Protein AF-0000000067011233 (afdb_homodimer)

Radius of gyration: 37.86 Å; Cα contacts (8 Å, |Δi|>4): 426; chains: 2; bounding box: 63×159×101 Å

InterPro domains:
  IPR003280 Two pore domain potassium channel [PTHR11003] (46-285)
  IPR013099 Potassium channel domain [PF07885] (132-200)

Foldseek 3Di:
DPPPPPPPPDPDPPDDPPPCVCPPVVVVVVVVCCVVVVVVVLVVVLVVLVVVLLVLLLVQLVVLLVVAVVVLLVVLVVVVVVVLVVLLVVLVVVCVVVVHDDDPVVSVVSSVVVVVVVLVVCVVVVCNCVDSVNQNVCVVVVDHCSDSVNSSVLLVCLQVVNPDDPDDGDDPVRVVCSVVSSVPNNVSVVVSVVSVVVVVVVVVVVVVVVVVVVVVVVVCVPPVDPCPDPPDPPVPVPPPPPVVVVVVVVVVLVVQLVVQQVVQVVPPDPPRDDSVNSSVVSVVVVVVVVVVVVVVVVVVVVD/DPPDPCPPPDPDPPDDPPPCVCPPVVVVVVVCCCVVVVVVVLVVVLVVLVVVLLVLLLVQLVVLLVVAVVVLLVVLVVVVVVVLVVLLVVLVVVCVVVVHDDDPVVSVVSSVVVVVVVLVVCVVVVCNCVDSVNQNVCVVVVDHCSDSVNSSVLLVCLQVVNPDDPDDGDDPVRVVCSVVSSVPNNVSVVVSVVSVVVVVVVVVVVVVVVVVVVVVVVVCVVPVDPPPDPPDPPVPVPPPPPVVVVVVVVVVLVVQLVVQQVVQVVPPDPPRDDSVNSSVVSVVVVVVVVVVVVVVVVVVVVD

Sequence (606 aa):
MKQKFDGNIVRNKLGTMNANSNDNPQTQFLMHIVRYRFHNKHGIRYYILIFCIISYALLGGIIFHAAEHHDEIHYLETNVDKLNMLIRRLTCRIFNATNITLTERKQNNVDELIKIYYQQMLETEEKYKQSILYKYNQMKNGAFTWTFGSAVFYAITLFTTIGYGTIACRTTIGKILTVIYSIIGIPLMLAILQDVGNTLLRYLTTIYELIPNIAKKMRLRHSKISDIEKDNIEYKDVEFPMKLFIPITAIYLIICTIIVLLFDQNHSMPSQMTFGDAFYFSFVFICYMYISFFVLSFFQNIIMKQKFDGNIVRNKLGTMNANSNDNPQTQFLMHIVRYRFHNKHGIRYYILIFCIISYALLGGIIFHAAEHHDEIHYLETNVDKLNMLIRRLTCRIFNATNITLTERKQNNVDELIKIYYQQMLETEEKYKQSILYKYNQMKNGAFTWTFGSAVFYAITLFTTIGYGTIACRTTIGKILTVIYSIIGIPLMLAILQDVGNTLLRYLTTIYELIPNIAKKMRLRHSKISDIEKDNIEYKDVEFPMKLFIPITAIYLIICTIIVLLFDQNHSMPSQMTFGDAFYFSFVFICYMYISFFVLSFFQNII

pLDDT: mean 71.75, std 22.24, range [22.61, 96.75]

Structure (mmCIF, N/CA/C/O backbone):
data_AF-0000000067011233-model_v1
#
loop_
_entity.id
_entity.type
_entity.pdbx_description
1 polymer 'Potassium channel domain-containing protein'
#
loop_
_atom_site.group_PDB
_atom_site.id
_atom_site.type_symbol
_atom_site.label_atom_id
_atom_site.label_alt_id
_atom_site.label_comp_id
_atom_site.label_asym_id
_atom_site.label_entity_id
_atom_site.label_seq_id
_atom_site.pdbx_PDB_ins_code
_atom_site.Cartn_x
_atom_site.Cartn_y
_atom_site.Cartn_z
_atom_site.occupancy
_atom_site.B_iso_or_equiv
_atom_site.auth_seq_id
_atom_site.auth_comp_id
_atom_site.auth_asym_id
_atom_site.auth_atom_id
_atom_site.pdbx_PDB_model_num
ATOM 1 N N . MET A 1 1 ? -21.188 88.812 73.812 1 22.61 1 MET A N 1
ATOM 2 C CA . MET A 1 1 ? -21.188 87.375 73.812 1 22.61 1 MET A CA 1
ATOM 3 C C . MET A 1 1 ? -21.344 86.812 72.438 1 22.61 1 MET A C 1
ATOM 5 O O . MET A 1 1 ? -22.469 86.5 72 1 22.61 1 MET A O 1
ATOM 9 N N . LYS A 1 2 ? -20.734 87.375 71.562 1 29.55 2 LYS A N 1
ATOM 10 C CA . LYS A 1 2 ? -20.734 87.375 70.062 1 29.55 2 LYS A CA 1
ATOM 11 C C . LYS A 1 2 ? -20.359 86 69.5 1 29.55 2 LYS A C 1
ATOM 13 O O . LYS A 1 2 ? -19.266 85.5 69.812 1 29.55 2 LYS A O 1
ATOM 18 N N . GLN A 1 3 ? -21.422 85.188 69.5 1 26.19 3 GLN A N 1
ATOM 19 C CA . GLN A 1 3 ? -21.469 83.75 69.188 1 26.19 3 GLN A CA 1
ATOM 20 C C . GLN A 1 3 ? -20.828 83.5 67.812 1 26.19 3 GLN A C 1
ATOM 22 O O . GLN A 1 3 ? -21.297 84 66.75 1 26.19 3 GLN A O 1
ATOM 27 N N . LYS A 1 4 ? -19.547 83.562 67.812 1 28.89 4 LYS A N 1
ATOM 28 C CA . LYS A 1 4 ? -18.625 83.375 66.688 1 28.89 4 LYS A CA 1
ATOM 29 C C . LYS A 1 4 ? -18.969 82.125 65.875 1 28.89 4 LYS A C 1
ATOM 31 O O . LYS A 1 4 ? -19.094 81.062 66.438 1 28.89 4 LYS A O 1
ATOM 36 N N . PHE A 1 5 ? -19.906 82.312 64.938 1 29.25 5 PHE A N 1
ATOM 37 C CA . PHE A 1 5 ? -20.438 81.375 63.906 1 29.25 5 PHE A CA 1
ATOM 38 C C . PHE A 1 5 ? -19.312 80.562 63.281 1 29.25 5 PHE A C 1
ATOM 40 O O . PHE A 1 5 ? -18.453 81.125 62.594 1 29.25 5 PHE A O 1
ATOM 47 N N . ASP A 1 6 ? -18.734 79.688 64.125 1 25.45 6 ASP A N 1
ATOM 48 C CA . ASP A 1 6 ? -17.578 78.812 63.875 1 25.45 6 ASP A CA 1
ATOM 49 C C . ASP A 1 6 ? -17.719 78.062 62.562 1 25.45 6 ASP A C 1
ATOM 51 O O . ASP A 1 6 ? -18.719 77.375 62.375 1 25.45 6 ASP A O 1
ATOM 55 N N . GLY A 1 7 ? -17.422 78.688 61.438 1 26.22 7 GLY A N 1
ATOM 56 C CA . GLY A 1 7 ? -17.375 78.312 60.031 1 26.22 7 GLY A CA 1
ATOM 57 C C . GLY A 1 7 ? -16.781 76.938 59.812 1 26.22 7 GLY A C 1
ATOM 58 O O . GLY A 1 7 ? -16.562 76.5 58.656 1 26.22 7 GLY A O 1
ATOM 59 N N . ASN A 1 8 ? -16.078 76.438 60.844 1 25.81 8 ASN A N 1
ATOM 60 C CA . ASN A 1 8 ? -15.055 75.438 60.562 1 25.81 8 ASN A CA 1
ATOM 61 C C . ASN A 1 8 ? -15.68 74.125 60.062 1 25.81 8 ASN A C 1
ATOM 63 O O . ASN A 1 8 ? -14.977 73.188 59.812 1 25.81 8 ASN A O 1
ATOM 67 N N . ILE A 1 9 ? -16.938 73.875 60.344 1 25.98 9 ILE A N 1
ATOM 68 C CA . ILE A 1 9 ? -17.359 72.562 60.594 1 25.98 9 ILE A CA 1
ATOM 69 C C . ILE A 1 9 ? -17.281 71.75 59.312 1 25.98 9 ILE A C 1
ATOM 71 O O . ILE A 1 9 ? -17.406 70.5 59.312 1 25.98 9 ILE A O 1
ATOM 75 N N . VAL A 1 10 ? -17.453 72.375 58.188 1 27.53 10 VAL A N 1
ATOM 76 C CA . VAL A 1 10 ? -18.047 71.562 57.125 1 27.53 10 VAL A CA 1
ATOM 77 C C . VAL A 1 10 ? -17.031 70.5 56.625 1 27.53 10 VAL A C 1
ATOM 79 O O . VAL A 1 10 ? -17.328 69.75 55.75 1 27.53 10 VAL A O 1
ATOM 82 N N . ARG A 1 11 ? -15.773 70.812 56.875 1 25.78 11 ARG A N 1
ATOM 83 C CA . ARG A 1 11 ? -14.852 70.125 55.969 1 25.78 11 ARG A CA 1
ATOM 84 C C . ARG A 1 11 ? -14.961 68.625 56.094 1 25.78 11 ARG A C 1
ATOM 86 O O . ARG A 1 11 ? -14.562 67.875 55.188 1 25.78 11 ARG A O 1
ATOM 93 N N . ASN A 1 12 ? -15.016 68.188 57.281 1 23.98 12 ASN A N 1
ATOM 94 C CA . ASN A 1 12 ? -14.336 66.938 57.531 1 23.98 12 ASN A CA 1
ATOM 95 C C . ASN A 1 12 ? -15.062 65.75 56.875 1 23.98 12 ASN A C 1
ATOM 97 O O . ASN A 1 12 ? -14.594 64.625 56.938 1 23.98 12 ASN A O 1
ATOM 101 N N . LYS A 1 13 ? -16.312 65.75 56.781 1 25.56 13 LYS A N 1
ATOM 102 C CA . LYS A 1 13 ? -17.062 64.5 56.781 1 25.56 13 LYS A CA 1
ATOM 103 C C . LYS A 1 13 ? -16.797 63.719 55.5 1 25.56 13 LYS A C 1
ATOM 105 O O . LYS A 1 13 ? -17.469 62.719 55.219 1 25.56 13 LYS A O 1
ATOM 110 N N . LEU A 1 14 ? -16.141 64.312 54.531 1 25.3 14 LEU A N 1
ATOM 111 C CA . LEU A 1 14 ? -16.234 63.469 53.312 1 25.3 14 LEU A CA 1
ATOM 112 C C . LEU A 1 14 ? -15.609 62.094 53.562 1 25.3 14 LEU A C 1
ATOM 114 O O . LEU A 1 14 ? -14.383 61.969 53.688 1 25.3 14 LEU A O 1
ATOM 118 N N . GLY A 1 15 ? -16 61.281 54.5 1 23.48 15 GLY A N 1
ATOM 119 C CA . GLY A 1 15 ? -15.555 59.938 54.906 1 23.48 15 GLY A CA 1
ATOM 120 C C . GLY A 1 15 ? -15.242 59.031 53.75 1 23.48 15 GLY A C 1
ATOM 121 O O . GLY A 1 15 ? -15.695 59.281 52.625 1 23.48 15 GLY A O 1
ATOM 122 N N . THR A 1 16 ? -14.078 58.188 53.844 1 26.11 16 THR A N 1
ATOM 123 C CA . THR A 1 16 ? -13.398 57.188 53.031 1 26.11 16 THR A CA 1
ATOM 124 C C . THR A 1 16 ? -14.383 56.125 52.531 1 26.11 16 THR A C 1
ATOM 126 O O . THR A 1 16 ? -15.023 55.438 53.344 1 26.11 16 THR A O 1
ATOM 129 N N . MET A 1 17 ? -15.203 56.281 51.562 1 25.48 17 MET A N 1
ATOM 130 C CA . MET A 1 17 ? -15.961 55.219 50.906 1 25.48 17 MET A CA 1
ATOM 131 C C . MET A 1 17 ? -15.07 54 50.625 1 25.48 17 MET A C 1
ATOM 133 O O . MET A 1 17 ? -14.125 54.094 49.875 1 25.48 17 MET A O 1
ATOM 137 N N . ASN A 1 18 ? -14.75 53.156 51.656 1 26.69 18 ASN A N 1
ATOM 138 C CA . ASN A 1 18 ? -14.117 51.844 51.656 1 26.69 18 ASN A CA 1
ATOM 139 C C . ASN A 1 18 ? -14.641 50.969 50.5 1 26.69 18 ASN A C 1
ATOM 141 O O . ASN A 1 18 ? -15.852 50.781 50.375 1 26.69 18 ASN A O 1
ATOM 145 N N . ALA A 1 19 ? -13.984 50.938 49.344 1 29.72 19 ALA A N 1
ATOM 146 C CA . ALA A 1 19 ? -14.148 50.062 48.188 1 29.72 19 ALA A CA 1
ATOM 147 C C . ALA A 1 19 ? -14.312 48.625 48.625 1 29.72 19 ALA A C 1
ATOM 149 O O . ALA A 1 19 ? -13.352 47.969 49.031 1 29.72 19 ALA A O 1
ATOM 150 N N . ASN A 1 20 ? -15.258 48.219 49.406 1 28.03 20 ASN A N 1
ATOM 151 C CA . ASN A 1 20 ? -15.688 46.875 49.688 1 28.03 20 ASN A CA 1
ATOM 152 C C . ASN A 1 20 ? -15.812 46.031 48.406 1 28.03 20 ASN A C 1
ATOM 154 O O . ASN A 1 20 ? -16.875 46 47.812 1 28.03 20 ASN A O 1
ATOM 158 N N . SER A 1 21 ? -14.938 46.219 47.406 1 31.12 21 SER A N 1
ATOM 159 C CA . SER A 1 21 ? -14.992 45.281 46.312 1 31.12 21 SER A CA 1
ATOM 160 C C . SER A 1 21 ? -14.992 43.844 46.812 1 31.12 21 SER A C 1
ATOM 162 O O . SER A 1 21 ? -14.023 43.375 47.406 1 31.12 21 SER A O 1
ATOM 164 N N . ASN A 1 22 ? -16.078 43.438 47.469 1 30.72 22 ASN A N 1
ATOM 165 C CA . ASN A 1 22 ? -16.375 42.062 47.812 1 30.72 22 ASN A CA 1
ATOM 166 C C . ASN A 1 22 ? -16.016 41.094 46.688 1 30.72 22 ASN A C 1
ATOM 168 O O . ASN A 1 22 ? -16.719 41.031 45.688 1 30.72 22 ASN A O 1
ATOM 172 N N . ASP A 1 23 ? -14.727 41.125 46.406 1 36.56 23 ASP A N 1
ATOM 173 C CA . ASP A 1 23 ? -14.234 39.969 45.656 1 36.56 23 ASP A CA 1
ATOM 174 C C . ASP A 1 23 ? -14.789 38.656 46.188 1 36.56 23 ASP A C 1
ATOM 176 O O . ASP A 1 23 ? -14.469 38.25 47.312 1 36.56 23 ASP A O 1
ATOM 180 N N . ASN A 1 24 ? -16.141 38.469 46.062 1 35.59 24 ASN A N 1
ATOM 181 C CA . ASN A 1 24 ? -16.859 37.312 46.531 1 35.59 24 ASN A CA 1
ATOM 182 C C . ASN A 1 24 ? -16.047 36.031 46.344 1 35.59 24 ASN A C 1
ATOM 184 O O . ASN A 1 24 ? -15.531 35.781 45.25 1 35.59 24 ASN A O 1
ATOM 188 N N . PRO A 1 25 ? -15.562 35.5 47.5 1 42.78 25 PRO A N 1
ATOM 189 C CA . PRO A 1 25 ? -14.836 34.219 47.469 1 42.78 25 PRO A CA 1
ATOM 190 C C . PRO A 1 25 ? -15.453 33.219 46.5 1 42.78 25 PRO A C 1
ATOM 192 O O . PRO A 1 25 ? -14.773 32.281 46.031 1 42.78 25 PRO A O 1
ATOM 195 N N . GLN A 1 26 ? -16.734 33.469 46.25 1 40.69 26 GLN A N 1
ATOM 196 C CA . GLN A 1 26 ? -17.359 32.5 45.344 1 40.69 26 GLN A CA 1
ATOM 197 C C . GLN A 1 26 ? -16.75 32.594 43.938 1 40.69 26 GLN A C 1
ATOM 199 O O . GLN A 1 26 ? -16.609 31.578 43.25 1 40.69 26 GLN A O 1
ATOM 204 N N . THR A 1 27 ? -16.453 33.906 43.594 1 40.88 27 THR A N 1
ATOM 205 C CA . THR A 1 27 ? -15.875 34 42.281 1 40.88 27 THR A CA 1
ATOM 206 C C . THR A 1 27 ? -14.469 33.406 42.25 1 40.88 27 THR A C 1
ATOM 208 O O . THR A 1 27 ? -14.031 32.875 41.219 1 40.88 27 THR A O 1
ATOM 211 N N . GLN A 1 28 ? -13.742 33.625 43.438 1 41.69 28 GLN A N 1
ATOM 212 C CA . GLN A 1 28 ? -12.43 32.969 43.406 1 41.69 28 GLN A CA 1
ATOM 213 C C . GLN A 1 28 ? -12.562 31.453 43.438 1 41.69 28 GLN A C 1
ATOM 215 O O . GLN A 1 28 ? -11.797 30.75 42.781 1 41.69 28 GLN A O 1
ATOM 220 N N . PHE A 1 29 ? -13.555 31 44.281 1 40.12 29 PHE A N 1
ATOM 221 C CA . PHE A 1 29 ? -13.781 29.562 44.281 1 40.12 29 PHE A CA 1
ATOM 222 C C . PHE A 1 29 ? -14.234 29.078 42.906 1 40.12 29 PHE A C 1
ATOM 224 O O . PHE A 1 29 ? -13.766 28.047 42.438 1 40.12 29 PHE A O 1
ATOM 231 N N . LEU A 1 30 ? -15.094 29.875 42.312 1 39.25 30 LEU A N 1
ATOM 232 C CA . LEU A 1 30 ? -15.508 29.438 40.969 1 39.25 30 LEU A CA 1
ATOM 233 C C . LEU A 1 30 ? -14.336 29.5 40 1 39.25 30 LEU A C 1
ATOM 235 O O . LEU A 1 30 ? -14.188 28.625 39.156 1 39.25 30 LEU A O 1
ATOM 239 N N . MET A 1 31 ? -13.477 30.484 40.219 1 39.94 31 MET A N 1
ATOM 240 C CA . MET A 1 31 ? -12.32 30.516 39.344 1 39.94 31 MET A CA 1
ATOM 241 C C . MET A 1 31 ? -11.344 29.406 39.656 1 39.94 31 MET A C 1
ATOM 243 O O . MET A 1 31 ? -10.695 28.844 38.781 1 39.94 31 MET A O 1
ATOM 247 N N . HIS A 1 32 ? -11.094 29.172 41 1 41.25 32 HIS A N 1
ATOM 248 C CA . HIS A 1 32 ? -10.273 28 41.312 1 41.25 32 HIS A CA 1
ATOM 249 C C . HIS A 1 32 ? -10.969 26.719 40.875 1 41.25 32 HIS A C 1
ATOM 251 O O . HIS A 1 32 ? -10.312 25.781 40.406 1 41.25 32 HIS A O 1
ATOM 257 N N . ILE A 1 33 ? -12.359 26.578 41.125 1 37.84 33 ILE A N 1
ATOM 258 C CA . ILE A 1 33 ? -13.062 25.406 40.594 1 37.84 33 ILE A CA 1
ATOM 259 C C . ILE A 1 33 ? -13.023 25.422 39.062 1 37.84 33 ILE A C 1
ATOM 261 O O . ILE A 1 33 ? -12.836 24.375 38.438 1 37.84 33 ILE A O 1
ATOM 265 N N . VAL A 1 34 ? -13.25 26.578 38.469 1 39.09 34 VAL A N 1
ATOM 266 C CA . VAL A 1 34 ? -13.133 26.609 37 1 39.09 34 VAL A CA 1
ATOM 267 C C . VAL A 1 34 ? -11.68 26.344 36.594 1 39.09 34 VAL A C 1
ATOM 269 O O . VAL A 1 34 ? -11.422 25.641 35.625 1 39.09 34 VAL A O 1
ATOM 272 N N . ARG A 1 35 ? -10.648 26.953 37.25 1 39.53 35 ARG A N 1
ATOM 273 C CA . ARG A 1 35 ? -9.258 26.625 36.969 1 39.53 35 ARG A CA 1
ATOM 274 C C . ARG A 1 35 ? -8.93 25.188 37.406 1 39.53 35 ARG A C 1
ATOM 276 O O . ARG A 1 35 ? -8.188 24.484 36.719 1 39.53 35 ARG A O 1
ATOM 283 N N . TYR A 1 36 ? -9.219 24.734 38.656 1 39.25 36 TYR A N 1
ATOM 284 C CA . TYR A 1 36 ? -9.039 23.344 39.031 1 39.25 36 TYR A CA 1
ATOM 285 C C . TYR A 1 36 ? -10 22.438 38.281 1 39.25 36 TYR A C 1
ATOM 287 O O . TYR A 1 36 ? -9.633 21.328 37.875 1 39.25 36 TYR A O 1
ATOM 295 N N . ARG A 1 37 ? -11.359 22.719 38.125 1 38.28 37 ARG A N 1
ATOM 296 C CA . ARG A 1 37 ? -12.328 21.938 37.375 1 38.28 37 ARG A CA 1
ATOM 297 C C . ARG A 1 37 ? -12.078 22.062 35.875 1 38.28 37 ARG A C 1
ATOM 299 O O . ARG A 1 37 ? -12.367 21.141 35.094 1 38.28 37 ARG A O 1
ATOM 306 N N . PHE A 1 38 ? -11.648 23.141 35.281 1 39.44 38 PHE A N 1
ATOM 307 C CA . PHE A 1 38 ? -11.164 23.234 33.906 1 39.44 38 PHE A CA 1
ATOM 308 C C . PHE A 1 38 ? -9.859 22.469 33.75 1 39.44 38 PHE A C 1
ATOM 310 O O . PHE A 1 38 ? -9.562 21.969 32.656 1 39.44 38 PHE A O 1
ATOM 317 N N . HIS A 1 39 ? -8.914 22.547 34.531 1 42.28 39 HIS A N 1
ATOM 318 C CA . HIS A 1 39 ? -7.758 21.656 34.5 1 42.28 39 HIS A CA 1
ATOM 319 C C . HIS A 1 39 ? -8.18 20.203 34.594 1 42.28 39 HIS A C 1
ATOM 321 O O . HIS A 1 39 ? -7.582 19.328 33.969 1 42.28 39 HIS A O 1
ATOM 327 N N . ASN A 1 40 ? -9.023 19.766 35.562 1 46.06 40 ASN A N 1
ATOM 328 C CA . ASN A 1 40 ? -9.586 18.438 35.75 1 46.06 40 ASN A CA 1
ATOM 329 C C . ASN A 1 40 ? -10.57 18.078 34.656 1 46.06 40 ASN A C 1
ATOM 331 O O . ASN A 1 40 ? -10.773 16.891 34.375 1 46.06 40 ASN A O 1
ATOM 335 N N . LYS A 1 41 ? -11.25 18.984 34.094 1 49.91 41 LYS A N 1
ATOM 336 C CA . LYS A 1 41 ? -12.266 18.875 33.062 1 49.91 41 LYS A CA 1
ATOM 337 C C . LYS A 1 41 ? -11.641 18.5 31.719 1 49.91 41 LYS A C 1
ATOM 339 O O . LYS A 1 41 ? -12.234 17.766 30.938 1 49.91 41 LYS A O 1
ATOM 344 N N . HIS A 1 42 ? -10.539 19.188 31.516 1 55.97 42 HIS A N 1
ATOM 345 C CA . HIS A 1 42 ? -9.828 18.797 30.297 1 55.97 42 HIS A CA 1
ATOM 346 C C . HIS A 1 42 ? -9.453 17.312 30.344 1 55.97 42 HIS A C 1
ATOM 348 O O . HIS A 1 42 ? -9.5 16.625 29.312 1 55.97 42 HIS A O 1
ATOM 354 N N . GLY A 1 43 ? -9.242 16.859 31.609 1 63.16 43 GLY A N 1
ATOM 355 C CA . GLY A 1 43 ? -8.93 15.438 31.75 1 63.16 43 GLY A CA 1
ATOM 356 C C . GLY A 1 43 ? -10.117 14.531 31.469 1 63.16 43 GLY A C 1
ATOM 357 O O . GLY A 1 43 ? -9.969 13.477 30.859 1 63.16 43 GLY A O 1
ATOM 358 N N . ILE A 1 44 ? -11.281 15.023 32.031 1 75.06 44 ILE A N 1
ATOM 359 C CA . ILE A 1 44 ? -12.453 14.18 31.844 1 75.06 44 ILE A CA 1
ATOM 360 C C . ILE A 1 44 ? -12.828 14.117 30.359 1 75.06 44 ILE A C 1
ATOM 362 O O . ILE A 1 44 ? -13.25 13.07 29.875 1 75.06 44 ILE A O 1
ATOM 366 N N . ARG A 1 45 ? -12.727 15.289 29.656 1 76.56 45 ARG A N 1
ATOM 367 C CA . ARG A 1 45 ? -13.023 15.312 28.219 1 76.56 45 ARG A CA 1
ATOM 368 C C . ARG A 1 45 ? -12.125 14.336 27.469 1 76.56 45 ARG A C 1
ATOM 370 O O . ARG A 1 45 ? -12.586 13.656 26.547 1 76.56 45 ARG A O 1
ATOM 377 N N . TYR A 1 46 ? -10.961 14.242 27.953 1 80.06 46 TYR A N 1
ATOM 378 C CA . TYR A 1 46 ? -10.008 13.344 27.312 1 80.06 46 TYR A CA 1
ATOM 379 C C . TYR A 1 46 ? -10.422 11.891 27.5 1 80.06 46 TYR A C 1
ATOM 381 O O . TYR A 1 46 ? -10.422 11.109 26.547 1 80.06 46 TYR A O 1
ATOM 389 N N . TYR A 1 47 ? -10.789 11.633 28.719 1 83.62 47 TYR A N 1
ATOM 390 C CA . TYR A 1 47 ? -11.18 10.25 29 1 83.62 47 TYR A CA 1
ATOM 391 C C . TYR A 1 47 ? -12.477 9.891 28.281 1 83.62 47 TYR A C 1
ATOM 393 O O . TYR A 1 47 ? -12.641 8.758 27.812 1 83.62 47 TYR A O 1
ATOM 401 N N . ILE A 1 48 ? -13.312 10.781 28.172 1 86.56 48 ILE A N 1
ATOM 402 C CA . ILE A 1 48 ? -14.57 10.547 27.469 1 86.56 48 ILE A CA 1
ATOM 403 C C . ILE A 1 48 ? -14.297 10.328 25.969 1 86.56 48 ILE A C 1
ATOM 405 O O . ILE A 1 48 ? -14.875 9.445 25.344 1 86.56 48 ILE A O 1
ATOM 409 N N . LEU A 1 49 ? -13.406 11.078 25.469 1 87.25 49 LEU A N 1
ATOM 410 C CA . LEU A 1 49 ? -13.086 10.961 24.062 1 87.25 49 LEU A CA 1
ATOM 411 C C . LEU A 1 49 ? -12.383 9.633 23.766 1 87.25 49 LEU A C 1
ATOM 413 O O . LEU A 1 49 ? -12.648 9 22.75 1 87.25 49 LEU A O 1
ATOM 417 N N . ILE A 1 50 ? -11.617 9.25 24.703 1 88.38 50 ILE A N 1
ATOM 418 C CA . ILE A 1 50 ? -10.906 7.988 24.562 1 88.38 50 ILE A CA 1
ATOM 419 C C . ILE A 1 50 ? -11.883 6.824 24.641 1 88.38 50 ILE A C 1
ATOM 421 O O . ILE A 1 50 ? -11.797 5.867 23.875 1 88.38 50 ILE A O 1
ATOM 425 N N . PHE A 1 51 ? -12.734 6.953 25.562 1 91.56 51 PHE A N 1
ATOM 426 C CA . PHE A 1 51 ? -13.758 5.918 25.688 1 91.56 51 PHE A CA 1
ATOM 427 C C . PHE A 1 51 ? -14.633 5.859 24.438 1 91.56 51 PHE A C 1
ATOM 429 O O . PHE A 1 51 ? -14.977 4.777 23.969 1 91.56 51 PHE A O 1
ATOM 436 N N . CYS A 1 52 ? -14.922 6.941 23.906 1 92.06 52 CYS A N 1
ATOM 437 C CA . CYS A 1 52 ? -15.758 7.012 22.719 1 92.06 52 CYS A CA 1
ATOM 438 C C . CYS A 1 52 ? -15.062 6.367 21.531 1 92.06 52 CYS A C 1
ATOM 440 O O . CYS A 1 52 ? -15.688 5.621 20.766 1 92.06 52 CYS A O 1
ATOM 442 N N . ILE A 1 53 ? -13.82 6.59 21.406 1 92.94 53 ILE A N 1
ATOM 443 C CA . ILE A 1 53 ? -13.125 6.07 20.234 1 92.94 53 ILE A CA 1
ATOM 444 C C . ILE A 1 53 ? -12.914 4.566 20.391 1 92.94 53 ILE A C 1
ATOM 446 O O . ILE A 1 53 ? -12.961 3.824 19.406 1 92.94 53 ILE A O 1
ATOM 450 N N . ILE A 1 54 ? -12.766 4.133 21.578 1 94.19 54 ILE A N 1
ATOM 451 C CA . ILE A 1 54 ? -12.617 2.701 21.828 1 94.19 54 ILE A CA 1
ATOM 452 C C . ILE A 1 54 ? -13.938 1.988 21.531 1 94.19 54 ILE A C 1
ATOM 454 O O . ILE A 1 54 ? -13.945 0.94 20.875 1 94.19 54 ILE A O 1
ATOM 458 N N . SER A 1 55 ? -14.953 2.559 21.984 1 95.75 55 SER A N 1
ATOM 459 C CA . SER A 1 55 ? -16.266 1.998 21.688 1 95.75 55 SER A CA 1
ATOM 460 C C . SER A 1 55 ? -16.562 2.018 20.203 1 95.75 55 SER A C 1
ATOM 462 O O . SER A 1 55 ? -17.156 1.074 19.672 1 95.75 55 SER A O 1
ATOM 464 N N . TYR A 1 56 ? -16.156 3.031 19.594 1 96.12 56 TYR A N 1
ATOM 465 C CA . TYR A 1 56 ? -16.359 3.15 18.156 1 96.12 56 TYR A CA 1
ATOM 466 C C . TYR A 1 56 ? -15.555 2.092 17.406 1 96.12 56 TYR A C 1
ATOM 468 O O . TYR A 1 56 ? -16.031 1.52 16.438 1 96.12 56 TYR A O 1
ATOM 476 N N . ALA A 1 57 ? -14.391 1.806 17.875 1 96.25 57 ALA A N 1
ATOM 477 C CA . ALA A 1 57 ? -13.547 0.776 17.266 1 96.25 57 ALA A CA 1
ATOM 478 C C . ALA A 1 57 ? -14.172 -0.608 17.438 1 96.25 57 ALA A C 1
ATOM 480 O O . ALA A 1 57 ? -14.164 -1.419 16.516 1 96.25 57 ALA A O 1
ATOM 481 N N . LEU A 1 58 ? -14.742 -0.786 18.609 1 96.62 58 LEU A N 1
ATOM 482 C CA . LEU A 1 58 ? -15.367 -2.074 18.875 1 96.62 58 LEU A CA 1
ATOM 483 C C . LEU A 1 58 ? -16.641 -2.244 18.047 1 96.62 58 LEU A C 1
ATOM 485 O O . LEU A 1 58 ? -16.906 -3.334 17.531 1 96.62 58 LEU A O 1
ATOM 489 N N . LEU A 1 59 ? -17.344 -1.201 17.906 1 96.69 59 LEU A N 1
ATOM 490 C CA . LEU A 1 59 ? -18.516 -1.236 17.047 1 96.69 59 LEU A CA 1
ATOM 491 C C . LEU A 1 59 ? -18.125 -1.543 15.602 1 96.69 59 LEU A C 1
ATOM 493 O O . LEU A 1 59 ? -18.812 -2.307 14.914 1 96.69 59 LEU A O 1
ATOM 497 N N . GLY A 1 60 ? -17.078 -0.929 15.172 1 96.5 60 GLY A N 1
ATOM 498 C CA . GLY A 1 60 ? -16.578 -1.241 13.844 1 96.5 60 GLY A CA 1
ATOM 499 C C . GLY A 1 60 ? -16.188 -2.695 13.68 1 96.5 60 GLY A C 1
ATOM 500 O O . GLY A 1 60 ? -16.422 -3.301 12.633 1 96.5 60 GLY A O 1
ATOM 501 N N . GLY A 1 61 ? -15.555 -3.221 14.703 1 96.25 61 GLY A N 1
ATOM 502 C CA . GLY A 1 61 ? -15.203 -4.633 14.672 1 96.25 61 GLY A CA 1
ATOM 503 C C . GLY A 1 61 ? -16.406 -5.539 14.461 1 96.25 61 GLY A C 1
ATOM 504 O O . GLY A 1 61 ? -16.328 -6.488 13.672 1 96.25 61 GLY A O 1
ATOM 505 N N . ILE A 1 62 ? -17.453 -5.211 15.102 1 96.62 62 ILE A N 1
ATOM 506 C CA . ILE A 1 62 ? -18.672 -6.012 14.984 1 96.62 62 ILE A CA 1
ATOM 507 C C . ILE A 1 62 ? -19.266 -5.852 13.586 1 96.62 62 ILE A C 1
ATOM 509 O O . ILE A 1 62 ? -19.641 -6.836 12.945 1 96.62 62 ILE A O 1
ATOM 513 N N . ILE A 1 63 ? -19.281 -4.703 13.117 1 96.25 63 ILE A N 1
ATOM 514 C CA . ILE A 1 63 ? -19.891 -4.387 11.828 1 96.25 63 ILE A CA 1
ATOM 515 C C . ILE A 1 63 ? -19.109 -5.078 10.711 1 96.25 63 ILE A C 1
ATOM 517 O O . ILE A 1 63 ? -19.688 -5.77 9.875 1 96.25 63 ILE A O 1
ATOM 521 N N . PHE A 1 64 ? -17.781 -4.977 10.719 1 94.75 64 PHE A N 1
ATOM 522 C CA . PHE A 1 64 ? -16.969 -5.496 9.625 1 94.75 64 PHE A CA 1
ATOM 523 C C . PHE A 1 64 ? -16.797 -7.008 9.742 1 94.75 64 PHE A C 1
ATOM 525 O O . PHE A 1 64 ? -16.672 -7.703 8.734 1 94.75 64 PHE A O 1
ATOM 532 N N . HIS A 1 65 ? -16.812 -7.434 10.969 1 95.19 65 HIS A N 1
ATOM 533 C CA . HIS A 1 65 ? -16.797 -8.883 11.133 1 95.19 65 HIS A CA 1
ATOM 534 C C . HIS A 1 65 ? -18.047 -9.516 10.547 1 95.19 65 HIS A C 1
ATOM 536 O O . HIS A 1 65 ? -17.969 -10.531 9.852 1 95.19 65 HIS A O 1
ATOM 542 N N . ALA A 1 66 ? -19.188 -8.938 10.805 1 94.62 66 ALA A N 1
ATOM 543 C CA . ALA A 1 66 ? -20.469 -9.453 10.312 1 94.62 66 ALA A CA 1
ATOM 544 C C . ALA A 1 66 ? -20.578 -9.32 8.797 1 94.62 66 ALA A C 1
ATOM 546 O O . ALA A 1 66 ? -21.141 -10.18 8.125 1 94.62 66 ALA A O 1
ATOM 547 N N . ALA A 1 67 ? -20.016 -8.32 8.227 1 93.38 67 ALA A N 1
ATOM 548 C CA . ALA A 1 67 ? -20.156 -8.031 6.805 1 93.38 67 ALA A CA 1
ATOM 549 C C . ALA A 1 67 ? -19.219 -8.922 5.977 1 93.38 67 ALA A C 1
ATOM 551 O O . ALA A 1 67 ? -19.562 -9.312 4.855 1 93.38 67 ALA A O 1
ATOM 552 N N . GLU A 1 68 ? -18.031 -9.25 6.535 1 93.38 68 GLU A N 1
ATOM 553 C CA . GLU A 1 68 ? -17 -9.852 5.676 1 93.38 68 GLU A CA 1
ATOM 554 C C . GLU A 1 68 ? -16.766 -11.312 6.039 1 93.38 68 GLU A C 1
ATOM 556 O O . GLU A 1 68 ? -16.344 -12.109 5.199 1 93.38 68 GLU A O 1
ATOM 561 N N . HIS A 1 69 ? -17.047 -11.727 7.203 1 91.56 69 HIS A N 1
ATOM 562 C CA . HIS A 1 69 ? -16.672 -13.055 7.684 1 91.56 69 HIS A CA 1
ATOM 563 C C . HIS A 1 69 ? -17.312 -14.148 6.844 1 91.56 69 HIS A C 1
ATOM 565 O O . HIS A 1 69 ? -16.625 -15.062 6.371 1 91.56 69 HIS A O 1
ATOM 571 N N . HIS A 1 70 ? -18.578 -14.117 6.609 1 90.56 70 HIS A N 1
ATOM 572 C CA . HIS A 1 70 ? -19.266 -15.172 5.875 1 90.56 70 HIS A CA 1
ATOM 573 C C . HIS A 1 70 ? -18.891 -15.148 4.398 1 90.56 70 HIS A C 1
ATOM 575 O O . HIS A 1 70 ? -18.719 -16.203 3.785 1 90.56 70 HIS A O 1
ATOM 581 N N . ASP A 1 71 ? -18.734 -14.055 3.834 1 91.88 71 ASP A N 1
ATOM 582 C CA . ASP A 1 71 ? -18.391 -13.93 2.422 1 91.88 71 ASP A CA 1
ATOM 583 C C . ASP A 1 71 ? -16.969 -14.414 2.158 1 91.88 71 ASP A C 1
ATOM 585 O O . ASP A 1 71 ? -16.672 -14.945 1.084 1 91.88 71 ASP A O 1
ATOM 589 N N . GLU A 1 72 ? -16.094 -14.211 3.156 1 90.56 72 GLU A N 1
ATOM 590 C CA . GLU A 1 72 ? -14.727 -14.688 3.02 1 90.56 72 GLU A CA 1
ATOM 591 C C . GLU A 1 72 ? -14.68 -16.203 2.848 1 90.56 72 GLU A C 1
ATOM 593 O O . GLU A 1 72 ? -13.961 -16.719 1.991 1 90.56 72 GLU A O 1
ATOM 598 N N . ILE A 1 73 ? -15.461 -16.906 3.639 1 91.88 73 ILE A N 1
ATOM 599 C CA . ILE A 1 73 ? -15.5 -18.359 3.594 1 91.88 73 ILE A CA 1
ATOM 600 C C . ILE A 1 73 ? -16 -18.828 2.227 1 91.88 73 ILE A C 1
ATOM 602 O O . ILE A 1 73 ? -15.383 -19.688 1.594 1 91.88 73 ILE A O 1
ATOM 606 N N . HIS A 1 74 ? -17.062 -18.172 1.831 1 92.06 74 HIS A N 1
ATOM 607 C CA . HIS A 1 74 ? -17.625 -18.531 0.539 1 92.06 74 HIS A CA 1
ATOM 608 C C . HIS A 1 74 ? -16.656 -18.234 -0.596 1 92.06 74 HIS A C 1
ATOM 610 O O . HIS A 1 74 ? -16.531 -19.016 -1.531 1 92.06 74 HIS A O 1
ATOM 616 N N . TYR A 1 75 ? -16 -17.125 -0.516 1 89.75 75 TYR A N 1
ATOM 617 C CA . TYR A 1 75 ? -15.031 -16.734 -1.528 1 89.75 75 TYR A CA 1
ATOM 618 C C . TYR A 1 75 ? -13.875 -17.719 -1.605 1 89.75 75 TYR A C 1
ATOM 620 O O . TYR A 1 75 ? -13.492 -18.156 -2.695 1 89.75 75 TYR A O 1
ATOM 628 N N . LEU A 1 76 ? -13.336 -18.125 -0.496 1 91.62 76 LEU A N 1
ATOM 629 C CA . LEU A 1 76 ? -12.195 -19.031 -0.447 1 91.62 76 LEU A CA 1
ATOM 630 C C . LEU A 1 76 ? -12.586 -20.422 -0.941 1 91.62 76 LEU A C 1
ATOM 632 O O . LEU A 1 76 ? -11.859 -21.031 -1.726 1 91.62 76 LEU A O 1
ATOM 636 N N . GLU A 1 77 ? -13.727 -20.922 -0.576 1 93.38 77 GLU A N 1
ATOM 637 C CA . GLU A 1 77 ? -14.18 -22.25 -0.976 1 93.38 77 GLU A CA 1
ATOM 638 C C . GLU A 1 77 ? -14.445 -22.312 -2.477 1 93.38 77 GLU A C 1
ATOM 640 O O . GLU A 1 77 ? -14.031 -23.266 -3.146 1 93.38 77 GLU A O 1
ATOM 645 N N . THR A 1 78 ? -15.086 -21.297 -2.945 1 93.62 78 THR A N 1
ATOM 646 C CA . THR A 1 78 ? -15.422 -21.281 -4.363 1 93.62 78 THR A CA 1
ATOM 647 C C . THR A 1 78 ? -14.156 -21.234 -5.215 1 93.62 78 THR A C 1
ATOM 649 O O . THR A 1 78 ? -14.047 -21.938 -6.215 1 93.62 78 THR A O 1
ATOM 652 N N . ASN A 1 79 ? -13.195 -20.438 -4.848 1 92.88 79 ASN A N 1
ATOM 653 C CA . ASN A 1 79 ? -11.984 -20.281 -5.641 1 92.88 79 ASN A CA 1
ATOM 654 C C . ASN A 1 79 ? -11.078 -21.516 -5.516 1 92.88 79 ASN A C 1
ATOM 656 O O . ASN A 1 79 ? -10.391 -21.875 -6.469 1 92.88 79 ASN A O 1
ATOM 660 N N . VAL A 1 80 ? -11.055 -22.109 -4.312 1 94.56 80 VAL A N 1
ATOM 661 C CA . VAL A 1 80 ? -10.289 -23.344 -4.164 1 94.56 80 VAL A CA 1
ATOM 662 C C . VAL A 1 80 ? -10.914 -24.453 -5.02 1 94.56 80 VAL A C 1
ATOM 664 O O . VAL A 1 80 ? -10.203 -25.266 -5.605 1 94.56 80 VAL A O 1
ATOM 667 N N . ASP A 1 81 ? -12.211 -24.5 -5.082 1 95.19 81 ASP A N 1
ATOM 668 C CA . ASP A 1 81 ? -12.891 -25.453 -5.953 1 95.19 81 ASP A CA 1
ATOM 669 C C . ASP A 1 81 ? -12.523 -25.219 -7.418 1 95.19 81 ASP A C 1
ATOM 671 O O . ASP A 1 81 ? -12.305 -26.172 -8.164 1 95.19 81 ASP A O 1
ATOM 675 N N . LYS A 1 82 ? -12.477 -24 -7.816 1 95.38 82 LYS A N 1
ATOM 676 C CA . LYS A 1 82 ? -12.047 -23.672 -9.172 1 95.38 82 LYS A CA 1
ATOM 677 C C . LYS A 1 82 ? -10.625 -24.172 -9.43 1 95.38 82 LYS A C 1
ATOM 679 O O . LYS A 1 82 ? -10.336 -24.703 -10.5 1 95.38 82 LYS A O 1
ATOM 684 N N . LEU A 1 83 ? -9.758 -23.938 -8.43 1 95.75 83 LEU A N 1
ATOM 685 C CA . LEU A 1 83 ? -8.383 -24.391 -8.547 1 95.75 83 LEU A CA 1
ATOM 686 C C . LEU A 1 83 ? -8.312 -25.906 -8.672 1 95.75 83 LEU A C 1
ATOM 688 O O . LEU A 1 83 ? -7.57 -26.438 -9.508 1 95.75 83 LEU A O 1
ATOM 692 N N . ASN A 1 84 ? -9.086 -26.562 -7.898 1 95.06 84 ASN A N 1
ATOM 693 C CA . ASN A 1 84 ? -9.117 -28.031 -7.945 1 95.06 84 ASN A CA 1
ATOM 694 C C . ASN A 1 84 ? -9.656 -28.531 -9.281 1 95.06 84 ASN A C 1
ATOM 696 O O . ASN A 1 84 ? -9.188 -29.547 -9.805 1 95.06 84 ASN A O 1
ATOM 700 N N . MET A 1 85 ? -10.602 -27.828 -9.734 1 95.88 85 MET A N 1
ATOM 701 C CA . MET A 1 85 ? -11.133 -28.188 -11.039 1 95.88 85 MET A CA 1
ATOM 702 C C . MET A 1 85 ? -10.078 -28.016 -12.133 1 95.88 85 MET A C 1
ATOM 704 O O . MET A 1 85 ? -9.953 -28.859 -13.023 1 95.88 85 MET A O 1
ATOM 708 N N . LEU A 1 86 ? -9.383 -26.984 -12.047 1 96.06 86 LEU A N 1
ATOM 709 C CA . LEU A 1 86 ? -8.32 -26.75 -13.008 1 96.06 86 LEU A CA 1
ATOM 710 C C . LEU A 1 86 ? -7.246 -27.828 -12.914 1 96.06 86 LEU A C 1
ATOM 712 O O . LEU A 1 86 ? -6.738 -28.297 -13.938 1 96.06 86 LEU A O 1
ATOM 716 N N . ILE A 1 87 ? -6.895 -28.188 -11.727 1 96 87 ILE A N 1
ATOM 717 C CA . ILE A 1 87 ? -5.891 -29.234 -11.5 1 96 87 ILE A CA 1
ATOM 718 C C . ILE A 1 87 ? -6.383 -30.562 -12.078 1 96 87 ILE A C 1
ATOM 720 O O . ILE A 1 87 ? -5.621 -31.266 -12.742 1 96 87 ILE A O 1
ATOM 724 N N . ARG A 1 88 ? -7.613 -30.844 -11.883 1 94.69 88 ARG A N 1
ATOM 725 C CA . ARG A 1 88 ? -8.188 -32.062 -12.422 1 94.69 88 ARG A CA 1
ATOM 726 C C . ARG A 1 88 ? -8.188 -32.062 -13.945 1 94.69 88 ARG A C 1
ATOM 728 O O . ARG A 1 88 ? -7.867 -33.062 -14.586 1 94.69 88 ARG A O 1
ATOM 735 N N . ARG A 1 89 ? -8.516 -30.922 -14.469 1 94.62 89 ARG A N 1
ATOM 736 C CA . ARG A 1 89 ? -8.5 -30.781 -15.922 1 94.62 89 ARG A CA 1
ATOM 737 C C . ARG A 1 89 ? -7.086 -30.953 -16.484 1 94.62 89 ARG A C 1
ATOM 739 O O . ARG A 1 89 ? -6.898 -31.578 -17.531 1 94.62 89 ARG A O 1
ATOM 746 N N . LEU A 1 90 ? -6.184 -30.406 -15.789 1 94.94 90 LEU A N 1
ATOM 747 C CA . LEU A 1 90 ? -4.789 -30.547 -16.188 1 94.94 90 LEU A CA 1
ATOM 748 C C . LEU A 1 90 ? -4.359 -32 -16.156 1 94.94 90 LEU A C 1
ATOM 750 O O . LEU A 1 90 ? -3.746 -32.5 -17.109 1 94.94 90 LEU A O 1
ATOM 754 N N . THR A 1 91 ? -4.652 -32.688 -15.094 1 93.94 91 THR A N 1
ATOM 755 C CA . THR A 1 91 ? -4.305 -34.094 -14.969 1 93.94 91 THR A CA 1
ATOM 756 C C . THR A 1 91 ? -4.926 -34.906 -16.094 1 93.94 91 THR A C 1
ATOM 758 O O . THR A 1 91 ? -4.266 -35.75 -16.703 1 93.94 91 THR A O 1
ATOM 761 N N . CYS A 1 92 ? -6.172 -34.562 -16.391 1 92.94 92 CYS A N 1
ATOM 762 C CA . CYS A 1 92 ? -6.855 -35.281 -17.469 1 92.94 92 CYS A CA 1
ATOM 763 C C . CYS A 1 92 ? -6.176 -35 -18.812 1 92.94 92 CYS A C 1
ATOM 765 O O . CYS A 1 92 ? -5.992 -35.938 -19.609 1 92.94 92 CYS A O 1
ATOM 767 N N . ARG A 1 93 ? -5.762 -33.844 -19.047 1 92 93 ARG A N 1
ATOM 768 C CA . ARG A 1 93 ? -5.094 -33.469 -20.297 1 92 93 ARG A CA 1
ATOM 769 C C . ARG A 1 93 ? -3.729 -34.156 -20.391 1 92 93 ARG A C 1
ATOM 771 O O . ARG A 1 93 ? -3.307 -34.562 -21.484 1 92 93 ARG A O 1
ATOM 778 N N . ILE A 1 94 ? -3.035 -34.25 -19.281 1 91.44 94 ILE A N 1
ATOM 779 C CA . ILE A 1 94 ? -1.734 -34.906 -19.266 1 91.44 94 ILE A CA 1
ATOM 780 C C . ILE A 1 94 ? -1.901 -36.406 -19.594 1 91.44 94 ILE A C 1
ATOM 782 O O . ILE A 1 94 ? -1.143 -36.969 -20.391 1 91.44 94 ILE A O 1
ATOM 786 N N . PHE A 1 95 ? -2.881 -37.031 -19 1 89.75 95 PHE A N 1
ATOM 787 C CA . PHE A 1 95 ? -3.129 -38.438 -19.25 1 89.75 95 PHE A CA 1
ATOM 788 C C . PHE A 1 95 ? -3.535 -38.688 -20.703 1 89.75 95 PHE A C 1
ATOM 790 O O . PHE A 1 95 ? -3.123 -39.656 -21.312 1 89.75 95 PHE A O 1
ATOM 797 N N . ASN A 1 96 ? -4.305 -37.719 -21.266 1 88.44 96 ASN A N 1
ATOM 798 C CA . ASN A 1 96 ? -4.695 -37.812 -22.656 1 88.44 96 ASN A CA 1
ATOM 799 C C . ASN A 1 96 ? -3.496 -37.656 -23.594 1 88.44 96 ASN A C 1
ATOM 801 O O . ASN A 1 96 ? -3.363 -38.375 -24.578 1 88.44 96 ASN A O 1
ATOM 805 N N . ALA A 1 97 ? -2.678 -36.719 -23.219 1 86.12 97 ALA A N 1
ATOM 806 C CA . ALA A 1 97 ? -1.509 -36.438 -24.047 1 86.12 97 ALA A CA 1
ATOM 807 C C . ALA A 1 97 ? -0.501 -37.594 -23.984 1 86.12 97 ALA A C 1
ATOM 809 O O . ALA A 1 97 ? 0.253 -37.812 -24.938 1 86.12 97 ALA A O 1
ATOM 810 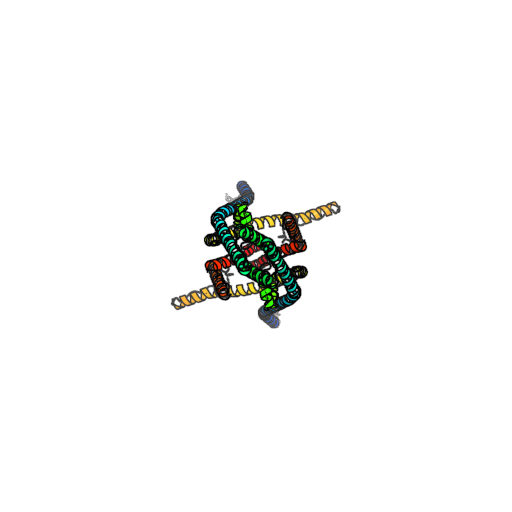N N . THR A 1 98 ? -0.453 -38.375 -22.922 1 85.31 98 THR A N 1
ATOM 811 C CA . THR A 1 98 ? 0.51 -39.438 -22.75 1 85.31 98 THR A CA 1
ATOM 812 C C . THR A 1 98 ? -0.154 -40.812 -22.969 1 85.31 98 THR A C 1
ATOM 814 O O . THR A 1 98 ? 0.491 -41.844 -22.844 1 85.31 98 THR A O 1
ATOM 817 N N . ASN A 1 99 ? -1.406 -40.875 -23.281 1 81.94 99 ASN A N 1
ATOM 818 C CA . ASN A 1 99 ? -2.162 -42.062 -23.594 1 81.94 99 ASN A CA 1
ATOM 819 C C . ASN A 1 99 ? -2.146 -43.062 -22.453 1 81.94 99 ASN A C 1
ATOM 821 O O . ASN A 1 99 ? -1.87 -44.25 -22.641 1 81.94 99 ASN A O 1
ATOM 825 N N . ILE A 1 100 ? -2.332 -42.562 -21.25 1 78.94 100 ILE A N 1
ATOM 826 C CA . ILE A 1 100 ? -2.391 -43.406 -20.062 1 78.94 100 ILE A CA 1
ATOM 827 C C . ILE A 1 100 ? -3.848 -43.688 -19.688 1 78.94 100 ILE A C 1
ATOM 829 O O . ILE A 1 100 ? -4.711 -42.812 -19.891 1 78.94 100 ILE A O 1
ATOM 833 N N . THR A 1 101 ? -4.031 -44.906 -19.266 1 78.56 101 THR A N 1
ATOM 834 C CA . THR A 1 101 ? -5.355 -45.25 -18.75 1 78.56 101 THR A CA 1
ATOM 835 C C . THR A 1 101 ? -5.609 -44.531 -17.422 1 78.56 101 THR A C 1
ATOM 837 O O . THR A 1 101 ? -4.805 -44.625 -16.484 1 78.56 101 THR A O 1
ATOM 840 N N . LEU A 1 102 ? -6.59 -43.812 -17.438 1 74.75 102 LEU A N 1
ATOM 841 C CA . LEU A 1 102 ? -6.973 -43 -16.281 1 74.75 102 LEU A CA 1
ATOM 842 C C . LEU A 1 102 ? -7.621 -43.844 -15.203 1 74.75 102 LEU A C 1
ATOM 844 O O . LEU A 1 102 ? -8.633 -44.531 -15.453 1 74.75 102 LEU A O 1
ATOM 848 N N . THR A 1 103 ? -6.852 -44.156 -14.102 1 85.19 103 THR A N 1
ATOM 849 C CA . THR A 1 103 ? -7.469 -44.719 -12.914 1 85.19 103 THR A CA 1
ATOM 850 C C . THR A 1 103 ? -7.668 -43.656 -11.836 1 85.19 103 THR A C 1
ATOM 852 O O . THR A 1 103 ? -6.895 -42.719 -11.75 1 85.19 103 THR A O 1
ATOM 855 N N . GLU A 1 104 ? -8.711 -43.844 -11.055 1 87.75 104 GLU A N 1
ATOM 856 C CA . GLU A 1 104 ? -9.031 -42.844 -10.023 1 87.75 104 GLU A CA 1
ATOM 857 C C . GLU A 1 104 ? -7.891 -42.688 -9.023 1 87.75 104 GLU A C 1
ATOM 859 O O . GLU A 1 104 ? -7.594 -41.594 -8.578 1 87.75 104 GLU A O 1
ATOM 864 N N . ARG A 1 105 ? -7.309 -43.75 -8.711 1 87.12 105 ARG A N 1
ATOM 865 C CA . ARG A 1 105 ? -6.211 -43.719 -7.746 1 87.12 105 ARG A CA 1
ATOM 866 C C . ARG A 1 105 ? -5.012 -42.969 -8.305 1 87.12 105 ARG A C 1
ATOM 868 O O . ARG A 1 105 ? -4.426 -42.125 -7.613 1 87.12 105 ARG A O 1
ATOM 875 N N . LYS A 1 106 ? -4.66 -43.25 -9.594 1 87.44 106 LYS A N 1
ATOM 876 C CA . LYS A 1 106 ? -3.541 -42.562 -10.234 1 87.44 106 LYS A CA 1
ATOM 877 C C . LYS A 1 106 ? -3.828 -41.062 -10.406 1 87.44 106 LYS A C 1
ATOM 879 O O . LYS A 1 106 ? -2.941 -40.219 -10.211 1 87.44 106 LYS A O 1
ATOM 884 N N . GLN A 1 107 ? -5.098 -40.844 -10.695 1 90.38 107 GLN A N 1
ATOM 885 C CA . GLN A 1 107 ? -5.5 -39.438 -10.883 1 90.38 107 GLN A CA 1
ATOM 886 C C . GLN A 1 107 ? -5.379 -38.656 -9.578 1 90.38 107 GLN A C 1
ATOM 888 O O . GLN A 1 107 ? -4.863 -37.531 -9.57 1 90.38 107 GLN A O 1
ATOM 893 N N . ASN A 1 108 ? -5.809 -39.219 -8.469 1 91.75 108 ASN A N 1
ATOM 894 C CA . ASN A 1 108 ? -5.738 -38.562 -7.168 1 91.75 108 ASN A CA 1
ATOM 895 C C . ASN A 1 108 ? -4.293 -38.344 -6.734 1 91.75 108 ASN A C 1
ATOM 897 O O . ASN A 1 108 ? -3.973 -37.312 -6.148 1 91.75 108 ASN A O 1
ATOM 901 N N . ASN A 1 109 ? -3.451 -39.25 -7.055 1 91.5 109 ASN A N 1
ATOM 902 C CA . ASN A 1 109 ? -2.039 -39.125 -6.715 1 91.5 109 ASN A CA 1
ATOM 903 C C . ASN A 1 109 ? -1.382 -37.969 -7.5 1 91.5 109 ASN A C 1
ATOM 905 O O . ASN A 1 109 ? -0.619 -37.188 -6.941 1 91.5 109 ASN A O 1
ATOM 909 N N . VAL A 1 110 ? -1.715 -37.938 -8.781 1 93 110 VAL A N 1
ATOM 910 C CA . VAL A 1 110 ? -1.131 -36.875 -9.625 1 93 110 VAL A CA 1
ATOM 911 C C . VAL A 1 110 ? -1.692 -35.531 -9.234 1 93 110 VAL A C 1
ATOM 913 O O . VAL A 1 110 ? -0.967 -34.531 -9.234 1 93 110 VAL A O 1
ATOM 916 N N . ASP A 1 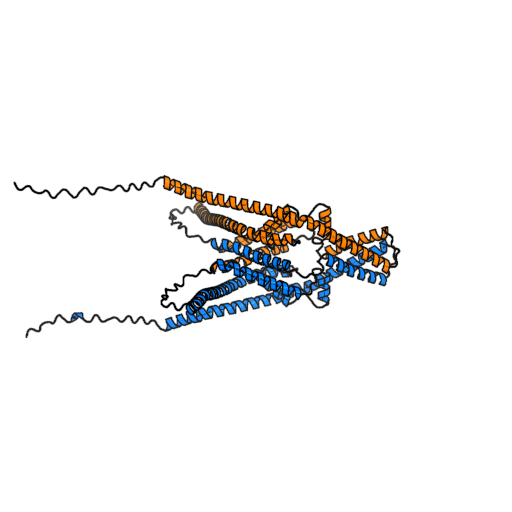111 ? -2.982 -35.469 -8.891 1 94.56 111 ASP A N 1
ATOM 917 C CA . ASP A 1 111 ? -3.582 -34.219 -8.43 1 94.56 111 ASP A CA 1
ATOM 918 C C . ASP A 1 111 ? -2.852 -33.688 -7.207 1 94.56 111 ASP A C 1
ATOM 920 O O . ASP A 1 111 ? -2.561 -32.5 -7.133 1 94.56 111 ASP A O 1
ATOM 924 N N . GLU A 1 112 ? -2.582 -34.531 -6.281 1 94.31 112 GLU A N 1
ATOM 925 C CA . GLU A 1 112 ? -1.894 -34.125 -5.062 1 94.31 112 GLU A CA 1
ATOM 926 C C . GLU A 1 112 ? -0.471 -33.656 -5.359 1 94.31 112 GLU A C 1
ATOM 928 O O . GLU A 1 112 ? 0.016 -32.719 -4.746 1 94.31 112 GLU A O 1
ATOM 933 N N . LEU A 1 113 ? 0.171 -34.344 -6.277 1 94.19 113 LEU A N 1
ATOM 934 C CA . LEU A 1 113 ? 1.519 -33.938 -6.676 1 94.19 113 LEU A CA 1
ATOM 935 C C . LEU A 1 113 ? 1.521 -32.531 -7.285 1 94.19 113 LEU A C 1
ATOM 937 O O . LEU A 1 113 ? 2.375 -31.719 -6.953 1 94.19 113 LEU A O 1
ATOM 941 N N . ILE A 1 114 ? 0.57 -32.344 -8.148 1 95.19 114 ILE A N 1
ATOM 942 C CA . ILE A 1 114 ? 0.465 -31.047 -8.805 1 95.19 114 ILE A CA 1
ATOM 943 C C . ILE A 1 114 ? 0.212 -29.953 -7.758 1 95.19 114 ILE A C 1
ATOM 945 O O . ILE A 1 114 ? 0.774 -28.859 -7.844 1 95.19 114 ILE A O 1
ATOM 949 N N . LYS A 1 115 ? -0.579 -30.25 -6.766 1 94.44 115 LYS A N 1
ATOM 950 C CA . LYS A 1 115 ? -0.881 -29.281 -5.711 1 94.44 115 LYS A CA 1
ATOM 951 C C . LYS A 1 115 ? 0.374 -28.922 -4.918 1 94.44 115 LYS A C 1
ATOM 953 O O . LYS A 1 115 ? 0.608 -27.75 -4.617 1 94.44 115 LYS A O 1
ATOM 958 N N . ILE A 1 116 ? 1.188 -29.859 -4.625 1 94.56 116 ILE A N 1
ATOM 959 C CA . ILE A 1 116 ? 2.412 -29.641 -3.859 1 94.56 116 ILE A CA 1
ATOM 960 C C . ILE A 1 116 ? 3.381 -28.781 -4.66 1 94.56 116 ILE A C 1
ATOM 962 O O . ILE A 1 116 ? 3.967 -27.844 -4.125 1 94.56 116 ILE A O 1
ATOM 966 N N . TYR A 1 117 ? 3.52 -29.125 -5.898 1 94.94 117 TYR A N 1
ATOM 967 C CA . TYR A 1 117 ? 4.449 -28.359 -6.723 1 94.94 117 TYR A CA 1
ATOM 968 C C . TYR A 1 117 ? 3.908 -26.969 -7.016 1 94.94 117 TYR A C 1
ATOM 970 O O . TYR A 1 117 ? 4.676 -26.016 -7.156 1 94.94 117 TYR A O 1
ATOM 978 N N . TYR A 1 118 ? 2.582 -26.891 -7.102 1 94.81 118 TYR A N 1
ATOM 979 C CA . TYR A 1 118 ? 1.984 -25.562 -7.25 1 94.81 118 TYR A CA 1
ATOM 980 C C . TYR A 1 118 ? 2.328 -24.672 -6.062 1 94.81 118 TYR A C 1
ATOM 982 O O . TYR A 1 118 ? 2.678 -23.516 -6.234 1 94.81 118 TYR A O 1
ATOM 990 N N . GLN A 1 119 ? 2.256 -25.234 -4.914 1 93 119 GLN A N 1
ATOM 991 C CA . GLN A 1 119 ? 2.629 -24.5 -3.711 1 93 119 GLN A CA 1
ATOM 992 C C . GLN A 1 119 ? 4.09 -24.078 -3.76 1 93 119 GLN A C 1
ATOM 994 O O . GLN A 1 119 ? 4.426 -22.938 -3.402 1 93 119 GLN A O 1
ATOM 999 N N . GLN A 1 120 ? 4.957 -24.891 -4.234 1 93.56 120 GLN A N 1
ATOM 1000 C CA . GLN A 1 120 ? 6.379 -24.578 -4.34 1 93.56 120 GLN A CA 1
ATOM 1001 C C . GLN A 1 120 ? 6.621 -23.469 -5.371 1 93.56 120 GLN A C 1
ATOM 1003 O O . GLN A 1 120 ? 7.469 -22.594 -5.168 1 93.56 120 GLN A O 1
ATOM 1008 N N . MET A 1 121 ? 5.891 -23.594 -6.434 1 94.62 121 MET A N 1
ATOM 1009 C CA . MET A 1 121 ? 6.012 -22.562 -7.465 1 94.62 121 MET A CA 1
ATOM 1010 C C . MET A 1 121 ? 5.57 -21.203 -6.93 1 94.62 121 MET A C 1
ATOM 1012 O O . MET A 1 121 ? 6.215 -20.188 -7.195 1 94.62 121 MET A O 1
ATOM 1016 N N . LEU A 1 122 ? 4.547 -21.203 -6.117 1 92.5 122 LEU A N 1
ATOM 1017 C CA . LEU A 1 122 ? 4.066 -19.969 -5.512 1 92.5 122 LEU A CA 1
ATOM 1018 C C . LEU A 1 122 ? 5.09 -19.422 -4.52 1 92.5 122 LEU A C 1
ATOM 1020 O O . LEU A 1 122 ? 5.254 -18.203 -4.398 1 92.5 122 LEU A O 1
ATOM 1024 N N . GLU A 1 123 ? 5.746 -20.266 -3.846 1 89.25 123 GLU A N 1
ATOM 1025 C CA . GLU A 1 123 ? 6.777 -19.859 -2.898 1 89.25 123 GLU A CA 1
ATOM 1026 C C . GLU A 1 123 ? 7.969 -19.219 -3.617 1 89.25 123 GLU A C 1
ATOM 1028 O O . GLU A 1 123 ? 8.539 -18.234 -3.137 1 89.25 123 GLU A O 1
ATOM 1033 N N . THR A 1 124 ? 8.25 -19.828 -4.773 1 88.12 124 THR A N 1
ATOM 1034 C CA . THR A 1 124 ? 9.336 -19.266 -5.57 1 88.12 124 THR A CA 1
ATOM 1035 C C . THR A 1 124 ? 9 -17.859 -6.043 1 88.12 124 THR A C 1
ATOM 1037 O O . THR A 1 124 ? 9.875 -17 -6.109 1 88.12 124 THR A O 1
ATOM 1040 N N . GLU A 1 125 ? 7.723 -17.641 -6.277 1 87.19 125 GLU A N 1
ATOM 1041 C CA . GLU A 1 125 ? 7.25 -16.328 -6.68 1 87.19 125 GLU A CA 1
ATOM 1042 C C . GLU A 1 125 ? 7.047 -15.414 -5.469 1 87.19 125 GLU A C 1
ATOM 1044 O O . GLU A 1 125 ? 6.699 -14.242 -5.613 1 87.19 125 GLU A O 1
ATOM 1049 N N . GLU A 1 126 ? 7.195 -15.891 -4.254 1 79.5 126 GLU A N 1
ATOM 1050 C CA . GLU A 1 126 ? 6.98 -15.156 -3.012 1 79.5 126 GLU A CA 1
ATOM 1051 C C . GLU A 1 126 ? 5.531 -14.688 -2.889 1 79.5 126 GLU A C 1
ATOM 1053 O O . GLU A 1 126 ? 5.27 -13.562 -2.459 1 79.5 126 GLU A O 1
ATOM 1058 N N . LYS A 1 127 ? 4.613 -15.43 -3.357 1 83.19 127 LYS A N 1
ATOM 1059 C CA . LYS A 1 127 ? 3.205 -15.039 -3.346 1 83.19 127 LYS A CA 1
ATOM 1060 C C . LYS A 1 127 ? 2.365 -16.062 -2.58 1 83.19 127 LYS A C 1
ATOM 1062 O O . LYS A 1 127 ? 1.142 -15.922 -2.496 1 83.19 127 LYS A O 1
ATOM 1067 N N . TYR A 1 128 ? 3.049 -17.016 -2.006 1 86.69 128 TYR A N 1
ATOM 1068 C CA . TYR A 1 128 ? 2.311 -18.109 -1.373 1 86.69 128 TYR A CA 1
ATOM 1069 C C . TYR A 1 128 ? 1.522 -17.609 -0.17 1 86.69 128 TYR A C 1
ATOM 1071 O O . TYR A 1 128 ? 0.348 -17.938 -0.003 1 86.69 128 TYR A O 1
ATOM 1079 N N . LYS A 1 129 ? 2.061 -16.766 0.584 1 78.94 129 LYS A N 1
ATOM 1080 C CA . LYS A 1 129 ? 1.436 -16.312 1.828 1 78.94 129 LYS A CA 1
ATOM 1081 C C . LYS A 1 129 ? 0.173 -15.508 1.552 1 78.94 129 LYS A C 1
ATOM 1083 O O . LYS A 1 129 ? -0.725 -15.438 2.395 1 78.94 129 LYS A O 1
ATOM 1088 N N . GLN A 1 130 ? 0.141 -14.953 0.377 1 80.56 130 GLN A N 1
ATOM 1089 C CA . GLN A 1 130 ? -1.021 -14.141 0.024 1 80.56 130 GLN A CA 1
ATOM 1090 C C . GLN A 1 130 ? -1.941 -14.891 -0.937 1 80.56 130 GLN A C 1
ATOM 1092 O O . GLN A 1 130 ? -2.932 -14.328 -1.416 1 80.56 130 GLN A O 1
ATOM 1097 N N . SER A 1 131 ? -1.672 -16.109 -1.092 1 86.62 131 SER A N 1
ATOM 1098 C CA . SER A 1 131 ? -2.449 -16.891 -2.045 1 86.62 131 SER A CA 1
ATOM 1099 C C . SER A 1 131 ? -3.748 -17.391 -1.42 1 86.62 131 SER A C 1
ATOM 1101 O O . SER A 1 131 ? -3.871 -17.453 -0.195 1 86.62 131 SER A O 1
ATOM 1103 N N . ILE A 1 132 ? -4.688 -17.688 -2.232 1 89.88 132 ILE A N 1
ATOM 1104 C CA . ILE A 1 132 ? -5.98 -18.219 -1.816 1 89.88 132 ILE A CA 1
ATOM 1105 C C . ILE A 1 132 ? -5.801 -19.609 -1.188 1 89.88 132 ILE A C 1
ATOM 1107 O O . ILE A 1 132 ? -6.465 -19.938 -0.207 1 89.88 132 ILE A O 1
ATOM 1111 N N . LEU A 1 133 ? -4.922 -20.328 -1.745 1 89.56 133 LEU A N 1
ATOM 1112 C CA . LEU A 1 133 ? -4.648 -21.672 -1.237 1 89.56 133 LEU A CA 1
ATOM 1113 C C . LEU A 1 133 ? -4.145 -21.609 0.201 1 89.56 133 LEU A C 1
ATOM 1115 O O . LEU A 1 133 ? -4.598 -22.375 1.052 1 89.56 133 LEU A O 1
ATOM 1119 N N . TYR A 1 134 ? -3.236 -20.75 0.443 1 88.38 134 TYR A N 1
ATOM 1120 C CA . TYR A 1 134 ? -2.695 -20.578 1.788 1 88.38 134 TYR A CA 1
ATOM 1121 C C . TYR A 1 134 ? -3.783 -20.156 2.766 1 88.38 134 TYR A C 1
ATOM 1123 O O . TYR A 1 134 ? -3.922 -20.734 3.846 1 88.38 134 TYR A O 1
ATOM 1131 N N . LYS A 1 135 ? -4.531 -19.203 2.373 1 88.19 135 LYS A N 1
ATOM 1132 C CA . LYS A 1 135 ? -5.598 -18.688 3.221 1 88.19 135 LYS A CA 1
ATOM 1133 C C . LYS A 1 135 ? -6.656 -19.75 3.502 1 88.19 135 LYS A C 1
ATOM 1135 O O . LYS A 1 135 ? -7.195 -19.812 4.609 1 88.19 135 LYS A O 1
ATOM 1140 N N . TYR A 1 136 ? -6.922 -20.516 2.516 1 91.06 136 TYR A N 1
ATOM 1141 C CA . TYR A 1 136 ? -7.895 -21.594 2.674 1 91.06 136 TYR A CA 1
ATOM 1142 C C . TYR A 1 136 ? -7.391 -22.641 3.654 1 91.06 136 TYR A C 1
ATOM 1144 O O . TYR A 1 136 ? -8.148 -23.109 4.504 1 91.06 136 TYR A O 1
ATOM 1152 N N . ASN A 1 137 ? -6.145 -23 3.547 1 89.12 137 ASN A N 1
ATOM 1153 C CA . ASN A 1 137 ? -5.562 -23.969 4.461 1 89.12 137 ASN A CA 1
ATOM 1154 C C . ASN A 1 137 ? -5.531 -23.453 5.895 1 89.12 137 ASN A C 1
ATOM 1156 O O . ASN A 1 137 ? -5.758 -24.203 6.844 1 89.12 137 ASN A O 1
ATOM 1160 N N . GLN A 1 138 ? -5.27 -22.203 5.984 1 87 138 GLN A N 1
ATOM 1161 C CA . GLN A 1 138 ? -5.293 -21.578 7.305 1 87 138 GLN A CA 1
ATOM 1162 C C . GLN A 1 138 ? -6.707 -21.562 7.879 1 87 138 GLN A C 1
ATOM 1164 O O . GLN A 1 138 ? -6.895 -21.766 9.078 1 87 138 GLN A O 1
ATOM 1169 N N . MET A 1 139 ? -7.672 -21.312 7.051 1 87.5 139 MET A N 1
ATOM 1170 C CA . MET A 1 139 ? -9.07 -21.281 7.465 1 87.5 139 MET A CA 1
ATOM 1171 C C . MET A 1 139 ? -9.516 -22.656 7.977 1 87.5 139 MET A C 1
ATOM 1173 O O . MET A 1 139 ? -10.25 -22.75 8.953 1 87.5 139 MET A O 1
ATOM 1177 N N . LYS A 1 140 ? -9.039 -23.688 7.273 1 88.69 140 LYS A N 1
ATOM 1178 C CA . LYS A 1 140 ? -9.367 -25.047 7.691 1 88.69 140 LYS A CA 1
ATOM 1179 C C . LYS A 1 140 ? -8.781 -25.359 9.07 1 88.69 140 LYS A C 1
ATOM 1181 O O . LYS A 1 140 ? -9.367 -26.125 9.836 1 88.69 140 LYS A O 1
ATOM 1186 N N . ASN A 1 141 ? -7.688 -24.672 9.398 1 88.56 141 ASN A N 1
ATOM 1187 C CA . ASN A 1 141 ? -7.062 -24.859 10.703 1 88.56 141 ASN A CA 1
ATOM 1188 C C . ASN A 1 141 ? -7.641 -23.891 11.734 1 88.56 141 ASN A C 1
ATOM 1190 O O . ASN A 1 141 ? -7.125 -23.781 12.852 1 88.56 141 ASN A O 1
ATOM 1194 N N . GLY A 1 142 ? -8.617 -23.141 11.328 1 85.31 142 GLY A N 1
ATOM 1195 C CA . GLY A 1 142 ? -9.312 -22.266 12.266 1 85.31 142 GLY A CA 1
ATOM 1196 C C . GLY A 1 142 ? -8.805 -20.828 12.227 1 85.31 142 GLY A C 1
ATOM 1197 O O . GLY A 1 142 ? -9.195 -20 13.055 1 85.31 142 GLY A O 1
ATOM 1198 N N . ALA A 1 143 ? -7.895 -20.594 11.391 1 84.25 143 ALA A N 1
ATOM 1199 C CA . ALA A 1 143 ? -7.344 -19.234 11.305 1 84.25 143 ALA A CA 1
ATOM 1200 C C . ALA A 1 143 ? -8 -18.453 10.172 1 84.25 143 ALA A C 1
ATOM 1202 O O . ALA A 1 143 ? -7.629 -18.594 9.008 1 84.25 143 ALA A O 1
ATOM 1203 N N . PHE A 1 144 ? -8.953 -17.641 10.57 1 85.69 144 PHE A N 1
ATOM 1204 C CA . PHE A 1 144 ? -9.656 -16.797 9.609 1 85.69 144 PHE A CA 1
ATOM 1205 C C . PHE A 1 144 ? -8.938 -15.469 9.43 1 85.69 144 PHE A C 1
ATOM 1207 O O . PHE A 1 144 ? -8.203 -15.031 10.312 1 85.69 144 PHE A O 1
ATOM 1214 N N . THR A 1 145 ? -9.07 -14.883 8.289 1 83.19 145 THR A N 1
ATOM 1215 C CA . THR A 1 145 ? -8.531 -13.547 8.055 1 83.19 145 THR A CA 1
ATOM 1216 C C . THR A 1 145 ? -9.383 -12.5 8.766 1 83.19 145 THR A C 1
ATOM 1218 O O . THR A 1 145 ? -8.844 -11.586 9.406 1 83.19 145 THR A O 1
ATOM 1221 N N . TRP A 1 146 ? -10.688 -12.727 8.609 1 88.69 146 TRP A N 1
ATOM 1222 C CA . TRP A 1 146 ? -11.602 -11.766 9.219 1 88.69 146 TRP A CA 1
ATOM 1223 C C . TRP A 1 146 ? -12.133 -12.297 10.547 1 88.69 146 TRP A C 1
ATOM 1225 O O . TRP A 1 146 ? -13.281 -12.742 10.633 1 88.69 146 TRP A O 1
ATOM 1235 N N . THR A 1 147 ? -11.305 -12.242 11.516 1 90.38 147 THR A N 1
ATOM 1236 C CA . THR A 1 147 ? -11.703 -12.477 12.898 1 90.38 147 THR A CA 1
ATOM 1237 C C . THR A 1 147 ? -12.156 -11.188 13.562 1 90.38 147 THR A C 1
ATOM 1239 O O . THR A 1 147 ? -12.047 -10.109 12.977 1 90.38 147 THR A O 1
ATOM 1242 N N . PHE A 1 148 ? -12.688 -11.359 14.781 1 93.12 148 PHE A N 1
ATOM 1243 C CA . PHE A 1 148 ? -13.117 -10.148 15.469 1 93.12 148 PHE A CA 1
ATOM 1244 C C . PHE A 1 148 ? -11.93 -9.219 15.703 1 93.12 148 PHE A C 1
ATOM 1246 O O . PHE A 1 148 ? -12.039 -8.008 15.508 1 93.12 148 PHE A O 1
ATOM 1253 N N . GLY A 1 149 ? -10.805 -9.789 16.094 1 92 149 GLY A N 1
ATOM 1254 C CA . GLY A 1 149 ? -9.609 -8.992 16.328 1 92 149 GLY A CA 1
ATOM 1255 C C . GLY A 1 149 ? -9.109 -8.281 15.086 1 92 149 GLY A C 1
ATOM 1256 O O . GLY A 1 149 ? -8.789 -7.094 15.125 1 92 149 GLY A O 1
ATOM 1257 N N . SER A 1 150 ? -9.07 -8.992 13.984 1 90 150 SER A N 1
ATOM 1258 C CA . SER A 1 150 ? -8.617 -8.391 12.734 1 90 150 SER A CA 1
ATOM 1259 C C . SER A 1 150 ? -9.602 -7.344 12.227 1 90 150 SER A C 1
ATOM 1261 O O . SER A 1 150 ? -9.195 -6.344 11.633 1 90 150 SER A O 1
ATOM 1263 N N . ALA A 1 151 ? -10.859 -7.602 12.531 1 92.69 151 ALA A N 1
ATOM 1264 C CA . ALA A 1 151 ? -11.883 -6.637 12.133 1 92.69 151 ALA A CA 1
ATOM 1265 C C . ALA A 1 151 ? -11.75 -5.336 12.922 1 92.69 151 ALA A C 1
ATOM 1267 O O . ALA A 1 151 ? -11.898 -4.246 12.367 1 92.69 151 ALA A O 1
ATOM 1268 N N . VAL A 1 152 ? -11.523 -5.523 14.172 1 94.56 152 VAL A N 1
ATOM 1269 C CA . VAL A 1 152 ? -11.312 -4.344 15 1 94.56 152 VAL A CA 1
ATOM 1270 C C . VAL A 1 152 ? -10.078 -3.58 14.516 1 94.56 152 VAL A C 1
ATOM 1272 O O . VAL A 1 152 ? -10.094 -2.35 14.438 1 94.56 152 VAL A O 1
ATOM 1275 N N . PHE A 1 153 ? -9.094 -4.328 14.258 1 90.5 153 PHE A N 1
ATOM 1276 C CA . PHE A 1 153 ? -7.871 -3.719 13.734 1 90.5 153 PHE A CA 1
ATOM 1277 C C . PHE A 1 153 ? -8.156 -2.939 12.453 1 90.5 153 PHE A C 1
ATOM 1279 O O . PHE A 1 153 ? -7.664 -1.822 12.281 1 90.5 153 PHE A O 1
ATOM 1286 N N . TYR A 1 154 ? -8.898 -3.541 11.617 1 90.81 154 TYR A N 1
ATOM 1287 C CA . TYR A 1 154 ? -9.289 -2.873 10.375 1 90.81 154 TYR A CA 1
ATOM 1288 C C . TYR A 1 154 ? -10.047 -1.584 10.672 1 90.81 154 TYR A C 1
ATOM 1290 O O . TYR A 1 154 ? -9.789 -0.549 10.055 1 90.81 154 TYR A O 1
ATOM 1298 N N . ALA A 1 155 ? -10.883 -1.657 11.508 1 93 155 ALA A N 1
ATOM 1299 C CA . ALA A 1 155 ? -11.68 -0.492 11.891 1 93 155 ALA A CA 1
ATOM 1300 C C . ALA A 1 155 ? -10.789 0.639 12.391 1 93 155 ALA A C 1
ATOM 1302 O O . ALA A 1 155 ? -11 1.805 12.047 1 93 155 ALA A O 1
ATOM 1303 N N . ILE A 1 156 ? -9.867 0.301 13.172 1 90.75 156 ILE A N 1
ATOM 1304 C CA . ILE A 1 156 ? -8.945 1.289 13.734 1 90.75 156 ILE A CA 1
ATOM 1305 C C . ILE A 1 156 ? -8.148 1.944 12.609 1 90.75 156 ILE A C 1
ATOM 1307 O O . ILE A 1 156 ? -7.93 3.158 12.617 1 90.75 156 ILE A O 1
ATOM 1311 N N . THR A 1 157 ? -7.738 1.18 11.633 1 85.25 157 THR A N 1
ATOM 1312 C CA . THR A 1 157 ? -6.961 1.715 10.516 1 85.25 157 THR A CA 1
ATOM 1313 C C . THR A 1 157 ? -7.781 2.719 9.711 1 85.25 157 THR A C 1
ATOM 1315 O O . THR A 1 157 ? -7.234 3.66 9.141 1 85.25 157 THR A O 1
ATOM 1318 N N . LEU A 1 158 ? -9.062 2.551 9.711 1 88.12 158 LEU A N 1
ATOM 1319 C CA . LEU A 1 158 ? -9.938 3.391 8.898 1 88.12 158 LEU A CA 1
ATOM 1320 C C . LEU A 1 158 ? -9.938 4.828 9.414 1 88.12 158 LEU A C 1
ATOM 1322 O O . LEU A 1 158 ? -10.109 5.77 8.633 1 88.12 158 LEU A O 1
ATOM 1326 N N . PHE A 1 159 ? -9.711 4.973 10.68 1 87.62 159 PHE A N 1
ATOM 1327 C CA . PHE A 1 159 ? -9.75 6.352 11.156 1 87.62 159 PHE A CA 1
ATOM 1328 C C . PHE A 1 159 ? -8.375 6.797 11.633 1 87.62 159 PHE A C 1
ATOM 1330 O O . PHE A 1 159 ? -8.219 7.902 12.156 1 87.62 159 PHE A O 1
ATOM 1337 N N . THR A 1 160 ? -7.344 6.035 11.461 1 79.19 160 THR A N 1
ATOM 1338 C CA . THR A 1 160 ? -5.98 6.438 11.797 1 79.19 160 THR A CA 1
ATOM 1339 C C . THR A 1 160 ? -5.117 6.508 10.539 1 79.19 160 THR A C 1
ATOM 1341 O O . THR A 1 160 ? -4.445 7.512 10.297 1 79.19 160 THR A O 1
ATOM 1344 N N . THR A 1 161 ? -5.043 5.438 9.781 1 74.69 161 THR A N 1
ATOM 1345 C CA . THR A 1 161 ? -4.191 5.293 8.602 1 74.69 161 THR A CA 1
ATOM 1346 C C . THR A 1 161 ? -4.965 4.656 7.453 1 74.69 161 THR A C 1
ATOM 1348 O O . THR A 1 161 ? -4.488 3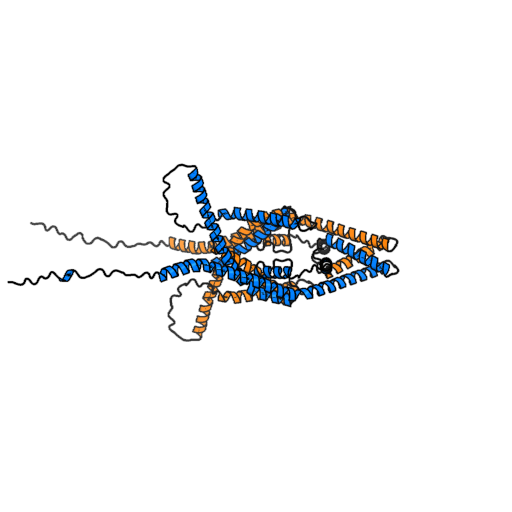.705 6.828 1 74.69 161 THR A O 1
ATOM 1351 N N . ILE A 1 162 ? -6.102 5.277 7.227 1 76.44 162 ILE A N 1
ATOM 1352 C CA . ILE A 1 162 ? -6.953 4.699 6.191 1 76.44 162 ILE A CA 1
ATOM 1353 C C . ILE A 1 162 ? -6.125 4.426 4.938 1 76.44 162 ILE A C 1
ATOM 1355 O O . ILE A 1 162 ? -5.281 5.238 4.551 1 76.44 162 ILE A O 1
ATOM 1359 N N . GLY A 1 163 ? -6.285 3.186 4.352 1 64.62 163 GLY A N 1
ATOM 1360 C CA . GLY A 1 163 ? -5.566 2.824 3.143 1 64.62 163 GLY A CA 1
ATOM 1361 C C . GLY A 1 163 ? -4.344 1.964 3.408 1 64.62 163 GLY A C 1
ATOM 1362 O O . GLY A 1 163 ? -3.816 1.326 2.496 1 64.62 163 GLY A O 1
ATOM 1363 N N . TYR A 1 164 ? -3.9 2.195 4.688 1 60.62 164 TYR A N 1
ATOM 1364 C CA . TYR A 1 164 ? -2.781 1.34 5.07 1 60.62 164 TYR A CA 1
ATOM 1365 C C . TYR A 1 164 ? -3.275 0.01 5.625 1 60.62 164 TYR A C 1
ATOM 1367 O O . TYR A 1 164 ? -4.391 -0.076 6.145 1 60.62 164 TYR A O 1
ATOM 1375 N N . GLY A 1 165 ? -3.066 -1.066 5.117 1 58.53 165 GLY A N 1
ATOM 1376 C CA . GLY A 1 165 ? -3.447 -2.342 5.699 1 58.53 165 GLY A CA 1
ATOM 1377 C C . GLY A 1 165 ? -3.342 -3.5 4.723 1 58.53 165 GLY A C 1
ATOM 1378 O O . GLY A 1 165 ? -3.258 -3.291 3.512 1 58.53 165 GLY A O 1
ATOM 1379 N N . THR A 1 166 ? -3.17 -4.516 5.398 1 63.31 166 THR A N 1
ATOM 1380 C CA . THR A 1 166 ? -3.062 -5.723 4.59 1 63.31 166 THR A CA 1
ATOM 1381 C C . THR A 1 166 ? -4.438 -6.34 4.355 1 63.31 166 THR A C 1
ATOM 1383 O O . THR A 1 166 ? -4.602 -7.195 3.48 1 63.31 166 THR A O 1
ATOM 1386 N N . ILE A 1 167 ? -5.449 -5.867 5.164 1 74 167 ILE A N 1
ATOM 1387 C CA . ILE A 1 167 ? -6.793 -6.422 5.047 1 74 167 ILE A CA 1
ATOM 1388 C C . ILE A 1 167 ? -7.738 -5.367 4.477 1 74 167 ILE A C 1
ATOM 1390 O O . ILE A 1 167 ? -7.645 -4.188 4.824 1 74 167 ILE A O 1
ATOM 1394 N N . ALA A 1 168 ? -8.469 -5.711 3.521 1 76.88 168 ALA A N 1
ATOM 1395 C CA . ALA A 1 168 ? -9.445 -4.805 2.922 1 76.88 168 ALA A CA 1
ATOM 1396 C C . ALA A 1 168 ? -10.758 -5.523 2.635 1 76.88 168 ALA A C 1
ATOM 1398 O O . ALA A 1 168 ? -10.766 -6.727 2.363 1 76.88 168 ALA A O 1
ATOM 1399 N N . CYS A 1 169 ? -11.805 -4.754 2.686 1 84.44 169 CYS A N 1
ATOM 1400 C CA . CYS A 1 169 ? -13.117 -5.316 2.4 1 84.44 169 CYS A CA 1
ATOM 1401 C C . CYS A 1 169 ? -13.25 -5.676 0.925 1 84.44 169 CYS A C 1
ATOM 1403 O O . CYS A 1 169 ? -12.82 -4.914 0.056 1 84.44 169 CYS A O 1
ATOM 1405 N N . ARG A 1 170 ? -13.797 -6.801 0.734 1 81.5 170 ARG A N 1
ATOM 1406 C CA . ARG A 1 170 ? -13.992 -7.258 -0.637 1 81.5 170 ARG A CA 1
ATOM 1407 C C . ARG A 1 170 ? -15.445 -7.09 -1.068 1 81.5 170 ARG A C 1
ATOM 1409 O O . ARG A 1 170 ? -15.719 -6.82 -2.24 1 81.5 170 ARG A O 1
ATOM 1416 N N . THR A 1 171 ? -16.359 -7.113 -0.157 1 85.56 171 THR A N 1
ATOM 1417 C CA . THR A 1 171 ? -17.781 -7.062 -0.454 1 85.56 171 THR A CA 1
ATOM 1418 C C . THR A 1 171 ? -18.234 -5.625 -0.704 1 85.56 171 THR A C 1
ATOM 1420 O O . THR A 1 171 ? -17.609 -4.68 -0.225 1 85.56 171 THR A O 1
ATOM 1423 N N . THR A 1 172 ? -19.25 -5.48 -1.467 1 85.62 172 THR A N 1
ATOM 1424 C CA . THR A 1 172 ? -19.797 -4.16 -1.763 1 85.62 172 THR A CA 1
ATOM 1425 C C . THR A 1 172 ? -20.312 -3.496 -0.493 1 85.62 172 THR A C 1
ATOM 1427 O O . THR A 1 172 ? -20.094 -2.305 -0.271 1 85.62 172 THR A O 1
ATOM 1430 N N . ILE A 1 173 ? -20.953 -4.32 0.297 1 90.62 173 ILE A N 1
ATOM 1431 C CA . ILE A 1 173 ? -21.5 -3.783 1.537 1 90.62 173 ILE A CA 1
ATOM 1432 C C . ILE A 1 173 ? -20.375 -3.314 2.445 1 90.62 173 ILE A C 1
ATOM 1434 O O . ILE A 1 173 ? -20.469 -2.262 3.078 1 90.62 173 ILE A O 1
ATOM 1438 N N . GLY A 1 174 ? -19.297 -4.145 2.568 1 89 174 GLY A N 1
ATOM 1439 C CA . GLY A 1 174 ? -18.156 -3.756 3.365 1 89 174 GLY A CA 1
ATOM 1440 C C . GLY A 1 174 ? -17.516 -2.455 2.906 1 89 174 GLY A C 1
ATOM 1441 O O . GLY A 1 174 ? -17.141 -1.616 3.729 1 89 174 GLY A O 1
ATOM 1442 N N . LYS A 1 175 ? -17.469 -2.24 1.604 1 87.62 175 LYS A N 1
ATOM 1443 C CA . LYS A 1 175 ? -16.891 -1.032 1.035 1 87.62 175 LYS A CA 1
ATOM 1444 C C . LYS A 1 175 ? -17.75 0.193 1.337 1 87.62 175 LYS A C 1
ATOM 1446 O O . LYS A 1 175 ? -17.219 1.264 1.647 1 87.62 175 LYS A O 1
ATOM 1451 N N . ILE A 1 176 ? -19 0.026 1.238 1 90.06 176 ILE A N 1
ATOM 1452 C CA . ILE A 1 176 ? -19.906 1.118 1.554 1 90.06 176 ILE A CA 1
ATOM 1453 C C . ILE A 1 176 ? -19.797 1.474 3.035 1 90.06 176 ILE A C 1
ATOM 1455 O O . ILE A 1 176 ? -19.734 2.652 3.393 1 90.06 176 ILE A O 1
ATOM 1459 N N . LEU A 1 177 ? -19.781 0.458 3.867 1 92.62 177 LEU A N 1
ATOM 1460 C CA . LEU A 1 177 ? -19.672 0.664 5.309 1 92.62 177 LEU A CA 1
ATOM 1461 C C . LEU A 1 177 ? -18.344 1.346 5.656 1 92.62 177 LEU A C 1
ATOM 1463 O O . LEU A 1 177 ? -18.281 2.137 6.602 1 92.62 177 LEU A O 1
ATOM 1467 N N . THR A 1 178 ? -17.281 0.995 4.906 1 90.06 178 THR A N 1
ATOM 1468 C CA . THR A 1 178 ? -15.984 1.63 5.117 1 90.06 178 THR A CA 1
ATOM 1469 C C . THR A 1 178 ? -16.094 3.141 4.922 1 90.06 178 THR A C 1
ATOM 1471 O O . THR A 1 178 ? -15.547 3.91 5.719 1 90.06 178 THR A O 1
ATOM 1474 N N . VAL A 1 179 ? -16.812 3.537 3.863 1 87.81 179 VAL A N 1
ATOM 1475 C CA . VAL A 1 179 ? -16.953 4.953 3.543 1 87.81 179 VAL A CA 1
ATOM 1476 C C . VAL A 1 179 ? -17.75 5.652 4.652 1 87.81 179 VAL A C 1
ATOM 1478 O O . VAL A 1 179 ? -17.297 6.672 5.188 1 87.81 179 VAL A O 1
ATOM 1481 N N . ILE A 1 180 ? -18.797 5.09 5.074 1 91.56 180 ILE A N 1
ATOM 1482 C CA . ILE A 1 180 ? -19.672 5.676 6.09 1 91.56 180 ILE A CA 1
ATOM 1483 C C . ILE A 1 180 ? -18.938 5.715 7.43 1 91.56 180 ILE A C 1
ATOM 1485 O O . ILE A 1 180 ? -18.953 6.734 8.125 1 91.56 180 ILE A O 1
ATOM 1489 N N . TYR A 1 181 ? -18.375 4.602 7.789 1 93.81 181 TYR A N 1
ATOM 1490 C CA . TYR A 1 181 ? -17.656 4.469 9.047 1 93.81 181 TYR A CA 1
ATOM 1491 C C . TYR A 1 181 ? -16.516 5.473 9.133 1 93.81 181 TYR A C 1
ATOM 1493 O O . TYR A 1 181 ? -16.281 6.07 10.188 1 93.81 181 TYR A O 1
ATOM 1501 N N . SER A 1 182 ? -15.836 5.715 8.055 1 90.44 182 SER A N 1
ATOM 1502 C CA . SER A 1 182 ? -14.68 6.605 8.055 1 90.44 182 SER A CA 1
ATOM 1503 C C . SER A 1 182 ? -15.102 8.062 8.188 1 90.44 182 SER A C 1
ATOM 1505 O O . SER A 1 182 ? -14.398 8.867 8.797 1 90.44 182 SER A O 1
ATOM 1507 N N . ILE A 1 183 ? -16.203 8.414 7.625 1 87.44 183 ILE A N 1
ATOM 1508 C CA . ILE A 1 183 ? -16.703 9.781 7.664 1 87.44 183 ILE A CA 1
ATOM 1509 C C . ILE A 1 183 ? -16.938 10.203 9.117 1 87.44 183 ILE A C 1
ATOM 1511 O O . ILE A 1 183 ? -16.672 11.352 9.484 1 87.44 183 ILE A O 1
ATOM 1515 N N . ILE A 1 184 ? -17.297 9.281 9.914 1 89.94 184 ILE A N 1
ATOM 1516 C CA . ILE A 1 184 ? -17.578 9.562 11.312 1 89.94 184 ILE A CA 1
ATOM 1517 C C . ILE A 1 184 ? -16.297 9.398 12.141 1 89.94 184 ILE A C 1
ATOM 1519 O O . ILE A 1 184 ? -16.016 10.219 13.016 1 89.94 184 ILE A O 1
ATOM 1523 N N . GLY A 1 185 ? -15.617 8.367 11.883 1 90 185 GLY A N 1
ATOM 1524 C CA . GLY A 1 185 ? -14.453 8.016 12.68 1 90 185 GLY A CA 1
ATOM 1525 C C . GLY A 1 185 ? -13.312 9 12.539 1 90 185 GLY A C 1
ATOM 1526 O O . GLY A 1 185 ? -12.641 9.32 13.523 1 90 185 GLY A O 1
ATOM 1527 N N . ILE A 1 186 ? -13.078 9.586 11.406 1 85.5 186 ILE A N 1
ATOM 1528 C CA . ILE A 1 186 ? -11.93 10.445 11.133 1 85.5 186 ILE A CA 1
ATOM 1529 C C . ILE A 1 186 ? -12.039 11.727 11.961 1 85.5 186 ILE A C 1
ATOM 1531 O O . ILE A 1 186 ? -11.102 12.094 12.672 1 85.5 186 ILE A O 1
ATOM 1535 N N . PRO A 1 187 ? -13.164 12.422 11.898 1 81.12 187 PRO A N 1
ATOM 1536 C CA . PRO A 1 187 ? -13.289 13.609 12.75 1 81.12 187 PRO A CA 1
ATOM 1537 C C . PRO A 1 187 ? -13.125 13.289 14.234 1 81.12 187 PRO A C 1
ATOM 1539 O O . PRO A 1 187 ? -12.555 14.086 14.984 1 81.12 187 PRO A O 1
ATOM 1542 N N . LEU A 1 188 ? -13.578 12.188 14.625 1 84.5 188 LEU A N 1
ATOM 1543 C CA . LEU A 1 188 ? -13.43 11.773 16.016 1 84.5 188 LEU A CA 1
ATOM 1544 C C . LEU A 1 188 ? -11.961 11.57 16.359 1 84.5 188 LEU A C 1
ATOM 1546 O O . LEU A 1 188 ? -11.5 12.016 17.422 1 84.5 188 LEU A O 1
ATOM 1550 N N . MET A 1 189 ? -11.281 10.945 15.531 1 86.62 189 MET A N 1
ATOM 1551 C CA . MET A 1 189 ? -9.859 10.695 15.75 1 86.62 189 MET A CA 1
ATOM 1552 C C . MET A 1 189 ? -9.078 12.008 15.766 1 86.62 189 MET A C 1
ATOM 1554 O O . MET A 1 189 ? -8.156 12.172 16.578 1 86.62 189 MET A O 1
ATOM 1558 N N . LEU A 1 190 ? -9.422 12.859 14.922 1 77.81 190 LEU A N 1
ATOM 1559 C CA . LEU A 1 190 ? -8.727 14.141 14.852 1 77.81 190 LEU A CA 1
ATOM 1560 C C . LEU A 1 190 ? -8.914 14.938 16.141 1 77.81 190 LEU A C 1
ATOM 1562 O O . LEU A 1 190 ? -7.996 15.625 16.594 1 77.81 190 LEU A O 1
ATOM 1566 N N . ALA A 1 191 ? -10.102 14.867 16.609 1 78.19 191 ALA A N 1
ATOM 1567 C CA . ALA A 1 191 ? -10.383 15.547 17.875 1 78.19 191 ALA A CA 1
ATOM 1568 C C . ALA A 1 191 ? -9.492 15 19 1 78.19 191 ALA A C 1
ATOM 1570 O O . ALA A 1 191 ? -8.953 15.766 19.797 1 78.19 191 ALA A O 1
ATOM 1571 N N . ILE A 1 192 ? -9.328 13.766 19.016 1 81.94 192 ILE A N 1
ATOM 1572 C CA . ILE A 1 192 ? -8.492 13.125 20.031 1 81.94 192 ILE A CA 1
ATOM 1573 C C . ILE A 1 192 ? -7.027 13.477 19.797 1 81.94 192 ILE A C 1
ATOM 1575 O O . ILE A 1 192 ? -6.289 13.75 20.75 1 81.94 192 ILE A O 1
ATOM 1579 N N . LEU A 1 193 ? -6.676 13.453 18.594 1 76.38 193 LEU A N 1
ATOM 1580 C CA . LEU A 1 193 ? -5.289 13.742 18.25 1 76.38 193 LEU A CA 1
ATOM 1581 C C . LEU A 1 193 ? -4.906 15.156 18.688 1 76.38 193 LEU A C 1
ATOM 1583 O O . LEU A 1 193 ? -3.777 15.391 19.109 1 76.38 193 LEU A O 1
ATOM 1587 N N . GLN A 1 194 ? -5.805 16.016 18.5 1 72.75 194 GLN A N 1
ATOM 1588 C CA . GLN A 1 194 ? -5.562 17.391 18.938 1 72.75 194 GLN A CA 1
ATOM 1589 C C . GLN A 1 194 ? -5.32 17.453 20.453 1 72.75 194 GLN A C 1
ATOM 1591 O O . GLN A 1 194 ? -4.395 18.125 20.906 1 72.75 194 GLN A O 1
ATOM 1596 N N . ASP A 1 195 ? -6.141 16.766 21.109 1 73.94 195 ASP A N 1
ATOM 1597 C CA . ASP A 1 195 ? -6.031 16.766 22.578 1 73.94 195 ASP A CA 1
ATOM 1598 C C . ASP A 1 195 ? -4.734 16.094 23.031 1 73.94 195 ASP A C 1
ATOM 1600 O O . ASP A 1 195 ? -4.051 16.594 23.922 1 73.94 195 ASP A O 1
ATOM 1604 N N . VAL A 1 196 ? -4.418 15.008 22.484 1 76.25 196 VAL A N 1
ATOM 1605 C CA . VAL A 1 196 ? -3.205 14.266 22.828 1 76.25 196 VAL A CA 1
ATOM 1606 C C . VAL A 1 196 ? -1.975 15.086 22.453 1 76.25 196 VAL A C 1
ATOM 1608 O O . VAL A 1 196 ? -0.989 15.117 23.203 1 76.25 196 VAL A O 1
ATOM 1611 N N . GLY A 1 197 ? -2.021 15.68 21.297 1 71.56 197 GLY A N 1
ATOM 1612 C CA . GLY A 1 197 ? -0.932 16.547 20.875 1 71.56 197 GLY A CA 1
ATOM 1613 C C . GLY A 1 197 ? -0.653 17.672 21.844 1 71.56 197 GLY A C 1
ATOM 1614 O O . GLY A 1 197 ? 0.504 17.953 22.172 1 71.56 197 GLY A O 1
ATOM 1615 N N . ASN A 1 198 ? -1.675 18.297 22.281 1 70.94 198 ASN A N 1
ATOM 1616 C CA . ASN A 1 198 ? -1.538 19.375 23.25 1 70.94 198 ASN A CA 1
ATOM 1617 C C . ASN A 1 198 ? -0.929 18.891 24.562 1 70.94 198 ASN A C 1
ATOM 1619 O O . ASN A 1 198 ? -0.098 19.578 25.156 1 70.94 198 ASN A O 1
ATOM 1623 N N . THR A 1 199 ? -1.401 17.766 25 1 75 199 THR A N 1
ATOM 1624 C CA . THR A 1 199 ? -0.868 17.188 26.219 1 75 199 THR A CA 1
ATOM 1625 C C . THR A 1 199 ? 0.61 16.844 26.062 1 75 199 THR A C 1
ATOM 1627 O O . THR A 1 199 ? 1.415 17.109 26.953 1 75 199 THR A O 1
ATOM 1630 N N . LEU A 1 200 ? 0.972 16.266 24.922 1 75.06 200 LEU A N 1
ATOM 1631 C CA . LEU A 1 200 ? 2.361 15.914 24.656 1 75.06 200 LEU A CA 1
ATOM 1632 C C . LEU A 1 200 ? 3.24 17.156 24.609 1 75.06 200 LEU A C 1
ATOM 1634 O O . LEU A 1 200 ? 4.363 17.156 25.125 1 75.06 200 LEU A O 1
ATOM 1638 N N . LEU A 1 201 ? 2.758 18.172 24.047 1 70.62 201 LEU A N 1
ATOM 1639 C CA . LEU A 1 201 ? 3.5 19.422 23.953 1 70.62 201 LEU A CA 1
ATOM 1640 C C . LEU A 1 201 ? 3.773 20 25.344 1 70.62 201 LEU A C 1
ATOM 1642 O O . LEU A 1 201 ? 4.859 20.516 25.594 1 70.62 201 LEU A O 1
ATOM 1646 N N . ARG A 1 202 ? 2.803 19.938 26.094 1 72.44 202 ARG A N 1
ATOM 1647 C CA . ARG A 1 202 ? 2.963 20.422 27.453 1 72.44 202 ARG A CA 1
ATOM 1648 C C . ARG A 1 202 ? 4.055 19.641 28.188 1 72.44 202 ARG A C 1
ATOM 1650 O O . ARG A 1 202 ? 4.895 20.234 28.859 1 72.44 202 ARG A O 1
ATOM 1657 N N . TYR A 1 203 ? 4.039 18.344 27.969 1 77.88 203 TYR A N 1
ATOM 1658 C CA . TYR A 1 203 ? 5.047 17.5 28.594 1 77.88 203 TYR A CA 1
ATOM 1659 C C . TYR A 1 203 ? 6.434 17.812 28.047 1 77.88 203 TYR A C 1
ATOM 1661 O O . TYR A 1 203 ? 7.402 17.906 28.797 1 77.88 203 TYR A O 1
ATOM 1669 N N . LEU A 1 204 ? 6.551 17.969 26.797 1 74.19 204 LEU A N 1
ATOM 1670 C CA . LEU A 1 204 ? 7.844 18.234 26.172 1 74.19 204 LEU A CA 1
ATOM 1671 C C . LEU A 1 204 ? 8.391 19.594 26.609 1 74.19 204 LEU A C 1
ATOM 1673 O O . LEU A 1 204 ? 9.594 19.734 26.812 1 74.19 204 LEU A O 1
ATOM 1677 N N . THR A 1 205 ? 7.59 20.562 26.734 1 72.44 205 THR A N 1
ATOM 1678 C CA . THR A 1 205 ? 8 21.891 27.188 1 72.44 205 THR A CA 1
ATOM 1679 C C . THR A 1 205 ? 8.453 21.859 28.641 1 72.44 205 THR A C 1
ATOM 1681 O O . THR A 1 205 ? 9.438 22.516 29 1 72.44 205 THR A O 1
ATOM 1684 N N . THR A 1 206 ? 7.75 21.078 29.375 1 75.38 206 THR A N 1
ATOM 1685 C CA . THR A 1 206 ? 8.133 20.953 30.781 1 75.38 206 THR A CA 1
ATOM 1686 C C . THR A 1 206 ? 9.492 20.266 30.906 1 75.38 206 THR A C 1
ATOM 1688 O O . THR A 1 206 ? 10.32 20.688 31.719 1 75.38 206 THR A O 1
ATOM 1691 N N . ILE A 1 207 ? 9.703 19.25 30.078 1 77.12 207 ILE A N 1
ATOM 1692 C CA . ILE A 1 207 ? 10.969 18.531 30.094 1 77.12 207 ILE A CA 1
ATOM 1693 C C . ILE A 1 207 ? 12.086 19.453 29.594 1 77.12 207 ILE A C 1
ATOM 1695 O O . ILE A 1 207 ? 13.188 19.438 30.156 1 77.12 207 ILE A O 1
ATOM 1699 N N . TYR A 1 208 ? 11.781 20.172 28.594 1 74.81 208 TYR A N 1
ATOM 1700 C CA . TYR A 1 208 ? 12.75 21.094 28.016 1 74.81 208 TYR A CA 1
ATOM 1701 C C . TYR A 1 208 ? 13.164 22.156 29.016 1 74.81 208 TYR A C 1
ATOM 1703 O O . TYR A 1 208 ? 14.328 22.562 29.047 1 74.81 208 TYR A O 1
ATOM 1711 N N . GLU A 1 209 ? 12.281 22.578 29.781 1 72.81 209 GLU A N 1
ATOM 1712 C CA . GLU A 1 209 ? 12.562 23.609 30.766 1 72.81 209 GLU A CA 1
ATOM 1713 C C . GLU A 1 209 ? 13.344 23.047 31.953 1 72.81 209 GLU A C 1
ATOM 1715 O O . GLU A 1 209 ? 14.109 23.75 32.594 1 72.81 209 GLU A O 1
ATOM 1720 N N . LEU A 1 210 ? 13.078 21.766 32.156 1 71.06 210 LEU A N 1
ATOM 1721 C CA . LEU A 1 210 ? 13.742 21.125 33.281 1 71.06 210 LEU A CA 1
ATOM 1722 C C . LEU A 1 210 ? 15.211 20.859 33 1 71.06 210 LEU A C 1
ATOM 1724 O O . LEU A 1 210 ? 16.047 20.875 33.875 1 71.06 210 LEU A O 1
ATOM 1728 N N . ILE A 1 211 ? 15.523 20.781 31.688 1 71.62 211 ILE A N 1
ATOM 1729 C CA . ILE A 1 211 ? 16.875 20.391 31.281 1 71.62 211 ILE A CA 1
ATOM 1730 C C . ILE A 1 211 ? 17.859 21.516 31.641 1 71.62 211 ILE A C 1
ATOM 1732 O O . ILE A 1 211 ? 18.891 21.25 32.25 1 71.62 211 ILE A O 1
ATOM 1736 N N . PRO A 1 212 ? 17.578 22.75 31.188 1 63.22 212 PRO A N 1
ATOM 1737 C CA . PRO A 1 212 ? 18.547 23.781 31.594 1 63.22 212 PRO A CA 1
ATOM 1738 C C . PRO A 1 212 ? 18.609 23.984 33.094 1 63.22 212 PRO A C 1
ATOM 1740 O O . PRO A 1 212 ? 19.688 24.25 33.656 1 63.22 212 PRO A O 1
ATOM 1743 N N . ASN A 1 213 ? 17.5 23.781 33.719 1 61.84 213 ASN A N 1
ATOM 1744 C CA . ASN A 1 213 ? 17.5 23.953 35.156 1 61.84 213 ASN A CA 1
ATOM 1745 C C . ASN A 1 213 ? 18.359 22.891 35.844 1 61.84 213 ASN A C 1
ATOM 1747 O O . ASN A 1 213 ? 19.078 23.188 36.812 1 61.84 213 ASN A O 1
ATOM 1751 N N . ILE A 1 214 ? 18.234 21.75 35.375 1 61.12 214 ILE A N 1
ATOM 1752 C CA . ILE A 1 214 ? 19.031 20.672 35.938 1 61.12 214 ILE A CA 1
ATOM 1753 C C . ILE A 1 214 ? 20.516 20.906 35.625 1 61.12 214 ILE A C 1
ATOM 1755 O O . ILE A 1 214 ? 21.375 20.719 36.469 1 61.12 214 ILE A O 1
ATOM 1759 N N . ALA A 1 215 ? 20.703 21.344 34.406 1 60.09 215 ALA A N 1
ATOM 1760 C CA . ALA A 1 215 ? 22.078 21.625 34 1 60.09 215 ALA A CA 1
ATOM 1761 C C . ALA A 1 215 ? 22.688 22.75 34.812 1 60.09 215 ALA A C 1
ATOM 1763 O O . ALA A 1 215 ? 23.844 22.688 35.219 1 60.09 215 ALA A O 1
ATOM 1764 N N . LYS A 1 216 ? 21.875 23.812 35 1 62.22 216 LYS A N 1
ATOM 1765 C CA . LYS A 1 216 ? 22.344 24.906 35.844 1 62.22 216 LYS A CA 1
ATOM 1766 C C . LYS A 1 216 ? 22.594 24.422 37.281 1 62.22 216 LYS A C 1
ATOM 1768 O O . LYS A 1 216 ? 23.594 24.797 37.906 1 62.22 216 LYS A O 1
ATOM 1773 N N . LYS A 1 217 ? 21.703 23.625 37.688 1 61.03 217 LYS A N 1
ATOM 1774 C CA . LYS A 1 217 ? 21.859 23.109 39.031 1 61.03 217 LYS A CA 1
ATOM 1775 C C . LYS A 1 217 ? 23.109 22.234 39.156 1 61.03 217 LYS A C 1
ATOM 1777 O O . LYS A 1 217 ? 23.844 22.297 40.156 1 61.03 217 LYS A O 1
ATOM 1782 N N . MET A 1 218 ? 23.266 21.469 38.125 1 57.38 218 MET A N 1
ATOM 1783 C CA . MET A 1 218 ? 24.453 20.609 38.125 1 57.38 218 MET A CA 1
ATOM 1784 C C . MET A 1 218 ? 25.734 21.438 38.031 1 57.38 218 MET A C 1
ATOM 1786 O O . MET A 1 218 ? 26.734 21.109 38.656 1 57.38 218 MET A O 1
ATOM 1790 N N . ARG A 1 219 ? 25.594 22.406 37.125 1 55.41 219 ARG A N 1
ATOM 1791 C CA . ARG A 1 219 ? 26.75 23.297 37 1 55.41 219 ARG A CA 1
ATOM 1792 C C . ARG A 1 219 ? 26.984 24.078 38.281 1 55.41 219 ARG A C 1
ATOM 1794 O O . ARG A 1 219 ? 28.125 24.344 38.656 1 55.41 219 ARG A O 1
ATOM 1801 N N . LEU A 1 220 ? 25.859 24.547 38.812 1 58.81 220 LEU A N 1
ATOM 1802 C CA . LEU A 1 220 ? 26 25.297 40.062 1 58.81 220 LEU A CA 1
ATOM 1803 C C . LEU A 1 220 ? 26.516 24.391 41.188 1 58.81 220 LEU A C 1
ATOM 1805 O O . LEU A 1 220 ? 27.219 24.859 42.094 1 58.81 220 LEU A O 1
ATOM 1809 N N . ARG A 1 221 ? 26.031 23.094 41.156 1 51.41 221 ARG A N 1
ATOM 1810 C CA . ARG A 1 221 ? 26.594 22.25 42.188 1 51.41 221 ARG A CA 1
ATOM 1811 C C . ARG A 1 221 ? 28.109 22.266 42.156 1 51.41 221 ARG A C 1
ATOM 1813 O O . ARG A 1 221 ? 28.766 22.125 43.188 1 51.41 221 ARG A O 1
ATOM 1820 N N . HIS A 1 222 ? 28.641 22.188 40.969 1 46.19 222 HIS A N 1
ATOM 1821 C CA . HIS A 1 222 ? 30.094 22.281 40.938 1 46.19 222 HIS A CA 1
ATOM 1822 C C . HIS A 1 222 ? 30.562 23.703 41.219 1 46.19 222 HIS A C 1
ATOM 1824 O O . HIS A 1 222 ? 31.734 23.922 41.531 1 46.19 222 HIS A O 1
ATOM 1830 N N . SER A 1 223 ? 30.078 24.703 40.469 1 44.38 223 SER A N 1
ATOM 1831 C CA . SER A 1 223 ? 30.656 26.031 40.656 1 44.38 223 SER A CA 1
ATOM 1832 C C . SER A 1 223 ? 29.984 26.781 41.781 1 44.38 223 SER A C 1
ATOM 1834 O O . SER A 1 223 ? 28.766 26.688 41.969 1 44.38 223 SER A O 1
ATOM 1836 N N . LYS A 1 224 ? 30.703 27.016 42.969 1 41.88 224 LYS A N 1
ATOM 1837 C CA . LYS A 1 224 ? 30.406 27.812 44.156 1 41.88 224 LYS A CA 1
ATOM 1838 C C . LYS A 1 224 ? 29.703 29.109 43.781 1 41.88 224 LYS A C 1
ATOM 1840 O O . LYS A 1 224 ? 29.578 30 44.625 1 41.88 224 LYS A O 1
ATOM 1845 N N . ILE A 1 225 ? 29.812 29.641 42.5 1 38.47 225 ILE A N 1
ATOM 1846 C CA . ILE A 1 225 ? 29.609 31.062 42.281 1 38.47 225 ILE A CA 1
ATOM 1847 C C . ILE A 1 225 ? 28.172 31.438 42.625 1 38.47 225 ILE A C 1
ATOM 1849 O O . ILE A 1 225 ? 27.234 30.797 42.188 1 38.47 225 ILE A O 1
ATOM 1853 N N . SER A 1 226 ? 27.984 32.344 43.656 1 35.66 226 SER A N 1
ATOM 1854 C CA . SER A 1 226 ? 26.953 32.969 44.438 1 35.66 226 SER A CA 1
ATOM 1855 C C . SER A 1 226 ? 25.766 33.406 43.594 1 35.66 226 SER A C 1
ATOM 1857 O O . SER A 1 226 ? 24.625 33.125 43.938 1 35.66 226 SER A O 1
ATOM 1859 N N . ASP A 1 227 ? 25.875 34.812 43.031 1 35.75 227 ASP A N 1
ATOM 1860 C CA . ASP A 1 227 ? 24.906 35.875 42.844 1 35.75 227 ASP A CA 1
ATOM 1861 C C . ASP A 1 227 ? 24.031 35.594 41.625 1 35.75 227 ASP A C 1
ATOM 1863 O O . ASP A 1 227 ? 24.109 36.344 40.625 1 35.75 227 ASP A O 1
ATOM 1867 N N . ILE A 1 228 ? 24.125 34.531 41 1 37.31 228 ILE A N 1
ATOM 1868 C CA . ILE A 1 228 ? 23.375 34.594 39.719 1 37.31 228 ILE A CA 1
ATOM 1869 C C . ILE A 1 228 ? 21.922 35 40.031 1 37.31 228 ILE A C 1
ATOM 1871 O O . ILE A 1 228 ? 21.219 34.281 40.75 1 37.31 228 ILE A O 1
ATOM 1875 N N . GLU A 1 229 ? 21.609 36.344 39.938 1 37.34 229 GLU A N 1
ATOM 1876 C CA . GLU A 1 229 ? 20.359 37.094 39.938 1 37.34 229 GLU A CA 1
ATOM 1877 C C . GLU A 1 229 ? 19.219 36.281 39.344 1 37.34 229 GLU A C 1
ATOM 1879 O O . GLU A 1 229 ? 19.422 35.594 38.312 1 37.34 229 GLU A O 1
ATOM 1884 N N . LYS A 1 230 ? 18.203 35.844 40.062 1 40.81 230 LYS A N 1
ATOM 1885 C CA . LYS A 1 230 ? 16.859 35.375 39.75 1 40.81 230 LYS A CA 1
ATOM 1886 C C . LYS A 1 230 ? 16.328 36 38.469 1 40.81 230 LYS A C 1
ATOM 1888 O O . LYS A 1 230 ? 15.68 37.031 38.5 1 40.81 230 LYS A O 1
ATOM 1893 N N . ASP A 1 231 ? 17.203 36.5 37.562 1 35.72 231 ASP A N 1
ATOM 1894 C CA . ASP A 1 231 ? 16.531 37.125 36.406 1 35.72 231 ASP A CA 1
ATOM 1895 C C . ASP A 1 231 ? 15.242 36.375 36.062 1 35.72 231 ASP A C 1
ATOM 1897 O O . ASP A 1 231 ? 15.125 35.188 36.312 1 35.72 231 ASP A O 1
ATOM 1901 N N . ASN A 1 232 ? 14.141 37.125 35.875 1 35.06 232 ASN A N 1
ATOM 1902 C CA . ASN A 1 232 ? 12.766 36.938 35.406 1 35.06 232 ASN A CA 1
ATOM 1903 C C . ASN A 1 232 ? 12.688 35.875 34.344 1 35.06 232 ASN A C 1
ATOM 1905 O O . ASN A 1 232 ? 13.242 36.031 33.25 1 35.06 232 ASN A O 1
ATOM 1909 N N . ILE A 1 233 ? 12.867 34.656 34.719 1 36.81 233 ILE A N 1
ATOM 1910 C CA . ILE A 1 233 ? 12.414 33.562 33.844 1 36.81 233 ILE A CA 1
ATOM 1911 C C . ILE A 1 233 ? 11.172 34 33.094 1 36.81 233 ILE A C 1
ATOM 1913 O O . ILE A 1 233 ? 10.078 34.094 33.656 1 36.81 233 ILE A O 1
ATOM 1917 N N . GLU A 1 234 ? 11.156 35.25 32.594 1 34.75 234 GLU A N 1
ATOM 1918 C CA . GLU A 1 234 ? 10.062 35.5 31.672 1 34.75 234 GLU A CA 1
ATOM 1919 C C . GLU A 1 234 ? 9.703 34.25 30.859 1 34.75 234 GLU A C 1
ATOM 1921 O O . GLU A 1 234 ? 10.586 33.594 30.312 1 34.75 234 GLU A O 1
ATOM 1926 N N . TYR A 1 235 ? 8.719 33.562 31.25 1 34.41 235 TYR A N 1
ATOM 1927 C CA . TYR A 1 235 ? 8.008 32.562 30.453 1 34.41 235 TYR A CA 1
ATOM 1928 C C . TYR A 1 235 ? 8.086 32.875 28.969 1 34.41 235 TYR A C 1
ATOM 1930 O O . TYR A 1 235 ? 7.273 33.656 28.438 1 34.41 235 TYR A O 1
ATOM 1938 N N . LYS A 1 236 ? 9.234 33.344 28.531 1 37.09 236 LYS A N 1
ATOM 1939 C CA . LYS A 1 236 ? 9.25 33.406 27.062 1 37.09 236 LYS A CA 1
ATOM 1940 C C . LYS A 1 236 ? 8.688 32.156 26.438 1 37.09 236 LYS A C 1
ATOM 1942 O O . LYS A 1 236 ? 8.969 31.031 26.906 1 37.09 236 LYS A O 1
ATOM 1947 N N . ASP A 1 237 ? 7.594 32.125 25.703 1 41.91 237 ASP A N 1
ATOM 1948 C CA . ASP A 1 237 ? 7.066 31.094 24.812 1 41.91 237 ASP A CA 1
ATOM 1949 C C . ASP A 1 237 ? 8.188 30.219 24.25 1 41.91 237 ASP A C 1
ATOM 1951 O O . ASP A 1 237 ? 8.945 30.672 23.391 1 41.91 237 ASP A O 1
ATOM 1955 N N . VAL A 1 238 ? 8.969 29.562 25.016 1 44.03 238 VAL A N 1
ATOM 1956 C CA . VAL A 1 238 ? 10.062 28.688 24.625 1 44.03 238 VAL A CA 1
ATOM 1957 C C . VAL A 1 238 ? 9.625 27.812 23.453 1 44.03 238 VAL A C 1
ATOM 1959 O O . VAL A 1 238 ? 8.703 27 23.594 1 44.03 238 VAL A O 1
ATOM 1962 N N . GLU A 1 239 ? 9.586 28.266 22.281 1 49.34 239 GLU A N 1
ATOM 1963 C CA . GLU A 1 239 ? 9.438 27.5 21.062 1 49.34 239 GLU A CA 1
ATOM 1964 C C . GLU A 1 239 ? 10.367 26.281 21.062 1 49.34 239 GLU A C 1
ATOM 1966 O O . GLU A 1 239 ? 11.523 26.375 21.469 1 49.34 239 GLU A O 1
ATOM 1971 N N . PHE A 1 240 ? 9.891 25.109 21.422 1 53.34 240 PHE A N 1
ATOM 1972 C CA . PHE A 1 240 ? 10.633 23.875 21.234 1 53.34 240 PHE A CA 1
ATOM 1973 C C . PHE A 1 240 ? 11.656 24.016 20.125 1 53.34 240 PHE A C 1
ATOM 1975 O O . PHE A 1 240 ? 11.312 24.375 18.984 1 53.34 240 PHE A O 1
ATOM 1982 N N . PRO A 1 241 ? 12.953 24.109 20.594 1 54.78 241 PRO A N 1
ATOM 1983 C CA . PRO A 1 241 ? 13.961 24.391 19.562 1 54.78 241 PRO A CA 1
ATOM 1984 C C . PRO A 1 241 ? 13.906 23.391 18.406 1 54.78 241 PRO A C 1
ATOM 1986 O O . PRO A 1 241 ? 13.75 22.188 18.625 1 54.78 241 PRO A O 1
ATOM 1989 N N . MET A 1 242 ? 13.75 23.766 17.219 1 61.62 242 MET A N 1
ATOM 1990 C CA . MET A 1 242 ? 13.758 23.031 15.953 1 61.62 242 MET A CA 1
ATOM 1991 C C . MET A 1 242 ? 14.977 22.109 15.867 1 61.62 242 MET A C 1
ATOM 1993 O O . MET A 1 242 ? 14.938 21.062 15.219 1 61.62 242 MET A O 1
ATOM 1997 N N . LYS A 1 243 ? 16.062 22.438 16.75 1 63.53 243 LYS A N 1
ATOM 1998 C CA . LYS A 1 243 ? 17.297 21.656 16.672 1 63.53 243 LYS A CA 1
ATOM 1999 C C . LYS A 1 243 ? 17.109 20.281 17.312 1 63.53 243 LYS A C 1
ATOM 2001 O O . LYS A 1 243 ? 17.766 19.312 16.938 1 63.53 243 LYS A O 1
ATOM 2006 N N . LEU A 1 244 ? 16.156 20.219 18.172 1 69.12 244 LEU A N 1
ATOM 2007 C CA . LEU A 1 244 ? 15.977 18.953 18.875 1 69.12 244 LEU A CA 1
ATOM 2008 C C . LEU A 1 244 ? 15.109 18 18.047 1 69.12 244 LEU A C 1
ATOM 2010 O O . LEU A 1 244 ? 15.062 16.797 18.328 1 69.12 244 LEU A O 1
ATOM 2014 N N . PHE A 1 245 ? 14.648 18.469 16.953 1 70.75 245 PHE A N 1
ATOM 2015 C CA . PHE A 1 245 ? 13.766 17.641 16.125 1 70.75 245 PHE A CA 1
ATOM 2016 C C . PHE A 1 245 ? 14.547 16.547 15.422 1 70.75 245 PHE A C 1
ATOM 2018 O O . PHE A 1 245 ? 14.062 15.414 15.305 1 70.75 245 PHE A O 1
ATOM 2025 N N . ILE A 1 246 ? 15.719 16.906 15.102 1 76.94 246 ILE A N 1
ATOM 2026 C CA . ILE A 1 246 ? 16.5 15.969 14.297 1 76.94 246 ILE A CA 1
ATOM 2027 C C . ILE A 1 246 ? 16.906 14.773 15.156 1 76.94 246 ILE A C 1
ATOM 2029 O O . ILE A 1 246 ? 16.672 13.617 14.781 1 76.94 246 ILE A O 1
ATOM 2033 N N . PRO A 1 247 ? 17.406 15.008 16.344 1 78.5 247 PRO A N 1
ATOM 2034 C CA . PRO A 1 247 ? 17.781 13.836 17.141 1 78.5 247 PRO A CA 1
ATOM 2035 C C . PRO A 1 247 ? 16.578 13.039 17.625 1 78.5 247 PRO A C 1
ATOM 2037 O O . PRO A 1 247 ? 16.641 11.805 17.703 1 78.5 247 PRO A O 1
ATOM 2040 N N . ILE A 1 248 ? 15.578 13.656 17.859 1 78.62 248 ILE A N 1
ATOM 2041 C CA . ILE A 1 248 ? 14.383 12.961 18.328 1 78.62 248 ILE A CA 1
ATOM 2042 C C . ILE A 1 248 ? 13.852 12.062 17.203 1 78.62 248 ILE A C 1
ATOM 2044 O O . ILE A 1 248 ? 13.469 10.914 17.453 1 78.62 248 ILE A O 1
ATOM 2048 N N . THR A 1 249 ? 13.859 12.555 16 1 81.06 249 THR A N 1
ATOM 2049 C CA . THR A 1 249 ? 13.406 11.758 14.867 1 81.06 249 THR A CA 1
ATOM 2050 C C . THR A 1 249 ? 14.352 10.586 14.617 1 81.06 249 THR A C 1
ATOM 2052 O O . THR A 1 249 ? 13.906 9.492 14.266 1 81.06 249 THR A O 1
ATOM 2055 N N . ALA A 1 250 ? 15.594 10.883 14.859 1 83.38 250 ALA A N 1
ATOM 2056 C CA . ALA A 1 250 ? 16.578 9.82 14.672 1 83.38 250 ALA A CA 1
ATOM 2057 C C . ALA A 1 250 ? 16.375 8.695 15.688 1 83.38 250 ALA A C 1
ATOM 2059 O O . ALA A 1 250 ? 16.422 7.516 15.344 1 83.38 250 ALA A O 1
ATOM 2060 N N . ILE A 1 251 ? 16.125 9.07 16.891 1 85.81 251 ILE A N 1
ATOM 2061 C CA . ILE A 1 251 ? 15.883 8.078 17.938 1 85.81 251 ILE A CA 1
ATOM 2062 C C . ILE A 1 251 ? 14.594 7.316 17.641 1 85.81 251 ILE A C 1
ATOM 2064 O O . ILE A 1 251 ? 14.547 6.094 17.781 1 85.81 251 ILE A O 1
ATOM 2068 N N . TYR A 1 252 ? 13.656 8.008 17.281 1 85 252 TYR A N 1
ATOM 2069 C CA . TYR A 1 252 ? 12.383 7.379 16.922 1 85 252 TYR A CA 1
ATOM 2070 C C . TYR A 1 252 ? 12.57 6.398 15.773 1 85 252 TYR A C 1
ATOM 2072 O O . TYR A 1 252 ? 11.992 5.309 15.773 1 85 252 TYR A O 1
ATOM 2080 N N . LEU A 1 253 ? 13.344 6.77 14.781 1 86.75 253 LEU A N 1
ATOM 2081 C CA . LEU A 1 253 ? 13.617 5.91 13.633 1 86.75 253 LEU A CA 1
ATOM 2082 C C . LEU A 1 253 ? 14.32 4.629 14.07 1 86.75 253 LEU A C 1
ATOM 2084 O O . LEU A 1 253 ? 13.977 3.539 13.602 1 86.75 253 LEU A O 1
ATOM 2088 N N . ILE A 1 254 ? 15.219 4.785 14.961 1 87.81 254 ILE A N 1
ATOM 2089 C CA . ILE A 1 254 ? 15.969 3.631 15.445 1 87.81 254 ILE A CA 1
ATOM 2090 C C . ILE A 1 254 ? 15.055 2.719 16.25 1 87.81 254 ILE A C 1
ATOM 2092 O O . ILE A 1 254 ? 15.086 1.495 16.094 1 87.81 254 ILE A O 1
ATOM 2096 N N . ILE A 1 255 ? 14.25 3.26 17.016 1 88.38 255 ILE A N 1
ATOM 2097 C CA . ILE A 1 255 ? 13.328 2.475 17.828 1 88.38 255 ILE A CA 1
ATOM 2098 C C . ILE A 1 255 ? 12.359 1.716 16.922 1 88.38 255 ILE A C 1
ATOM 2100 O O . ILE A 1 255 ? 12.109 0.526 17.125 1 88.38 255 ILE A O 1
ATOM 2104 N N . CYS A 1 256 ? 11.875 2.387 15.945 1 84.69 256 CYS A N 1
ATOM 2105 C CA . CYS A 1 256 ? 10.961 1.742 15.016 1 84.69 256 CYS A CA 1
ATOM 2106 C C . CYS A 1 256 ? 11.648 0.595 14.281 1 84.69 256 CYS A C 1
ATOM 2108 O O . CYS A 1 256 ? 11.047 -0.457 14.062 1 84.69 256 CYS A O 1
ATOM 2110 N N . THR A 1 257 ? 12.922 0.832 13.938 1 85.88 257 THR A N 1
ATOM 2111 C CA . THR A 1 257 ? 13.68 -0.197 13.234 1 85.88 257 THR A CA 1
ATOM 2112 C C . THR A 1 257 ? 13.891 -1.416 14.125 1 85.88 257 THR A C 1
ATOM 2114 O O . THR A 1 257 ? 13.734 -2.555 13.672 1 85.88 257 THR A O 1
ATOM 2117 N N . ILE A 1 258 ? 14.102 -1.188 15.336 1 85.44 258 ILE A N 1
ATOM 2118 C CA . ILE A 1 258 ? 14.328 -2.275 16.281 1 85.44 258 ILE A CA 1
ATOM 2119 C C . ILE A 1 258 ? 13.031 -3.041 16.516 1 85.44 258 ILE A C 1
ATOM 2121 O O . ILE A 1 258 ? 13.031 -4.273 16.578 1 85.44 258 ILE A O 1
ATOM 2125 N N . ILE A 1 259 ? 12.008 -2.402 16.562 1 83.31 259 ILE A N 1
ATOM 2126 C CA . ILE A 1 259 ? 10.703 -3.031 16.766 1 83.31 259 ILE A CA 1
ATOM 2127 C C . ILE A 1 259 ? 10.359 -3.91 15.57 1 83.31 259 ILE A C 1
ATOM 2129 O O . ILE A 1 259 ? 9.883 -5.039 15.742 1 83.31 259 ILE A O 1
ATOM 2133 N N . VAL A 1 260 ? 10.578 -3.41 14.391 1 79.94 260 VAL A N 1
ATOM 2134 C CA . VAL A 1 260 ? 10.289 -4.164 13.18 1 79.94 260 VAL A CA 1
ATOM 2135 C C . VAL A 1 260 ? 11.164 -5.414 13.125 1 79.94 260 VAL A C 1
ATOM 2137 O O . VAL A 1 260 ? 10.703 -6.488 12.734 1 79.94 260 VAL A O 1
ATOM 2140 N N . LEU A 1 261 ? 12.383 -5.297 13.547 1 80.19 261 LEU A N 1
ATOM 2141 C CA . LEU A 1 261 ? 13.305 -6.426 13.555 1 80.19 261 LEU A CA 1
ATOM 2142 C C . LEU A 1 261 ? 12.867 -7.477 14.578 1 80.19 261 LEU A C 1
ATOM 2144 O O . LEU A 1 261 ? 12.914 -8.672 14.297 1 80.19 261 LEU A O 1
ATOM 2148 N N . LEU A 1 262 ? 12.406 -7.07 15.695 1 77.81 262 LEU A N 1
ATOM 2149 C CA . LEU A 1 262 ? 11.992 -7.988 16.75 1 77.81 262 LEU A CA 1
ATOM 2150 C C . LEU A 1 262 ? 10.703 -8.711 16.359 1 77.81 262 LEU A C 1
ATOM 2152 O O . LEU A 1 262 ? 10.547 -9.898 16.656 1 77.81 262 LEU A O 1
ATOM 2156 N N . PHE A 1 263 ? 9.844 -8.016 15.758 1 73.31 263 PHE A N 1
ATOM 2157 C CA . PHE A 1 263 ? 8.578 -8.617 15.359 1 73.31 263 PHE A CA 1
ATOM 2158 C C . PHE A 1 263 ? 8.781 -9.602 14.219 1 73.31 263 PHE A C 1
ATOM 2160 O O . PHE A 1 263 ? 8.039 -10.578 14.086 1 73.31 263 PHE A O 1
ATOM 2167 N N . ASP A 1 264 ? 9.672 -9.25 13.312 1 68 264 ASP A N 1
ATOM 2168 C CA . ASP A 1 264 ? 9.977 -10.164 12.211 1 68 264 ASP A CA 1
ATOM 2169 C C . ASP A 1 264 ? 10.578 -11.469 12.727 1 68 264 ASP A C 1
ATOM 2171 O O . ASP A 1 264 ? 10.289 -12.547 12.203 1 68 264 ASP A O 1
ATOM 2175 N N . GLN A 1 265 ? 11.398 -11.406 13.617 1 64.62 265 GLN A N 1
ATOM 2176 C CA . GLN A 1 265 ? 12.023 -12.594 14.195 1 64.62 265 GLN A CA 1
ATOM 2177 C C . GLN A 1 265 ? 10.984 -13.508 14.844 1 64.62 265 GLN A C 1
ATOM 2179 O O . GLN A 1 265 ? 11.117 -14.727 14.805 1 64.62 265 GLN A O 1
ATOM 2184 N N . ASN A 1 266 ? 10.055 -12.828 15.359 1 56.56 266 ASN A N 1
ATOM 2185 C CA . ASN A 1 266 ? 9.055 -13.641 16.047 1 56.56 266 ASN A CA 1
ATOM 2186 C C . ASN A 1 266 ? 8.125 -14.336 15.055 1 56.56 266 ASN A C 1
ATOM 2188 O O . ASN A 1 266 ? 7.535 -15.367 15.375 1 56.56 266 ASN A O 1
ATOM 2192 N N . HIS A 1 267 ? 7.984 -13.625 13.969 1 54.66 267 HIS A N 1
ATOM 2193 C CA . HIS A 1 267 ? 7.129 -14.297 13 1 54.66 267 HIS A CA 1
ATOM 2194 C C . HIS A 1 267 ? 7.949 -15.188 12.07 1 54.66 267 HIS A C 1
ATOM 2196 O O . HIS A 1 267 ? 9.094 -14.867 11.742 1 54.66 267 HIS A O 1
ATOM 2202 N N . SER A 1 268 ? 7.953 -16.453 12.266 1 47.53 268 SER A N 1
ATOM 2203 C CA . SER A 1 268 ? 8.57 -17.578 11.57 1 47.53 268 SER A CA 1
ATOM 2204 C C . SER A 1 268 ? 8.672 -17.312 10.07 1 47.53 268 SER A C 1
ATOM 2206 O O . SER A 1 268 ? 8.391 -18.203 9.258 1 47.53 268 SER A O 1
ATOM 2208 N N . MET A 1 269 ? 8.703 -16.062 9.703 1 49.66 269 MET A N 1
ATOM 2209 C CA . MET A 1 269 ? 8.719 -16.016 8.25 1 49.66 269 MET A CA 1
ATOM 2210 C C . MET A 1 269 ? 10.102 -16.344 7.707 1 49.66 269 MET A C 1
ATOM 2212 O O . MET A 1 269 ? 11.117 -15.984 8.312 1 49.66 269 MET A O 1
ATOM 2216 N N . PRO A 1 270 ? 10.133 -17.25 6.93 1 49.91 270 PRO A N 1
ATOM 2217 C CA . PRO A 1 270 ? 11.398 -17.719 6.371 1 49.91 270 PRO A CA 1
ATOM 2218 C C . PRO A 1 270 ? 12.32 -16.578 5.938 1 49.91 270 PRO A C 1
ATOM 2220 O O . PRO A 1 270 ? 13.539 -16.719 6.012 1 49.91 270 PRO A O 1
ATOM 2223 N N . SER A 1 271 ? 11.805 -15.625 5.266 1 54.16 271 SER A N 1
ATOM 2224 C CA . SER A 1 271 ? 12.773 -14.672 4.738 1 54.16 271 SER A CA 1
ATOM 2225 C C . SER A 1 271 ? 13.055 -13.562 5.746 1 54.16 271 SER A C 1
ATOM 2227 O O . SER A 1 271 ? 12.156 -12.812 6.125 1 54.16 271 SER A O 1
ATOM 2229 N N . GLN A 1 272 ? 14.094 -13.773 6.566 1 60.22 272 GLN A N 1
ATOM 2230 C CA . GLN A 1 272 ? 14.547 -12.844 7.598 1 60.22 272 GLN A CA 1
ATOM 2231 C C . GLN A 1 272 ? 14.836 -11.469 7.008 1 60.22 272 GLN A C 1
ATOM 2233 O O . GLN A 1 272 ? 15.531 -11.352 5.992 1 60.22 272 GLN A O 1
ATOM 2238 N N . MET A 1 273 ? 14.047 -10.555 7.391 1 69.38 273 MET A N 1
ATOM 2239 C CA . MET A 1 273 ? 14.32 -9.172 7 1 69.38 273 MET A CA 1
ATOM 2240 C C . MET A 1 273 ? 15.656 -8.703 7.562 1 69.38 273 MET A C 1
ATOM 2242 O O . MET A 1 273 ? 15.984 -8.992 8.719 1 69.38 273 MET A O 1
ATOM 2246 N N . THR A 1 274 ? 16.562 -8.234 6.742 1 76.44 274 THR A N 1
ATOM 2247 C CA . THR A 1 274 ? 17.828 -7.656 7.164 1 76.44 274 THR A CA 1
ATOM 2248 C C . THR A 1 274 ? 17.609 -6.305 7.832 1 76.44 274 THR A C 1
ATOM 2250 O O . THR A 1 274 ? 16.516 -5.734 7.758 1 76.44 274 THR A O 1
ATOM 2253 N N . PHE A 1 275 ? 18.562 -5.961 8.586 1 80.31 275 PHE A N 1
ATOM 2254 C CA . PHE A 1 275 ? 18.531 -4.66 9.234 1 80.31 275 PHE A CA 1
ATOM 2255 C C . PHE A 1 275 ? 18.297 -3.551 8.211 1 80.31 275 PHE A C 1
ATOM 2257 O O . PHE A 1 275 ? 17.531 -2.613 8.469 1 80.31 275 PHE A O 1
ATOM 2264 N N . GLY A 1 276 ? 18.922 -3.744 7.102 1 78.06 276 GLY A N 1
ATOM 2265 C CA . GLY A 1 276 ? 18.766 -2.742 6.059 1 78.06 276 GLY A CA 1
ATOM 2266 C C . GLY A 1 276 ? 17.344 -2.629 5.543 1 78.06 276 GLY A C 1
ATOM 2267 O O . GLY A 1 276 ? 16.844 -1.522 5.324 1 78.06 276 GLY A O 1
ATOM 2268 N N . ASP A 1 277 ? 16.688 -3.727 5.496 1 81.69 277 ASP A N 1
ATOM 2269 C CA . ASP A 1 277 ? 15.305 -3.729 5.031 1 81.69 277 ASP A CA 1
ATOM 2270 C C . ASP A 1 277 ? 14.375 -3.098 6.062 1 81.69 277 ASP A C 1
ATOM 2272 O O . ASP A 1 277 ? 13.469 -2.34 5.711 1 81.69 277 ASP A O 1
ATOM 2276 N N . ALA A 1 278 ? 14.703 -3.436 7.277 1 80.75 278 ALA A N 1
ATOM 2277 C CA . ALA A 1 278 ? 13.883 -2.873 8.352 1 80.75 278 ALA A CA 1
ATOM 2278 C C . ALA A 1 278 ? 14.062 -1.36 8.438 1 80.75 278 ALA A C 1
ATOM 2280 O O . ALA A 1 278 ? 13.086 -0.628 8.641 1 80.75 278 ALA A O 1
ATOM 2281 N N . PHE A 1 279 ? 15.273 -0.945 8.312 1 83.38 279 PHE A N 1
ATOM 2282 C CA . PHE A 1 279 ? 15.562 0.484 8.344 1 83.38 279 PHE A CA 1
ATOM 2283 C C . PHE A 1 279 ? 14.891 1.198 7.18 1 83.38 279 PHE A C 1
ATOM 2285 O O . PHE A 1 279 ? 14.305 2.271 7.352 1 83.38 279 PHE A O 1
ATOM 2292 N N . TYR A 1 280 ? 15.055 0.58 6.078 1 79.94 280 TYR A N 1
ATOM 2293 C CA . TYR A 1 280 ? 14.43 1.143 4.887 1 79.94 280 TYR A CA 1
ATOM 2294 C C . TYR A 1 280 ? 12.922 1.276 5.07 1 79.94 280 TYR A C 1
ATOM 2296 O O . TYR A 1 280 ? 12.344 2.316 4.75 1 79.94 280 TYR A O 1
ATOM 2304 N N . PHE A 1 281 ? 12.336 0.33 5.602 1 79.19 281 PHE A N 1
ATOM 2305 C CA . PHE A 1 281 ? 10.891 0.322 5.828 1 79.19 281 PHE A CA 1
ATOM 2306 C C . PHE A 1 281 ? 10.492 1.418 6.809 1 79.19 281 PHE A C 1
ATOM 2308 O O . PHE A 1 281 ? 9.531 2.156 6.566 1 79.19 281 PHE A O 1
ATOM 2315 N N . SER A 1 282 ? 11.242 1.455 7.84 1 80.19 282 SER A N 1
ATOM 2316 C CA . SER A 1 282 ? 10.93 2.451 8.859 1 80.19 282 SER A CA 1
ATOM 2317 C C . SER A 1 282 ? 11.148 3.865 8.336 1 80.19 282 SER A C 1
ATOM 2319 O O . SER A 1 282 ? 10.375 4.777 8.648 1 80.19 282 SER A O 1
ATOM 2321 N N . PHE A 1 283 ? 12.18 4.109 7.621 1 84.19 283 PHE A N 1
ATOM 2322 C CA . PHE A 1 283 ? 12.484 5.418 7.059 1 84.19 283 PHE A CA 1
ATOM 2323 C C . PHE A 1 283 ? 11.375 5.867 6.109 1 84.19 283 PHE A C 1
ATOM 2325 O O . PHE A 1 283 ? 10.914 7.008 6.184 1 84.19 283 PHE A O 1
ATOM 2332 N N . VAL A 1 284 ? 10.977 5.008 5.191 1 79.19 284 VAL A N 1
ATOM 2333 C CA . VAL A 1 284 ? 9.922 5.316 4.227 1 79.19 284 VAL A CA 1
ATOM 2334 C C . VAL A 1 284 ? 8.625 5.641 4.961 1 79.19 284 VAL A C 1
ATOM 2336 O O . VAL A 1 284 ? 7.914 6.582 4.594 1 79.19 284 VAL A O 1
ATOM 2339 N N . PHE A 1 285 ? 8.445 4.93 5.973 1 75.19 285 PHE A N 1
ATOM 2340 C CA . PHE A 1 285 ? 7.227 5.137 6.75 1 75.19 285 PHE A CA 1
ATOM 2341 C C . PHE A 1 285 ? 7.234 6.512 7.41 1 75.19 285 PHE A C 1
ATOM 2343 O O . PHE A 1 285 ? 6.238 7.23 7.371 1 75.19 285 PHE A O 1
ATOM 2350 N N . ILE A 1 286 ? 8.352 6.805 7.914 1 77.12 286 ILE A N 1
ATOM 2351 C CA . ILE A 1 286 ? 8.461 8.078 8.617 1 77.12 286 ILE A CA 1
ATOM 2352 C C . ILE A 1 286 ? 8.375 9.227 7.613 1 77.12 286 ILE A C 1
ATOM 2354 O O . ILE A 1 286 ? 7.715 10.234 7.879 1 77.12 286 ILE A O 1
ATOM 2358 N N . CYS A 1 287 ? 9.039 9.133 6.504 1 76.56 287 CYS A N 1
ATOM 2359 C CA . CYS A 1 287 ? 9 10.164 5.48 1 76.56 287 CYS A CA 1
ATOM 2360 C C . CYS A 1 287 ? 7.582 10.344 4.941 1 76.56 287 CYS A C 1
ATOM 2362 O O . CYS A 1 287 ? 7.145 11.461 4.688 1 76.56 287 CYS A O 1
ATOM 2364 N N . TYR A 1 288 ? 6.988 9.242 4.746 1 72.06 288 TYR A N 1
ATOM 2365 C CA . TYR A 1 288 ? 5.598 9.297 4.301 1 72.06 288 TYR A CA 1
ATOM 2366 C C . TYR A 1 288 ? 4.746 10.094 5.281 1 72.06 288 TYR A C 1
ATOM 2368 O O . TYR A 1 288 ? 3.949 10.945 4.871 1 72.06 288 TYR A O 1
ATOM 2376 N N . MET A 1 289 ? 5.027 9.82 6.438 1 66.69 289 MET A N 1
ATOM 2377 C CA . MET A 1 289 ? 4.293 10.516 7.492 1 66.69 289 MET A CA 1
ATOM 2378 C C . MET A 1 289 ? 4.656 11.992 7.52 1 66.69 289 MET A C 1
ATOM 2380 O O . MET A 1 289 ? 3.791 12.844 7.734 1 66.69 289 MET A O 1
ATOM 2384 N N . TYR A 1 290 ? 5.941 12.281 7.254 1 65.5 290 TYR A N 1
ATOM 2385 C CA . TYR A 1 290 ? 6.441 13.648 7.277 1 65.5 290 TYR A CA 1
ATOM 2386 C C . TYR A 1 290 ? 5.855 14.461 6.129 1 65.5 290 TYR A C 1
ATOM 2388 O O . TYR A 1 290 ? 5.406 15.594 6.328 1 65.5 290 TYR A O 1
ATOM 2396 N N . ILE A 1 291 ? 5.922 14 4.926 1 64.88 291 ILE A N 1
ATOM 2397 C CA . ILE A 1 291 ? 5.406 14.703 3.756 1 64.88 291 ILE A CA 1
ATOM 2398 C C . ILE A 1 291 ? 3.912 14.961 3.928 1 64.88 291 ILE A C 1
ATOM 2400 O O . ILE A 1 291 ? 3.426 16.047 3.627 1 64.88 291 ILE A O 1
ATOM 2404 N N . SER A 1 292 ? 3.428 14.047 4.301 1 58.66 292 SER A N 1
ATOM 2405 C CA . SER A 1 292 ? 1.996 14.195 4.539 1 58.66 292 SER A CA 1
ATOM 2406 C C . SER A 1 292 ? 1.716 15.297 5.555 1 58.66 292 SER A C 1
ATOM 2408 O O . SER A 1 292 ? 0.759 16.062 5.402 1 58.66 292 SER A O 1
ATOM 2410 N N . PHE A 1 293 ? 2.811 15.469 6.348 1 54.5 293 PHE A N 1
ATOM 2411 C CA . PHE A 1 293 ? 2.756 16.469 7.41 1 54.5 293 PHE A CA 1
ATOM 2412 C C . PHE A 1 293 ? 2.953 17.875 6.848 1 54.5 293 PHE A C 1
ATOM 2414 O O . PHE A 1 293 ? 2.248 18.812 7.23 1 54.5 293 PHE A O 1
ATOM 2421 N N . PHE A 1 294 ? 3.824 18.016 6.074 1 54.41 294 PHE A N 1
ATOM 2422 C CA . PHE A 1 294 ? 4.215 19.312 5.543 1 54.41 294 PHE A CA 1
ATOM 2423 C C . PHE A 1 294 ? 3.127 19.875 4.633 1 54.41 294 PHE A C 1
ATOM 2425 O O . PHE A 1 294 ? 2.816 21.062 4.691 1 54.41 294 PHE A O 1
ATOM 2432 N N . VAL A 1 295 ? 2.578 19.234 3.838 1 52.12 295 VAL A N 1
ATOM 2433 C CA . VAL A 1 295 ? 1.53 19.672 2.926 1 52.12 295 VAL A CA 1
ATOM 2434 C C . VAL A 1 295 ? 0.351 20.234 3.723 1 52.12 295 VAL A C 1
ATOM 2436 O O . VAL A 1 295 ? -0.205 21.266 3.377 1 52.12 295 VAL A O 1
ATOM 2439 N N . LEU A 1 296 ? 0.186 19.75 4.711 1 44.75 296 LEU A N 1
ATOM 2440 C CA . LEU A 1 296 ? -0.928 20.188 5.543 1 44.75 296 LEU A CA 1
ATOM 2441 C C . LEU A 1 296 ? -0.599 21.5 6.25 1 44.75 296 LEU A C 1
ATOM 2443 O O . LEU A 1 296 ? -1.456 22.375 6.375 1 44.75 296 LEU A O 1
ATOM 2447 N N . SER A 1 297 ? 0.641 21.578 6.691 1 44.78 297 SER A N 1
ATOM 2448 C CA . SER A 1 297 ? 1.085 22.797 7.348 1 44.78 297 SER A CA 1
ATOM 2449 C C . SER A 1 297 ? 0.94 24 6.422 1 44.78 297 SER A C 1
ATOM 2451 O O . SER A 1 297 ? 0.582 25.094 6.867 1 44.78 297 SER A O 1
ATOM 2453 N N . PHE A 1 298 ? 1.173 23.734 5.348 1 45.72 298 PHE A N 1
ATOM 2454 C CA . PHE A 1 298 ? 1.095 24.797 4.355 1 45.72 298 PHE A CA 1
ATOM 2455 C C . PHE A 1 298 ? -0.349 25.234 4.152 1 45.72 298 PHE A C 1
ATOM 2457 O O . PHE A 1 298 ? -0.63 26.438 4.082 1 45.72 298 PHE A O 1
ATOM 2464 N N . PHE A 1 299 ? -1.198 24.375 4.125 1 42.22 299 PHE A N 1
ATOM 2465 C CA . PHE A 1 299 ? -2.594 24.734 3.898 1 42.22 299 PHE A CA 1
ATOM 2466 C C . PHE A 1 299 ? -3.18 25.422 5.129 1 42.22 299 PHE A C 1
ATOM 2468 O O . PHE A 1 299 ? -4.043 26.281 5.004 1 42.22 299 PHE A O 1
ATOM 2475 N N . GLN A 1 300 ? -2.783 25.062 6.195 1 39.19 300 GLN A N 1
ATOM 2476 C CA . GLN A 1 300 ? -3.244 25.734 7.406 1 39.19 300 GLN A CA 1
ATOM 2477 C C . GLN A 1 300 ? -2.791 27.188 7.438 1 39.19 300 GLN A C 1
ATOM 2479 O O . GLN A 1 300 ? -3.52 28.062 7.918 1 39.19 300 GLN A O 1
ATOM 2484 N N . ASN A 1 301 ? -1.614 27.375 7.055 1 38.53 301 ASN A N 1
ATOM 2485 C CA . ASN A 1 301 ? -1.126 28.75 6.996 1 38.53 301 ASN A CA 1
ATOM 2486 C C . ASN A 1 301 ? -1.899 29.578 5.973 1 38.53 301 ASN A C 1
ATOM 2488 O O . ASN A 1 301 ? -1.921 30.797 6.047 1 38.53 301 ASN A O 1
ATOM 2492 N N . ILE A 1 302 ? -2.467 28.922 5.176 1 37.94 302 ILE A N 1
ATOM 2493 C CA . ILE A 1 302 ? -3.244 29.609 4.16 1 37.94 302 ILE A CA 1
ATOM 2494 C C . ILE A 1 302 ? -4.645 29.906 4.695 1 37.94 302 ILE A C 1
ATOM 2496 O O . ILE A 1 302 ? -5.227 30.953 4.383 1 37.94 302 ILE A O 1
ATOM 2500 N N . ILE A 1 303 ? -5.105 29.062 5.516 1 34.22 303 ILE A N 1
ATOM 2501 C CA . ILE A 1 303 ? -6.441 29.312 6.051 1 34.22 303 ILE A CA 1
ATOM 2502 C C . ILE A 1 303 ? -6.359 30.297 7.211 1 34.22 303 ILE A C 1
ATOM 2504 O O . ILE A 1 303 ? -5.535 30.125 8.117 1 34.22 303 ILE A O 1
ATOM 2508 N N . MET B 1 1 ? 17.438 113.938 22.469 1 22.94 1 MET B N 1
ATOM 2509 C CA . MET B 1 1 ? 17.328 113.25 21.172 1 22.94 1 MET B CA 1
ATOM 2510 C C . MET B 1 1 ? 17.297 111.75 21.344 1 22.94 1 MET B C 1
ATOM 2512 O O . MET B 1 1 ? 18.344 111.125 21.406 1 22.94 1 MET B O 1
ATOM 2516 N N . LYS B 1 2 ? 16.547 111.312 22.141 1 29.27 2 LYS B N 1
ATOM 2517 C CA . LYS B 1 2 ? 16.312 110.062 22.875 1 29.27 2 LYS B CA 1
ATOM 2518 C C . LYS B 1 2 ? 15.852 108.938 21.953 1 29.27 2 LYS B C 1
ATOM 2520 O O . LYS B 1 2 ? 14.773 109 21.359 1 29.27 2 LYS B O 1
ATOM 2525 N N . GLN B 1 3 ? 16.891 108.5 21.156 1 26.09 3 GLN B N 1
ATOM 2526 C CA . GLN B 1 3 ? 16.75 107.562 20.047 1 26.09 3 GLN B CA 1
ATOM 2527 C C . GLN B 1 3 ? 16 106.312 20.453 1 26.09 3 GLN B C 1
ATOM 2529 O O . GLN B 1 3 ? 16.391 105.625 21.422 1 26.09 3 GLN B O 1
ATOM 2534 N N . LYS B 1 4 ? 14.727 106.25 20.219 1 29.55 4 LYS B N 1
ATOM 2535 C CA . LYS B 1 4 ? 13.641 105.312 20.438 1 29.55 4 LYS B CA 1
ATOM 2536 C C . LYS B 1 4 ? 13.961 104 19.844 1 29.55 4 LYS B C 1
ATOM 2538 O O . LYS B 1 4 ? 14.242 103.875 18.641 1 29.55 4 LYS B O 1
ATOM 2543 N N . PHE B 1 5 ? 14.781 103.125 20.594 1 29.64 5 PHE B N 1
ATOM 2544 C CA . PHE B 1 5 ? 15.234 101.812 20.312 1 29.64 5 PHE B CA 1
ATOM 2545 C C . PHE B 1 5 ? 14.078 100.938 19.828 1 29.64 5 PHE B C 1
ATOM 2547 O O . PHE B 1 5 ? 13.125 100.688 20.578 1 29.64 5 PHE B O 1
ATOM 2554 N N . ASP B 1 6 ? 13.648 101.125 18.594 1 25.66 6 ASP B N 1
ATOM 2555 C CA . ASP B 1 6 ? 12.531 100.562 17.844 1 25.66 6 ASP B CA 1
ATOM 2556 C C . ASP B 1 6 ? 12.531 99.062 17.922 1 25.66 6 ASP B C 1
ATOM 2558 O O . ASP B 1 6 ? 13.531 98.375 17.594 1 25.66 6 ASP B O 1
ATOM 2562 N N . GLY B 1 7 ? 11.961 98.438 18.953 1 26.16 7 GLY B N 1
ATOM 2563 C CA . GLY B 1 7 ? 11.695 97.062 19.391 1 26.16 7 GLY B CA 1
ATOM 2564 C C . GLY B 1 7 ? 11.133 96.188 18.297 1 26.16 7 GLY B C 1
ATOM 2565 O O . GLY B 1 7 ? 10.727 95.062 18.562 1 26.16 7 GLY B O 1
ATOM 2566 N N . ASN B 1 8 ? 10.695 96.75 17.219 1 25.8 8 ASN B N 1
ATOM 2567 C CA . ASN B 1 8 ? 9.719 96.125 16.375 1 25.8 8 ASN B CA 1
ATOM 2568 C C . ASN B 1 8 ? 10.312 94.875 15.719 1 25.8 8 ASN B C 1
ATOM 2570 O O . ASN B 1 8 ? 9.617 94.125 15.008 1 25.8 8 ASN B O 1
ATOM 2574 N N . ILE B 1 9 ? 11.594 94.812 15.469 1 25.64 9 ILE B N 1
ATOM 2575 C CA . ILE B 1 9 ? 12.062 94.125 14.25 1 25.64 9 ILE B CA 1
ATOM 2576 C C . ILE B 1 9 ? 11.773 92.625 14.312 1 25.64 9 ILE B C 1
ATOM 2578 O O . ILE B 1 9 ? 11.711 92 13.273 1 25.64 9 ILE B O 1
ATOM 2582 N N . VAL B 1 10 ? 11.922 92 15.453 1 27.41 10 VAL B N 1
ATOM 2583 C CA . VAL B 1 10 ? 12.453 90.625 15.328 1 27.41 10 VAL B CA 1
ATOM 2584 C C . VAL B 1 10 ? 11.352 89.688 14.844 1 27.41 10 VAL B C 1
ATOM 2586 O O . VAL B 1 10 ? 11.516 88.5 14.867 1 27.41 10 VAL B O 1
ATOM 2589 N N . ARG B 1 11 ? 10.117 90.125 14.789 1 25.16 11 ARG B N 1
ATOM 2590 C CA . ARG B 1 11 ? 9.07 89.125 14.75 1 25.16 11 ARG B CA 1
ATOM 2591 C C . ARG B 1 11 ? 9.203 88.25 13.5 1 25.16 11 ARG B C 1
ATOM 2593 O O . ARG B 1 11 ? 8.828 87.062 13.523 1 25.16 11 ARG B O 1
ATOM 2600 N N . ASN B 1 12 ? 9.281 88.938 12.438 1 23.88 12 ASN B N 1
ATOM 2601 C CA . ASN B 1 12 ? 8.609 88.375 11.258 1 23.88 12 ASN B CA 1
ATOM 2602 C C . ASN B 1 12 ? 9.312 87.125 10.734 1 23.88 12 ASN B C 1
ATOM 2604 O O . ASN B 1 12 ? 8.828 86.5 9.812 1 23.88 12 ASN B O 1
ATOM 2608 N N . LYS B 1 13 ? 10.562 87 10.766 1 25.42 13 LYS B N 1
ATOM 2609 C CA . LYS B 1 13 ? 11.258 86.25 9.742 1 25.42 13 LYS B CA 1
ATOM 2610 C C . LYS B 1 13 ? 10.961 84.75 9.883 1 25.42 13 LYS B C 1
ATOM 2612 O O . LYS B 1 13 ? 11.641 83.938 9.289 1 25.42 13 LYS B O 1
ATOM 2617 N N . LEU B 1 14 ? 10.219 84.312 10.875 1 25.11 14 LEU B N 1
ATOM 2618 C CA . LEU B 1 14 ? 10.266 82.875 10.922 1 25.11 14 LEU B CA 1
ATOM 2619 C C . LEU B 1 14 ? 9.664 82.25 9.648 1 25.11 14 LEU B C 1
ATOM 2621 O O . LEU B 1 14 ? 8.453 82.312 9.445 1 25.11 14 LEU B O 1
ATOM 2625 N N . GLY B 1 15 ? 10.125 82.562 8.445 1 23.23 15 GLY B N 1
ATOM 2626 C CA . GLY B 1 15 ? 9.68 82.062 7.137 1 23.23 15 GLY B CA 1
ATOM 2627 C C . GLY B 1 15 ? 9.328 80.625 7.09 1 23.23 15 GLY B C 1
ATOM 2628 O O . GLY B 1 15 ? 9.719 79.875 7.977 1 23.23 15 GLY B O 1
ATOM 2629 N N . THR B 1 16 ? 8.242 80.188 6.199 1 26.39 16 THR B N 1
ATOM 2630 C CA . THR B 1 16 ? 7.531 79 5.762 1 26.39 16 THR B CA 1
ATOM 2631 C C . THR B 1 16 ? 8.508 77.938 5.293 1 26.39 16 THR B C 1
ATOM 2633 O O . THR B 1 16 ? 9.234 78.125 4.316 1 26.39 16 THR B O 1
ATOM 2636 N N . MET B 1 17 ? 9.281 77.312 6.062 1 25.39 17 MET B N 1
ATOM 2637 C CA . MET B 1 17 ? 10.07 76.125 5.629 1 25.39 17 MET B CA 1
ATOM 2638 C C . MET B 1 17 ? 9.219 75.188 4.812 1 25.39 17 MET B C 1
ATOM 2640 O O . MET B 1 17 ? 8.234 74.625 5.312 1 25.39 17 MET B O 1
ATOM 2644 N N . ASN B 1 18 ? 9.031 75.438 3.467 1 26.2 18 ASN B N 1
ATOM 2645 C CA . ASN B 1 18 ? 8.461 74.625 2.4 1 26.2 18 ASN B CA 1
ATOM 2646 C C . ASN B 1 18 ? 8.922 73.188 2.504 1 26.2 18 ASN B C 1
ATOM 2648 O O . ASN B 1 18 ? 10.117 72.875 2.545 1 26.2 18 ASN B O 1
ATOM 2652 N N . ALA B 1 19 ? 8.148 72.25 3.15 1 29.58 19 ALA B N 1
ATOM 2653 C CA . ALA B 1 19 ? 8.203 70.812 3.217 1 29.58 19 ALA B CA 1
ATOM 2654 C C . ALA B 1 19 ? 8.43 70.188 1.834 1 29.58 19 ALA B C 1
ATOM 2656 O O . ALA B 1 19 ? 7.5 70.062 1.035 1 29.58 19 ALA B O 1
ATOM 2657 N N . ASN B 1 20 ? 9.43 70.562 1.032 1 28.08 20 ASN B N 1
ATOM 2658 C CA . ASN B 1 20 ? 9.836 69.938 -0.193 1 28.08 20 ASN B CA 1
ATOM 2659 C C . ASN B 1 20 ? 10.016 68.438 0.03 1 28.08 20 ASN B C 1
ATOM 2661 O O . ASN B 1 20 ? 11.078 68 0.47 1 28.08 20 ASN B O 1
ATOM 2665 N N . SER B 1 21 ? 9.094 67.75 0.757 1 31.77 21 SER B N 1
ATOM 2666 C CA . SER B 1 21 ? 9.148 66.25 0.789 1 31.77 21 SER B CA 1
ATOM 2667 C C . SER B 1 21 ? 9.258 65.688 -0.618 1 31.77 21 SER B C 1
ATOM 2669 O O . SER B 1 21 ? 8.32 65.812 -1.41 1 31.77 21 SER B O 1
ATOM 2671 N N . ASN B 1 22 ? 10.359 66 -1.329 1 31.03 22 ASN B N 1
ATOM 2672 C CA . ASN B 1 22 ? 10.719 65.375 -2.578 1 31.03 22 ASN B CA 1
ATOM 2673 C C . ASN B 1 22 ? 10.523 63.844 -2.486 1 31.03 22 ASN B C 1
ATOM 2675 O O . ASN B 1 22 ? 11.289 63.156 -1.82 1 31.03 22 ASN B O 1
ATOM 2679 N N . ASP B 1 23 ? 9.25 63.5 -2.352 1 37.09 23 ASP B N 1
ATOM 2680 C CA . ASP B 1 23 ? 8.875 62.125 -2.67 1 37.09 23 ASP B CA 1
ATOM 2681 C C . ASP B 1 23 ? 9.539 61.656 -3.969 1 37.09 23 ASP B C 1
ATOM 2683 O O . ASP B 1 23 ? 9.188 62.125 -5.051 1 37.09 23 ASP B O 1
ATOM 2687 N N . ASN B 1 24 ? 10.914 61.562 -3.949 1 36.03 24 ASN B N 1
ATOM 2688 C CA . ASN B 1 24 ? 11.703 61.188 -5.113 1 36.03 24 ASN B CA 1
ATOM 2689 C C . ASN B 1 24 ? 11.07 60.031 -5.871 1 36.03 24 ASN B C 1
ATOM 2691 O O . ASN B 1 24 ? 10.711 59.031 -5.273 1 36.03 24 ASN B O 1
ATOM 2695 N N . PRO B 1 25 ? 10.57 60.375 -7.102 1 43.47 25 PRO B N 1
ATOM 2696 C CA . PRO B 1 25 ? 10 59.344 -7.992 1 43.47 25 PRO B CA 1
ATOM 2697 C C . PRO B 1 25 ? 10.805 58.062 -7.996 1 43.47 25 PRO B C 1
ATOM 2699 O O . PRO B 1 25 ? 10.266 57 -8.328 1 43.47 25 PRO B O 1
ATOM 2702 N N . GLN B 1 26 ? 12.062 58.219 -7.578 1 40.81 26 GLN B N 1
ATOM 2703 C CA . GLN B 1 26 ? 12.859 57 -7.602 1 40.81 26 GLN B CA 1
ATOM 2704 C C . GLN B 1 26 ? 12.375 56 -6.551 1 40.81 26 GLN B C 1
ATOM 2706 O O . GLN B 1 26 ? 12.398 54.781 -6.777 1 40.81 26 GLN B O 1
ATOM 2711 N N . THR B 1 27 ? 11.945 56.625 -5.414 1 41.25 27 THR B N 1
ATOM 2712 C CA . THR B 1 27 ? 11.477 55.688 -4.406 1 41.25 27 THR B CA 1
ATOM 2713 C C . THR B 1 27 ? 10.164 55.031 -4.836 1 41.25 27 THR B C 1
ATOM 2715 O O . THR B 1 27 ? 9.891 53.875 -4.492 1 41.25 27 THR B O 1
ATOM 2718 N N . GLN B 1 28 ? 9.32 55.906 -5.547 1 42.12 28 GLN B N 1
ATOM 2719 C CA . GLN B 1 28 ? 8.102 55.25 -6.027 1 42.12 28 GLN B CA 1
ATOM 2720 C C . GLN B 1 28 ? 8.414 54.219 -7.109 1 42.12 28 GLN B C 1
ATOM 2722 O O . GLN B 1 28 ? 7.812 53.156 -7.148 1 42.12 28 GLN B O 1
ATOM 2727 N N . PHE B 1 29 ? 9.414 54.625 -7.957 1 40.62 29 PHE B N 1
ATOM 2728 C CA . PHE B 1 29 ? 9.82 53.656 -8.969 1 40.62 29 PHE B CA 1
ATOM 2729 C C . PHE B 1 29 ? 10.445 52.406 -8.312 1 40.62 29 PHE B C 1
ATOM 2731 O O . PHE B 1 29 ? 10.156 51.281 -8.703 1 40.62 29 PHE B O 1
ATOM 2738 N N . LEU B 1 30 ? 11.234 52.688 -7.305 1 39.28 30 LEU B N 1
ATOM 2739 C CA . LEU B 1 30 ? 11.812 51.531 -6.645 1 39.28 30 LEU B CA 1
ATOM 2740 C C . LEU B 1 30 ? 10.742 50.719 -5.93 1 39.28 30 LEU B C 1
ATOM 2742 O O . LEU B 1 30 ? 10.789 49.469 -5.93 1 39.28 30 LEU B O 1
ATOM 2746 N N . MET B 1 31 ? 9.75 51.406 -5.406 1 39.75 31 MET B N 1
ATOM 2747 C CA . MET B 1 31 ? 8.68 50.656 -4.777 1 39.75 31 MET B CA 1
ATOM 2748 C C . MET B 1 31 ? 7.832 49.938 -5.828 1 39.75 31 MET B C 1
ATOM 2750 O O . MET B 1 31 ? 7.336 48.844 -5.59 1 39.75 31 MET B O 1
ATOM 2754 N N . HIS B 1 32 ? 7.523 50.656 -6.938 1 41.59 32 HIS B N 1
ATOM 2755 C CA . HIS B 1 32 ? 6.855 49.938 -8.016 1 41.59 32 HIS B CA 1
ATOM 2756 C C . HIS B 1 32 ? 7.742 48.812 -8.562 1 41.59 32 HIS B C 1
ATOM 2758 O O . HIS B 1 32 ? 7.254 47.719 -8.898 1 41.59 32 HIS B O 1
ATOM 2764 N N . ILE B 1 33 ? 9.109 49.094 -8.75 1 38 33 ILE B N 1
ATOM 2765 C CA . ILE B 1 33 ? 10.008 48 -9.172 1 38 33 ILE B CA 1
ATOM 2766 C C . ILE B 1 33 ? 10.102 46.938 -8.078 1 38 33 ILE B C 1
ATOM 2768 O O . ILE B 1 33 ? 10.102 45.75 -8.367 1 38 33 ILE B O 1
ATOM 2772 N N . VAL B 1 34 ? 10.234 47.375 -6.82 1 39.16 34 VAL B N 1
ATOM 2773 C CA . VAL B 1 34 ? 10.25 46.375 -5.766 1 39.16 34 VAL B CA 1
ATOM 2774 C C . VAL B 1 34 ? 8.891 45.688 -5.684 1 39.16 34 VAL B C 1
ATOM 2776 O O . VAL B 1 34 ? 8.812 44.469 -5.48 1 39.16 34 VAL B O 1
ATOM 2779 N N . ARG B 1 35 ? 7.742 46.406 -5.742 1 39.12 35 ARG B N 1
ATOM 2780 C CA . ARG B 1 35 ? 6.434 45.75 -5.82 1 39.12 35 ARG B CA 1
ATOM 2781 C C . ARG B 1 35 ? 6.273 45 -7.129 1 39.12 35 ARG B C 1
ATOM 2783 O O . ARG B 1 35 ? 5.691 43.906 -7.152 1 39.12 35 ARG B O 1
ATOM 2790 N N . TYR B 1 36 ? 6.566 45.594 -8.336 1 39.5 36 TYR B N 1
ATOM 2791 C CA . TYR B 1 36 ? 6.57 44.844 -9.586 1 39.5 36 TYR B CA 1
ATOM 2792 C C . TYR B 1 36 ? 7.695 43.812 -9.602 1 39.5 36 TYR B C 1
ATOM 2794 O O . TYR B 1 36 ? 7.523 42.688 -10.102 1 39.5 36 TYR B O 1
ATOM 2802 N N . ARG B 1 37 ? 9 44.125 -9.195 1 38.62 37 ARG B N 1
ATOM 2803 C CA . ARG B 1 37 ? 10.117 43.188 -9.148 1 38.62 37 ARG B CA 1
ATOM 2804 C C . ARG B 1 37 ? 9.945 42.188 -8.008 1 38.62 37 ARG B C 1
ATOM 2806 O O . ARG B 1 37 ? 10.398 41.031 -8.109 1 38.62 37 ARG B O 1
ATOM 2813 N N . PHE B 1 38 ? 9.438 42.469 -6.855 1 39.69 38 PHE B N 1
ATOM 2814 C CA . PHE B 1 38 ? 9.047 41.5 -5.828 1 39.69 38 PHE B CA 1
ATOM 2815 C C . PHE B 1 38 ? 7.867 40.656 -6.297 1 39.69 38 PHE B C 1
ATOM 2817 O O . PHE B 1 38 ? 7.734 39.5 -5.906 1 39.69 38 PHE B O 1
AT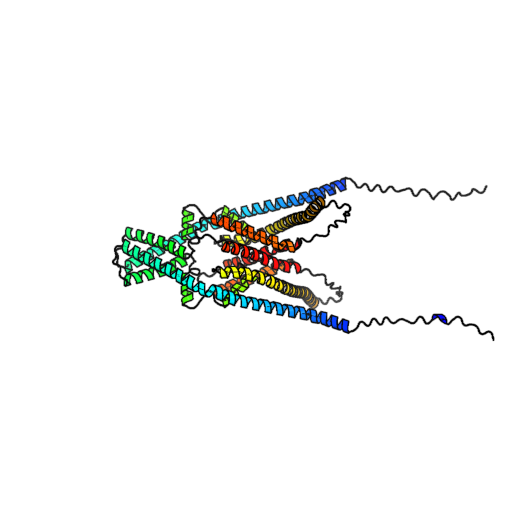OM 2824 N N . HIS B 1 39 ? 6.879 41.125 -6.816 1 42.47 39 HIS B N 1
ATOM 2825 C CA . HIS B 1 39 ? 5.84 40.344 -7.477 1 42.47 39 HIS B CA 1
ATOM 2826 C C . HIS B 1 39 ? 6.434 39.469 -8.578 1 42.47 39 HIS B C 1
ATOM 2828 O O . HIS B 1 39 ? 5.973 38.344 -8.797 1 42.47 39 HIS B O 1
ATOM 2834 N N . ASN B 1 40 ? 7.293 39.969 -9.469 1 46.44 40 ASN B N 1
ATOM 2835 C CA . ASN B 1 40 ? 7.992 39.25 -10.547 1 46.44 40 ASN B CA 1
ATOM 2836 C C . ASN B 1 40 ? 9.039 38.312 -9.992 1 46.44 40 ASN B C 1
ATOM 2838 O O . ASN B 1 40 ? 9.359 37.281 -10.633 1 46.44 40 ASN B O 1
ATOM 2842 N N . LYS B 1 41 ? 9.664 38.625 -8.922 1 50.22 41 LYS B N 1
ATOM 2843 C CA . LYS B 1 41 ? 10.711 37.844 -8.258 1 50.22 41 LYS B CA 1
ATOM 2844 C C . LYS B 1 41 ? 10.141 36.594 -7.629 1 50.22 41 LYS B C 1
ATOM 2846 O O . LYS B 1 41 ? 10.797 35.531 -7.617 1 50.22 41 LYS B O 1
ATOM 2851 N N . HIS B 1 42 ? 8.977 36.812 -7.02 1 56.38 42 HIS B N 1
ATOM 2852 C CA . HIS B 1 42 ? 8.32 35.625 -6.504 1 56.38 42 HIS B CA 1
ATOM 2853 C C . HIS B 1 42 ? 8.031 34.625 -7.621 1 56.38 42 HIS B C 1
ATOM 2855 O O . HIS B 1 42 ? 8.141 33.406 -7.426 1 56.38 42 HIS B O 1
ATOM 2861 N N . GLY B 1 43 ? 7.816 35.25 -8.836 1 64.06 43 GLY B N 1
ATOM 2862 C CA . GLY B 1 43 ? 7.578 34.375 -9.969 1 64.06 43 GLY B CA 1
ATOM 2863 C C . GLY B 1 43 ? 8.82 33.625 -10.422 1 64.06 43 GLY B C 1
ATOM 2864 O O . GLY B 1 43 ? 8.75 32.438 -10.773 1 64.06 43 GLY B O 1
ATOM 2865 N N . ILE B 1 44 ? 9.945 34.406 -10.391 1 75.38 44 ILE B N 1
ATOM 2866 C CA . ILE B 1 44 ? 11.164 33.781 -10.867 1 75.38 44 ILE B CA 1
ATOM 2867 C C . ILE B 1 44 ? 11.578 32.688 -9.898 1 75.38 44 ILE B C 1
ATOM 2869 O O . ILE B 1 44 ? 12.062 31.625 -10.32 1 75.38 44 ILE B O 1
ATOM 2873 N N . ARG B 1 45 ? 11.43 32.938 -8.57 1 76.88 45 ARG B N 1
ATOM 2874 C CA . ARG B 1 45 ? 11.75 31.906 -7.574 1 76.88 45 ARG B CA 1
ATOM 2875 C C . ARG B 1 45 ? 10.93 30.641 -7.805 1 76.88 45 ARG B C 1
ATOM 2877 O O . ARG B 1 45 ? 11.445 29.531 -7.672 1 76.88 45 ARG B O 1
ATOM 2884 N N . TYR B 1 46 ? 9.758 30.875 -8.227 1 80.44 46 TYR B N 1
ATOM 2885 C CA . TYR B 1 46 ? 8.867 29.75 -8.477 1 80.44 46 TYR B CA 1
ATOM 2886 C C . TYR B 1 46 ? 9.359 28.922 -9.664 1 80.44 46 TYR B C 1
ATOM 2888 O O . TYR B 1 46 ? 9.43 27.688 -9.594 1 80.44 46 TYR B O 1
ATOM 2896 N N . TYR B 1 47 ? 9.711 29.656 -10.664 1 84 47 TYR B N 1
ATOM 2897 C CA . TYR B 1 47 ? 10.172 28.953 -11.859 1 84 47 TYR B CA 1
ATOM 2898 C C . TYR B 1 47 ? 11.5 28.25 -11.602 1 84 47 TYR B C 1
ATOM 2900 O O . TYR B 1 47 ? 11.727 27.141 -12.125 1 84 47 TYR B O 1
ATOM 2908 N N . ILE B 1 48 ? 12.297 28.812 -10.859 1 86.62 48 ILE B N 1
ATOM 2909 C CA . ILE B 1 48 ? 13.578 28.203 -10.531 1 86.62 48 ILE B CA 1
ATOM 2910 C C . ILE B 1 48 ? 13.352 26.953 -9.688 1 86.62 48 ILE B C 1
ATOM 2912 O O . ILE B 1 48 ? 14 25.922 -9.906 1 86.62 48 ILE B O 1
ATOM 2916 N N . LEU B 1 49 ? 12.43 27.031 -8.82 1 87.31 49 LEU B N 1
ATOM 2917 C CA . LEU B 1 49 ? 12.148 25.891 -7.953 1 87.31 49 LEU B CA 1
ATOM 2918 C C . LEU B 1 49 ? 11.523 24.75 -8.75 1 87.31 49 LEU B C 1
ATOM 2920 O O . LEU B 1 49 ? 11.852 23.578 -8.523 1 87.31 49 LEU B O 1
ATOM 2924 N N . ILE B 1 50 ? 10.766 25.141 -9.688 1 88.5 50 ILE B N 1
ATOM 2925 C CA . ILE B 1 50 ? 10.125 24.125 -10.531 1 88.5 50 ILE B CA 1
ATOM 2926 C C . ILE B 1 50 ? 11.172 23.469 -11.422 1 88.5 50 ILE B C 1
ATOM 2928 O O . ILE B 1 50 ? 11.156 22.234 -11.602 1 88.5 50 ILE B O 1
ATOM 2932 N N . PHE B 1 51 ? 11.984 24.266 -11.922 1 91.75 51 PHE B N 1
ATOM 2933 C CA . PHE B 1 51 ? 13.055 23.719 -12.75 1 91.75 51 PHE B CA 1
ATOM 2934 C C . PHE B 1 51 ? 13.969 22.812 -11.93 1 91.75 51 PHE B C 1
ATOM 2936 O O . PHE B 1 51 ? 14.375 21.75 -12.398 1 91.75 51 PHE B O 1
ATOM 2943 N N . CYS B 1 52 ? 14.211 23.172 -10.773 1 92.06 52 CYS B N 1
ATOM 2944 C CA . CYS B 1 52 ? 15.07 22.391 -9.898 1 92.06 52 CYS B CA 1
ATOM 2945 C C . CYS B 1 52 ? 14.445 21.031 -9.578 1 92.06 52 CYS B C 1
ATOM 2947 O O . CYS B 1 52 ? 15.133 20.016 -9.609 1 92.06 52 CYS B O 1
ATOM 2949 N N . ILE B 1 53 ? 13.195 21.031 -9.359 1 93.06 53 ILE B N 1
ATOM 2950 C CA . ILE B 1 53 ? 12.562 19.781 -8.969 1 93.06 53 ILE B CA 1
ATOM 2951 C C . ILE B 1 53 ? 12.43 18.875 -10.188 1 93.06 53 ILE B C 1
ATOM 2953 O O . ILE B 1 53 ? 12.539 17.641 -10.062 1 93.06 53 ILE B O 1
ATOM 2957 N N . ILE B 1 54 ? 12.258 19.438 -11.305 1 94.31 54 ILE B N 1
ATOM 2958 C CA . ILE B 1 54 ? 12.18 18.641 -12.531 1 94.31 54 ILE B CA 1
ATOM 2959 C C . ILE B 1 54 ? 13.547 18.016 -12.82 1 94.31 54 ILE B C 1
ATOM 2961 O O . ILE B 1 54 ? 13.633 16.828 -13.156 1 94.31 54 ILE B O 1
ATOM 2965 N N . SER B 1 55 ? 14.531 18.797 -12.688 1 95.81 55 SER B N 1
ATOM 2966 C CA . SER B 1 55 ? 15.883 18.281 -12.883 1 95.81 55 SER B CA 1
ATOM 2967 C C . SER B 1 55 ? 16.219 17.219 -11.852 1 95.81 55 SER B C 1
ATOM 2969 O O . SER B 1 55 ? 16.859 16.219 -12.172 1 95.81 55 SER B O 1
ATOM 2971 N N . TYR B 1 56 ? 15.766 17.438 -10.711 1 96.12 56 TYR B N 1
ATOM 2972 C CA . TYR B 1 56 ? 15.992 16.469 -9.641 1 96.12 56 TYR B CA 1
ATOM 2973 C C . TYR B 1 56 ? 15.273 15.164 -9.938 1 96.12 56 TYR B C 1
ATOM 2975 O O . TYR B 1 56 ? 15.805 14.078 -9.68 1 96.12 56 TYR B O 1
ATOM 2983 N N . ALA B 1 57 ? 14.102 15.242 -10.492 1 96.31 57 ALA B N 1
ATOM 2984 C CA . ALA B 1 57 ? 13.336 14.047 -10.852 1 96.31 57 ALA B CA 1
ATOM 2985 C C . ALA B 1 57 ? 14.031 13.281 -11.977 1 96.31 57 ALA B C 1
ATOM 2987 O O . ALA B 1 57 ? 14.086 12.047 -11.945 1 96.31 57 ALA B O 1
ATOM 2988 N N . LEU B 1 58 ? 14.57 14.055 -12.875 1 96.69 58 LEU B N 1
ATOM 2989 C CA . LEU B 1 58 ? 15.258 13.422 -13.992 1 96.69 58 LEU B CA 1
ATOM 2990 C C . LEU B 1 58 ? 16.562 12.758 -13.531 1 96.69 58 LEU B C 1
ATOM 2992 O O . LEU B 1 58 ? 16.891 11.664 -13.984 1 96.69 58 LEU B O 1
ATOM 2996 N N . LEU B 1 59 ? 17.203 13.391 -12.641 1 96.75 59 LEU B N 1
ATOM 2997 C CA . LEU B 1 59 ? 18.406 12.797 -12.055 1 96.75 59 LEU B CA 1
ATOM 2998 C C . LEU B 1 59 ? 18.078 11.508 -11.32 1 96.75 59 LEU B C 1
ATOM 3000 O O . LEU B 1 59 ? 18.812 10.531 -11.406 1 96.75 59 LEU B O 1
ATOM 3004 N N . GLY B 1 60 ? 17 11.555 -10.609 1 96.5 60 GLY B N 1
ATOM 3005 C CA . GLY B 1 60 ? 16.547 10.336 -9.953 1 96.5 60 GLY B CA 1
ATOM 3006 C C . GLY B 1 60 ? 16.234 9.219 -10.93 1 96.5 60 GLY B C 1
ATOM 3007 O O . GLY B 1 60 ? 16.547 8.055 -10.656 1 96.5 60 GLY B O 1
ATOM 3008 N N . GLY B 1 61 ? 15.617 9.578 -12.016 1 96.31 61 GLY B N 1
ATOM 3009 C CA . GLY B 1 61 ? 15.344 8.586 -13.047 1 96.31 61 GLY B CA 1
ATOM 3010 C C . GLY B 1 61 ? 16.594 7.887 -13.547 1 96.31 61 GLY B C 1
ATOM 3011 O O . GLY B 1 61 ? 16.609 6.664 -13.719 1 96.31 61 GLY B O 1
ATOM 3012 N N . ILE B 1 62 ? 17.609 8.641 -13.711 1 96.69 62 ILE B N 1
ATOM 3013 C CA . ILE B 1 62 ? 18.875 8.086 -14.195 1 96.69 62 ILE B CA 1
ATOM 3014 C C . ILE B 1 62 ? 19.484 7.191 -13.117 1 96.69 62 ILE B C 1
ATOM 3016 O O . ILE B 1 62 ? 19.938 6.078 -13.406 1 96.69 62 ILE B O 1
ATOM 3020 N N . ILE B 1 63 ? 19.453 7.617 -11.961 1 96.25 63 ILE B N 1
ATOM 3021 C CA . ILE B 1 63 ? 20.078 6.91 -10.844 1 96.25 63 ILE B CA 1
ATOM 3022 C C . ILE B 1 63 ? 19.359 5.578 -10.617 1 96.25 63 ILE B C 1
ATOM 3024 O O . ILE B 1 63 ? 20 4.531 -10.547 1 96.25 63 ILE B O 1
ATOM 3028 N N . PHE B 1 64 ? 18.031 5.586 -10.578 1 94.81 64 PHE B N 1
ATOM 3029 C CA . PHE B 1 64 ? 17.281 4.383 -10.234 1 94.81 64 PHE B CA 1
ATOM 3030 C C . PHE B 1 64 ? 17.188 3.445 -11.43 1 94.81 64 PHE B C 1
ATOM 3032 O O . PHE B 1 64 ? 17.141 2.225 -11.273 1 94.81 64 PHE B O 1
ATOM 3039 N N . HIS B 1 65 ? 17.188 4.059 -12.57 1 95.25 65 HIS B N 1
ATOM 3040 C CA . HIS B 1 65 ? 17.25 3.201 -13.75 1 95.25 65 HIS B CA 1
ATOM 3041 C C . HIS B 1 65 ? 18.562 2.416 -13.797 1 95.25 65 HIS B C 1
ATOM 3043 O O . HIS B 1 65 ? 18.547 1.214 -14.07 1 95.25 65 HIS B O 1
ATOM 3049 N N . ALA B 1 66 ? 19.656 3.059 -13.523 1 94.69 66 ALA B N 1
ATOM 3050 C CA . ALA B 1 66 ? 20.969 2.426 -13.547 1 94.69 66 ALA B CA 1
ATOM 3051 C C . ALA B 1 66 ? 21.109 1.409 -12.414 1 94.69 66 ALA B C 1
ATOM 3053 O O . ALA B 1 66 ? 21.75 0.365 -12.586 1 94.69 66 ALA B O 1
ATOM 3054 N N . ALA B 1 67 ? 20.516 1.628 -11.312 1 93.5 67 ALA B N 1
ATOM 3055 C CA . ALA B 1 67 ? 20.688 0.779 -10.133 1 93.5 67 ALA B CA 1
ATOM 3056 C C . ALA B 1 67 ? 19.828 -0.481 -10.242 1 93.5 67 ALA B C 1
ATOM 3058 O O . ALA B 1 67 ? 20.219 -1.548 -9.766 1 93.5 67 ALA B O 1
ATOM 3059 N N . GLU B 1 68 ? 18.625 -0.362 -10.883 1 93.44 68 GLU B N 1
ATOM 3060 C CA . GLU B 1 68 ? 17.672 -1.455 -10.766 1 93.44 68 GLU B CA 1
ATOM 3061 C C . GLU B 1 68 ? 17.5 -2.189 -12.094 1 93.44 68 GLU B C 1
ATOM 3063 O O . GLU B 1 68 ? 17.141 -3.369 -12.117 1 93.44 68 GLU B O 1
ATOM 3068 N N . HIS B 1 69 ? 17.766 -1.591 -13.18 1 91.69 69 HIS B N 1
ATOM 3069 C CA . HIS B 1 69 ? 17.438 -2.15 -14.492 1 91.69 69 HIS B CA 1
ATOM 3070 C C . HIS B 1 69 ? 18.156 -3.475 -14.719 1 91.69 69 HIS B C 1
ATOM 3072 O O . HIS B 1 69 ? 17.531 -4.473 -15.078 1 91.69 69 HIS B O 1
ATOM 3078 N N . HIS B 1 70 ? 19.438 -3.559 -14.516 1 90.75 70 HIS B N 1
ATOM 3079 C CA . HIS B 1 70 ? 20.203 -4.77 -14.781 1 90.75 70 HIS B CA 1
ATOM 3080 C C . HIS B 1 70 ? 19.859 -5.867 -13.781 1 90.75 70 HIS B C 1
ATOM 3082 O O . HIS B 1 70 ? 19.766 -7.043 -14.148 1 90.75 70 HIS B O 1
ATOM 3088 N N . ASP B 1 71 ? 19.672 -5.543 -12.594 1 91.88 71 ASP B N 1
ATOM 3089 C CA . ASP B 1 71 ? 19.359 -6.523 -11.555 1 91.88 71 ASP B CA 1
ATOM 3090 C C . ASP B 1 71 ? 17.969 -7.121 -11.766 1 91.88 71 ASP B C 1
ATOM 3092 O O . ASP B 1 71 ? 17.734 -8.289 -11.438 1 91.88 71 ASP B O 1
ATOM 3096 N N . GLU B 1 72 ? 17.062 -6.301 -12.305 1 90.62 72 GLU B N 1
ATOM 3097 C CA . GLU B 1 72 ? 15.719 -6.797 -12.594 1 90.62 72 GLU B CA 1
ATOM 3098 C C . GLU B 1 72 ? 15.758 -7.945 -13.602 1 90.62 72 GLU B C 1
ATOM 3100 O O . GLU B 1 72 ? 15.094 -8.961 -13.414 1 90.62 72 GLU B O 1
ATOM 3105 N N . ILE B 1 73 ? 16.547 -7.777 -14.633 1 92 73 ILE B N 1
ATOM 3106 C CA . ILE B 1 73 ? 16.672 -8.789 -15.68 1 92 73 ILE B CA 1
ATOM 3107 C C . ILE B 1 73 ? 17.234 -10.078 -15.086 1 92 73 ILE B C 1
ATOM 3109 O O . ILE B 1 73 ? 16.688 -11.164 -15.312 1 92 73 ILE B O 1
ATOM 3113 N N . HIS B 1 74 ? 18.266 -9.875 -14.312 1 92.25 74 HIS B N 1
ATOM 3114 C CA . HIS B 1 74 ? 18.891 -11.039 -13.695 1 92.25 74 HIS B CA 1
ATOM 3115 C C . HIS B 1 74 ? 17.938 -11.734 -12.734 1 92.25 74 HIS B C 1
ATOM 3117 O O . HIS B 1 74 ? 17.875 -12.961 -12.688 1 92.25 74 HIS B O 1
ATOM 3123 N N . TYR B 1 75 ? 17.219 -10.984 -11.984 1 89.88 75 TYR B N 1
ATOM 3124 C CA . TYR B 1 75 ? 16.266 -11.516 -11.031 1 89.88 75 TYR B CA 1
ATOM 3125 C C . TYR B 1 75 ? 15.164 -12.305 -11.734 1 89.88 75 TYR B C 1
ATOM 3127 O O . TYR B 1 75 ? 14.836 -13.422 -11.328 1 89.88 75 TYR B O 1
ATOM 3135 N N . LEU B 1 76 ? 14.609 -11.773 -12.797 1 91.75 76 LEU B N 1
ATOM 3136 C CA . LEU B 1 76 ? 13.516 -12.414 -13.523 1 91.75 76 LEU B CA 1
ATOM 3137 C C . LEU B 1 76 ? 13.992 -13.688 -14.211 1 91.75 76 LEU B C 1
ATOM 3139 O O . LEU B 1 76 ? 13.32 -14.719 -14.148 1 91.75 76 LEU B O 1
ATOM 3143 N N . GLU B 1 77 ? 15.141 -13.695 -14.805 1 93.38 77 GLU B N 1
ATOM 3144 C CA . GLU B 1 77 ? 15.68 -14.859 -15.5 1 93.38 77 GLU B CA 1
ATOM 3145 C C . GLU B 1 77 ? 15.984 -15.992 -14.531 1 93.38 77 GLU B C 1
ATOM 3147 O O . GLU B 1 77 ? 15.641 -17.141 -14.789 1 93.38 77 GLU B O 1
ATOM 3152 N N . THR B 1 78 ? 16.594 -15.625 -13.453 1 93.62 78 THR B N 1
ATOM 3153 C CA . THR B 1 78 ? 16.953 -16.641 -12.469 1 93.62 78 THR B CA 1
ATOM 3154 C C . THR B 1 78 ? 15.703 -17.297 -11.891 1 93.62 78 THR B C 1
ATOM 3156 O O . THR B 1 78 ? 15.664 -18.531 -11.742 1 93.62 78 THR B O 1
ATOM 3159 N N . ASN B 1 79 ? 14.703 -16.562 -11.57 1 92.88 79 ASN B N 1
ATOM 3160 C CA . ASN B 1 79 ? 13.508 -17.109 -10.953 1 92.88 79 ASN B CA 1
ATOM 3161 C C . ASN B 1 79 ? 12.672 -17.891 -11.961 1 92.88 79 ASN B C 1
ATOM 3163 O O . ASN B 1 79 ? 12.023 -18.875 -11.609 1 92.88 79 ASN B O 1
ATOM 3167 N N . VAL B 1 80 ? 12.641 -17.406 -13.227 1 94.62 80 VAL B N 1
ATOM 3168 C CA . VAL B 1 80 ? 11.938 -18.172 -14.25 1 94.62 80 VAL B CA 1
ATOM 3169 C C . VAL B 1 80 ? 12.648 -19.5 -14.469 1 94.62 80 VAL B C 1
ATOM 3171 O O . VAL B 1 80 ? 11.992 -20.531 -14.695 1 94.62 80 VAL B O 1
ATOM 3174 N N . ASP B 1 81 ? 13.945 -19.516 -14.422 1 95.19 81 ASP B N 1
ATOM 3175 C CA . ASP B 1 81 ? 14.695 -20.75 -14.523 1 95.19 81 ASP B CA 1
ATOM 3176 C C . ASP B 1 81 ? 14.352 -21.703 -13.375 1 95.19 81 ASP B C 1
ATOM 3178 O O . ASP B 1 81 ? 14.211 -22.906 -13.578 1 95.19 81 ASP B O 1
ATOM 3182 N N . LYS B 1 82 ? 14.258 -21.172 -12.203 1 95.38 82 LYS B N 1
ATOM 3183 C CA . LYS B 1 82 ? 13.844 -21.984 -11.062 1 95.38 82 LYS B CA 1
ATOM 3184 C C . LYS B 1 82 ? 12.461 -22.594 -11.289 1 95.38 82 LYS B C 1
ATOM 3186 O O . LYS B 1 82 ? 12.219 -23.75 -10.969 1 95.38 82 LYS B O 1
ATOM 3191 N N . LEU B 1 83 ? 11.562 -21.75 -11.812 1 95.69 83 LEU B N 1
ATOM 3192 C CA . LEU B 1 83 ? 10.211 -22.219 -12.094 1 95.69 83 LEU B CA 1
ATOM 3193 C C . LEU B 1 83 ? 10.227 -23.328 -13.133 1 95.69 83 LEU B C 1
ATOM 3195 O O . LEU B 1 83 ? 9.531 -24.344 -12.977 1 95.69 83 LEU B O 1
ATOM 3199 N N . ASN B 1 84 ? 11.016 -23.156 -14.133 1 95.06 84 ASN B N 1
ATOM 3200 C CA . ASN B 1 84 ? 11.125 -24.172 -15.172 1 95.06 84 ASN B CA 1
ATOM 3201 C C . ASN B 1 84 ? 11.727 -25.469 -14.633 1 95.06 84 ASN B C 1
ATOM 3203 O O . ASN B 1 84 ? 11.328 -26.562 -15.031 1 95.06 84 ASN B O 1
ATOM 3207 N N . MET B 1 85 ? 12.633 -25.281 -13.766 1 95.88 85 MET B N 1
ATOM 3208 C CA . MET B 1 85 ? 13.219 -26.453 -13.141 1 95.88 85 MET B CA 1
ATOM 3209 C C . MET B 1 85 ? 12.18 -27.203 -12.305 1 95.88 85 MET B C 1
ATOM 3211 O O . MET B 1 85 ? 12.125 -28.422 -12.328 1 95.88 85 MET B O 1
ATOM 3215 N N . LEU B 1 86 ? 11.43 -26.484 -11.617 1 96.19 86 LEU B N 1
ATOM 3216 C CA . LEU B 1 86 ? 10.375 -27.094 -10.812 1 96.19 86 LEU B CA 1
ATOM 3217 C C . LEU B 1 86 ? 9.359 -27.812 -11.703 1 96.19 86 LEU B C 1
ATOM 3219 O O . LEU B 1 86 ? 8.914 -28.906 -11.367 1 96.19 86 LEU B O 1
ATOM 3223 N N . ILE B 1 87 ? 9.008 -27.203 -12.789 1 96 87 ILE B N 1
ATOM 3224 C CA . ILE B 1 87 ? 8.055 -27.797 -13.727 1 96 87 ILE B CA 1
ATOM 3225 C C . ILE B 1 87 ? 8.633 -29.078 -14.297 1 96 87 ILE B C 1
ATOM 3227 O O . ILE B 1 87 ? 7.934 -30.094 -14.391 1 96 87 ILE B O 1
ATOM 3231 N N . ARG B 1 88 ? 9.875 -29.062 -14.633 1 94.69 88 ARG B N 1
ATOM 3232 C CA . ARG B 1 88 ? 10.531 -30.25 -15.156 1 94.69 88 ARG B CA 1
ATOM 3233 C C . ARG B 1 88 ? 10.57 -31.359 -14.117 1 94.69 88 ARG B C 1
ATOM 3235 O O . ARG B 1 88 ? 10.32 -32.531 -14.43 1 94.69 88 ARG B O 1
ATOM 3242 N N . ARG B 1 89 ? 10.836 -30.969 -12.914 1 94.69 89 ARG B N 1
ATOM 3243 C CA . ARG B 1 89 ? 10.852 -31.953 -11.836 1 94.69 89 ARG B CA 1
ATOM 3244 C C . ARG B 1 89 ? 9.469 -32.562 -11.617 1 94.69 89 ARG B C 1
ATOM 3246 O O . ARG B 1 89 ? 9.336 -33.75 -11.375 1 94.69 89 ARG B O 1
ATOM 3253 N N . LEU B 1 90 ? 8.516 -31.719 -11.703 1 94.94 90 LEU B N 1
ATOM 3254 C CA . LEU B 1 90 ? 7.141 -32.188 -11.57 1 94.94 90 LEU B CA 1
ATOM 3255 C C . LEU B 1 90 ? 6.793 -33.188 -12.68 1 94.94 90 LEU B C 1
ATOM 3257 O O . LEU B 1 90 ? 6.23 -34.25 -12.414 1 94.94 90 LEU B O 1
ATOM 3261 N N . THR B 1 91 ? 7.098 -32.844 -13.891 1 93.94 91 THR B N 1
ATOM 3262 C CA . THR B 1 91 ? 6.824 -33.719 -15.023 1 93.94 91 THR B CA 1
ATOM 3263 C C . THR B 1 91 ? 7.52 -35.062 -14.844 1 93.94 91 THR B C 1
ATOM 3265 O O . THR B 1 91 ? 6.918 -36.094 -15.086 1 93.94 91 THR B O 1
ATOM 3268 N N . CYS B 1 92 ? 8.758 -34.969 -14.375 1 93.06 92 CYS B N 1
ATOM 3269 C CA . CYS B 1 92 ? 9.5 -36.219 -14.148 1 93.06 92 CYS B CA 1
ATOM 3270 C C . CYS B 1 92 ? 8.844 -37.062 -13.062 1 93.06 92 CYS B C 1
ATOM 3272 O O . CYS B 1 92 ? 8.734 -38.281 -13.203 1 93.06 92 CYS B O 1
ATOM 3274 N N . ARG B 1 93 ? 8.367 -36.469 -12.039 1 92.19 93 ARG B N 1
ATOM 3275 C CA . ARG B 1 93 ? 7.711 -37.188 -10.953 1 92.19 93 ARG B CA 1
ATOM 3276 C C . ARG B 1 93 ? 6.391 -37.781 -11.414 1 92.19 93 ARG B C 1
ATOM 3278 O O . ARG B 1 93 ? 6.02 -38.875 -10.984 1 92.19 93 ARG B O 1
ATOM 3285 N N . ILE B 1 94 ? 5.672 -37.094 -12.258 1 91.5 94 ILE B N 1
ATOM 3286 C CA . ILE B 1 94 ? 4.41 -37.594 -12.797 1 91.5 94 ILE B CA 1
ATOM 3287 C C . ILE B 1 94 ? 4.668 -38.812 -13.656 1 91.5 94 ILE B C 1
ATOM 3289 O O . ILE B 1 94 ? 3.961 -39.812 -13.539 1 91.5 94 ILE B O 1
ATOM 3293 N N . PHE B 1 95 ? 5.664 -38.75 -14.5 1 89.81 95 PHE B N 1
ATOM 3294 C CA . PHE B 1 95 ? 5.996 -39.875 -15.367 1 89.81 95 PHE B CA 1
ATOM 3295 C C . PHE B 1 95 ? 6.445 -41.062 -14.555 1 89.81 95 PHE B C 1
ATOM 3297 O O . PHE B 1 95 ? 6.105 -42.219 -14.875 1 89.81 95 PHE B O 1
ATOM 3304 N N . ASN B 1 96 ? 7.184 -40.781 -13.453 1 88.44 96 ASN B N 1
ATOM 3305 C CA . ASN B 1 96 ? 7.609 -41.875 -12.57 1 88.44 96 ASN B CA 1
ATOM 3306 C C . ASN B 1 96 ? 6.426 -42.5 -11.844 1 88.44 96 ASN B C 1
ATOM 3308 O O . ASN B 1 96 ? 6.359 -43.719 -11.711 1 88.44 96 ASN B O 1
ATOM 3312 N N . ALA B 1 97 ? 5.547 -41.656 -11.438 1 86.06 97 ALA B N 1
ATOM 3313 C CA . ALA B 1 97 ? 4.387 -42.156 -10.695 1 86.06 97 ALA B CA 1
ATOM 3314 C C . ALA B 1 97 ? 3.441 -42.938 -11.602 1 86.06 97 ALA B C 1
ATOM 3316 O O . ALA B 1 97 ? 2.727 -43.812 -11.148 1 86.06 97 ALA B O 1
ATOM 3317 N N . THR B 1 98 ? 3.4 -42.656 -12.898 1 85.38 98 THR B N 1
ATOM 3318 C CA . THR B 1 98 ? 2.492 -43.312 -13.836 1 85.38 98 THR B CA 1
ATOM 3319 C C . THR B 1 98 ? 3.23 -44.375 -14.656 1 85.38 98 THR B C 1
ATOM 3321 O O . THR B 1 98 ? 2.637 -45 -15.523 1 85.38 98 THR B O 1
ATOM 3324 N N . ASN B 1 99 ? 4.484 -44.562 -14.477 1 81.94 99 ASN B N 1
ATOM 3325 C CA . ASN B 1 99 ? 5.309 -45.562 -15.125 1 81.94 99 ASN B CA 1
ATOM 3326 C C . ASN B 1 99 ? 5.32 -45.406 -16.641 1 81.94 99 ASN B C 1
ATOM 3328 O O . ASN B 1 99 ? 5.113 -46.375 -17.375 1 81.94 99 ASN B O 1
ATOM 3332 N N . ILE B 1 100 ? 5.469 -44.188 -17.078 1 78.94 100 ILE B N 1
ATOM 3333 C CA . ILE B 1 100 ? 5.543 -43.875 -18.5 1 78.94 100 ILE B CA 1
ATOM 3334 C C . ILE B 1 100 ? 7 -43.688 -18.906 1 78.94 100 ILE B C 1
ATOM 3336 O O . ILE B 1 100 ? 7.816 -43.188 -18.125 1 78.94 100 ILE B O 1
ATOM 3340 N N . THR B 1 101 ? 7.238 -44.188 -20.125 1 78.56 101 THR B N 1
ATOM 3341 C CA . THR B 1 101 ? 8.562 -43.938 -20.688 1 78.56 101 THR B CA 1
ATOM 3342 C C . THR B 1 101 ? 8.734 -42.469 -21.047 1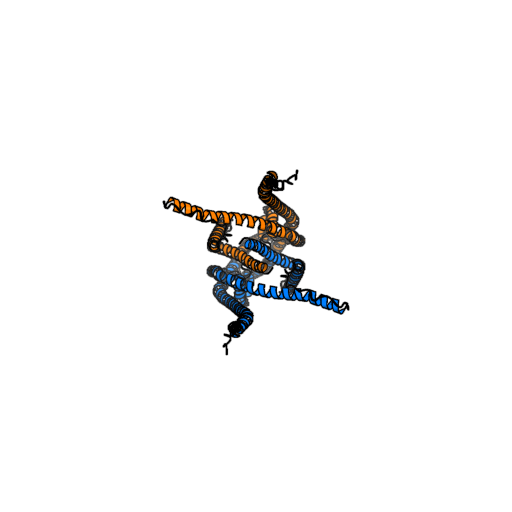 78.56 101 THR B C 1
ATOM 3344 O O . THR B 1 101 ? 7.91 -41.906 -21.766 1 78.56 101 THR B O 1
ATOM 3347 N N . LEU B 1 102 ? 9.672 -41.906 -20.453 1 75 102 LEU B N 1
ATOM 3348 C CA . LEU B 1 102 ? 9.961 -40.5 -20.625 1 75 102 LEU B CA 1
ATOM 3349 C C . LEU B 1 102 ? 10.648 -40.219 -21.969 1 75 102 LEU B C 1
ATOM 3351 O O . LEU B 1 102 ? 11.719 -40.781 -22.234 1 75 102 LEU B O 1
ATOM 3355 N N . THR B 1 103 ? 9.883 -39.688 -22.953 1 85.31 103 THR B N 1
ATOM 3356 C CA . THR B 1 103 ? 10.508 -39.156 -24.172 1 85.31 103 THR B CA 1
ATOM 3357 C C . THR B 1 103 ? 10.625 -37.625 -24.094 1 85.31 103 THR B C 1
ATOM 3359 O O . THR B 1 103 ? 9.805 -36.969 -23.469 1 85.31 103 THR B O 1
ATOM 3362 N N . GLU B 1 104 ? 11.648 -37.125 -24.734 1 88 104 GLU B N 1
ATOM 3363 C CA . GLU B 1 104 ? 11.891 -35.688 -24.688 1 88 104 GLU B CA 1
ATOM 3364 C C . GLU B 1 104 ? 10.719 -34.906 -25.281 1 88 104 GLU B C 1
ATOM 3366 O O . GLU B 1 104 ? 10.344 -33.844 -24.766 1 88 104 GLU B O 1
ATOM 3371 N N . ARG B 1 105 ? 10.18 -35.406 -26.297 1 87.31 105 ARG B N 1
ATOM 3372 C CA . ARG B 1 105 ? 9.062 -34.75 -26.953 1 87.31 105 ARG B CA 1
ATOM 3373 C C . ARG B 1 105 ? 7.84 -34.719 -26.047 1 87.31 105 ARG B C 1
ATOM 3375 O O . ARG B 1 105 ? 7.191 -33.656 -25.906 1 87.31 105 ARG B O 1
ATOM 3382 N N . LYS B 1 106 ? 7.543 -35.875 -25.375 1 87.56 106 LYS B N 1
ATOM 3383 C CA . LYS B 1 106 ? 6.402 -35.938 -24.469 1 87.56 106 LYS B CA 1
ATOM 3384 C C . LYS B 1 106 ? 6.613 -35.062 -23.25 1 87.56 106 LYS B C 1
ATOM 3386 O O . LYS B 1 106 ? 5.68 -34.375 -22.781 1 87.56 106 LYS B O 1
ATOM 3391 N N . GLN B 1 107 ? 7.867 -35.031 -22.844 1 90.44 107 GLN B N 1
ATOM 3392 C CA . GLN B 1 107 ? 8.195 -34.219 -21.688 1 90.44 107 GLN B CA 1
ATOM 3393 C C . GLN B 1 107 ? 8 -32.719 -22 1 90.44 107 GLN B C 1
ATOM 3395 O O . GLN B 1 107 ? 7.422 -32 -21.188 1 90.44 107 GLN B O 1
ATOM 3400 N N . ASN B 1 108 ? 8.445 -32.281 -23.156 1 91.81 108 ASN B N 1
ATOM 3401 C CA . ASN B 1 108 ? 8.305 -30.875 -23.547 1 91.81 108 ASN B CA 1
ATOM 3402 C C . ASN B 1 108 ? 6.84 -30.469 -23.703 1 91.81 108 ASN B C 1
ATOM 3404 O O . ASN B 1 108 ? 6.449 -29.359 -23.344 1 91.81 108 ASN B O 1
ATOM 3408 N N . ASN B 1 109 ? 6.062 -31.375 -24.188 1 91.56 109 ASN B N 1
ATOM 3409 C CA . ASN B 1 109 ? 4.637 -31.109 -24.344 1 91.56 109 ASN B CA 1
ATOM 3410 C C . ASN B 1 109 ? 3.936 -30.969 -23 1 91.56 109 ASN B C 1
ATOM 3412 O O . ASN B 1 109 ? 3.117 -30.062 -22.812 1 91.56 109 ASN B O 1
ATOM 3416 N N . VAL B 1 110 ? 4.293 -31.859 -22.078 1 93.12 110 VAL B N 1
ATOM 3417 C CA . VAL B 1 110 ? 3.676 -31.828 -20.75 1 93.12 110 VAL B CA 1
ATOM 3418 C C . VAL B 1 110 ? 4.152 -30.578 -20 1 93.12 110 VAL B C 1
ATOM 3420 O O . VAL B 1 110 ? 3.373 -29.953 -19.281 1 93.12 110 VAL B O 1
ATOM 3423 N N . ASP B 1 111 ? 5.422 -30.219 -20.156 1 94.56 111 ASP B N 1
ATOM 3424 C CA . ASP B 1 111 ? 5.941 -29 -19.531 1 94.56 111 ASP B CA 1
ATOM 3425 C C . ASP B 1 111 ? 5.152 -27.781 -19.984 1 94.56 111 ASP B C 1
ATOM 3427 O O . ASP B 1 111 ? 4.793 -26.938 -19.156 1 94.56 111 ASP B O 1
ATOM 3431 N N . GLU B 1 112 ? 4.906 -27.688 -21.234 1 94.31 112 GLU B N 1
ATOM 3432 C CA . GLU B 1 112 ? 4.168 -26.547 -21.781 1 94.31 112 GLU B CA 1
ATOM 3433 C C . GLU B 1 112 ? 2.732 -26.531 -21.266 1 94.31 112 GLU B C 1
ATOM 3435 O O . GLU B 1 112 ? 2.178 -25.469 -20.984 1 94.31 112 GLU B O 1
ATOM 3440 N N . LEU B 1 113 ? 2.148 -27.688 -21.156 1 94.19 113 LEU B N 1
ATOM 3441 C CA . LEU B 1 113 ? 0.792 -27.797 -20.641 1 94.19 113 LEU B CA 1
ATOM 3442 C C . LEU B 1 113 ? 0.729 -27.297 -19.188 1 94.19 113 LEU B C 1
ATOM 3444 O O . LEU B 1 113 ? -0.178 -26.547 -18.828 1 94.19 113 LEU B O 1
ATOM 3448 N N . ILE B 1 114 ? 1.693 -27.766 -18.438 1 95.19 114 ILE B N 1
ATOM 3449 C CA . ILE B 1 114 ? 1.744 -27.359 -17.031 1 95.19 114 ILE B CA 1
ATOM 3450 C C . ILE B 1 114 ? 1.91 -25.844 -16.922 1 95.19 114 ILE B C 1
ATOM 3452 O O . ILE B 1 114 ? 1.291 -25.203 -16.078 1 95.19 114 ILE B O 1
ATOM 3456 N N . LYS B 1 115 ? 2.684 -25.266 -17.797 1 94.44 115 LYS B N 1
ATOM 3457 C CA . LYS B 1 115 ? 2.906 -23.812 -17.797 1 94.44 115 LYS B CA 1
ATOM 3458 C C . LYS B 1 115 ? 1.614 -23.062 -18.094 1 94.44 115 LYS B C 1
ATOM 3460 O O . LYS B 1 115 ? 1.311 -22.062 -17.438 1 94.44 115 LYS B O 1
ATOM 3465 N N . ILE B 1 116 ? 0.851 -23.516 -19 1 94.56 116 ILE B N 1
ATOM 3466 C CA . ILE B 1 116 ? -0.402 -22.891 -19.391 1 94.56 116 ILE B CA 1
ATOM 3467 C C . ILE B 1 116 ? -1.396 -22.953 -18.234 1 94.56 116 ILE B C 1
ATOM 3469 O O . ILE B 1 116 ? -2.041 -21.953 -17.906 1 94.56 116 ILE B O 1
ATOM 3473 N N . TYR B 1 117 ? -1.476 -24.094 -17.656 1 95 117 TYR B N 1
ATOM 3474 C CA . TYR B 1 117 ? -2.428 -24.234 -16.562 1 95 117 TYR B CA 1
ATOM 3475 C C . TYR B 1 117 ? -1.954 -23.484 -15.32 1 95 117 TYR B C 1
ATOM 3477 O O . TYR B 1 117 ? -2.77 -22.984 -14.539 1 95 117 TYR B O 1
ATOM 3485 N N . TYR B 1 118 ? -0.64 -23.422 -15.172 1 94.75 118 TYR B N 1
ATOM 3486 C CA . TYR B 1 118 ? -0.111 -22.609 -14.078 1 94.75 118 TYR B CA 1
ATOM 3487 C C . TYR B 1 118 ? -0.531 -21.156 -14.234 1 94.75 118 TYR B C 1
ATOM 3489 O O . TYR B 1 118 ? -0.94 -20.516 -13.266 1 94.75 118 TYR B O 1
ATOM 3497 N N . GLN B 1 119 ? -0.456 -20.688 -15.422 1 93 119 GLN B N 1
ATOM 3498 C CA . GLN B 1 119 ? -0.898 -19.328 -15.703 1 93 119 GLN B CA 1
ATOM 3499 C C . GLN B 1 119 ? -2.381 -19.141 -15.383 1 93 119 GLN B C 1
ATOM 3501 O O . GLN B 1 119 ? -2.781 -18.141 -14.797 1 93 119 GLN B O 1
ATOM 3506 N N . GLN B 1 120 ? -3.186 -20.094 -15.695 1 93.62 120 GLN B N 1
ATOM 3507 C CA . GLN B 1 120 ? -4.617 -20.047 -15.422 1 93.62 120 GLN B CA 1
ATOM 3508 C C . GLN B 1 120 ? -4.895 -20.078 -13.922 1 93.62 120 GLN B C 1
ATOM 3510 O O . GLN B 1 120 ? -5.793 -19.375 -13.438 1 93.62 120 GLN B O 1
ATOM 3515 N N . MET B 1 121 ? -4.141 -20.906 -13.281 1 94.62 121 MET B N 1
ATOM 3516 C CA . MET B 1 121 ? -4.293 -20.969 -11.828 1 94.62 121 MET B CA 1
ATOM 3517 C C . MET B 1 121 ? -3.939 -19.641 -11.18 1 94.62 121 MET B C 1
ATOM 3519 O O . MET B 1 121 ? -4.629 -19.188 -10.266 1 94.62 121 MET B O 1
ATOM 3523 N N . LEU B 1 122 ? -2.936 -18.984 -11.695 1 92.5 122 LEU B N 1
ATOM 3524 C CA . LEU B 1 122 ? -2.543 -17.672 -11.18 1 92.5 122 LEU B CA 1
ATOM 3525 C C . LEU B 1 122 ? -3.615 -16.625 -11.469 1 92.5 122 LEU B C 1
ATOM 3527 O O . LEU B 1 122 ? -3.848 -15.734 -10.656 1 92.5 122 LEU B O 1
ATOM 3531 N N . GLU B 1 123 ? -4.23 -16.75 -12.57 1 89.19 123 GLU B N 1
ATOM 3532 C CA . GLU B 1 123 ? -5.309 -15.828 -12.93 1 89.19 123 GLU B CA 1
ATOM 3533 C C . GLU B 1 123 ? -6.512 -16 -12.008 1 89.19 123 GLU B C 1
ATOM 3535 O O . GLU B 1 123 ? -7.148 -15.016 -11.617 1 89.19 123 GLU B O 1
ATOM 3540 N N . THR B 1 124 ? -6.734 -17.266 -11.664 1 88.25 124 THR B N 1
ATOM 3541 C CA . THR B 1 124 ? -7.828 -17.531 -10.742 1 88.25 124 THR B CA 1
ATOM 3542 C C . THR B 1 124 ? -7.551 -16.922 -9.375 1 88.25 124 THR B C 1
ATOM 3544 O O . THR B 1 124 ? -8.469 -16.438 -8.711 1 88.25 124 THR B O 1
ATOM 3547 N N . GLU B 1 125 ? -6.285 -16.875 -9.023 1 87.31 125 GLU B N 1
ATOM 3548 C CA . GLU B 1 125 ? -5.875 -16.266 -7.77 1 87.31 125 GLU B CA 1
ATOM 3549 C C . GLU B 1 125 ? -5.754 -14.75 -7.91 1 87.31 125 GLU B C 1
ATOM 3551 O O . GLU B 1 125 ? -5.465 -14.047 -6.938 1 87.31 125 GLU B O 1
ATOM 3556 N N . GLU B 1 126 ? -5.895 -14.188 -9.086 1 79.56 126 GLU B N 1
ATOM 3557 C CA . GLU B 1 126 ? -5.754 -12.758 -9.375 1 79.56 126 GLU B CA 1
ATOM 3558 C C . GLU B 1 126 ? -4.336 -12.273 -9.086 1 79.56 126 GLU B C 1
ATOM 3560 O O . GLU B 1 126 ? -4.148 -11.188 -8.539 1 79.56 126 GLU B O 1
ATOM 3565 N N . LYS B 1 127 ? -3.373 -13.07 -9.289 1 83.06 127 LYS B N 1
ATOM 3566 C CA . LYS B 1 127 ? -1.987 -12.727 -8.984 1 83.06 127 LYS B CA 1
ATOM 3567 C C . LYS B 1 127 ? -1.113 -12.797 -10.227 1 83.06 127 LYS B C 1
ATOM 3569 O O . LYS B 1 127 ? 0.097 -12.578 -10.164 1 83.06 127 LYS B O 1
ATOM 3574 N N . TYR B 1 128 ? -1.761 -13.07 -11.344 1 86.62 128 TYR B N 1
ATOM 3575 C CA . TYR B 1 128 ? -0.981 -13.297 -12.555 1 86.62 128 TYR B CA 1
ATOM 3576 C C . TYR B 1 128 ? -0.252 -12.031 -12.984 1 86.62 128 TYR B C 1
ATOM 3578 O O . TYR B 1 128 ? 0.934 -12.07 -13.32 1 86.62 128 TYR B O 1
ATOM 3586 N N . LYS B 1 129 ? -0.855 -10.922 -12.883 1 78.69 129 LYS B N 1
ATOM 3587 C CA . LYS B 1 129 ? -0.285 -9.68 -13.383 1 78.69 129 LYS B CA 1
ATOM 3588 C C . LYS B 1 129 ? 0.935 -9.266 -12.57 1 78.69 129 LYS B C 1
ATOM 3590 O O . LYS B 1 129 ? 1.803 -8.539 -13.062 1 78.69 129 LYS B O 1
ATOM 3595 N N . GLN B 1 130 ? 0.97 -9.766 -11.359 1 80.31 130 GLN B N 1
ATOM 3596 C CA . GLN B 1 130 ? 2.092 -9.414 -10.492 1 80.31 130 GLN B CA 1
ATOM 3597 C C . GLN B 1 130 ? 3.078 -10.57 -10.375 1 80.31 130 GLN B C 1
ATOM 3599 O O . GLN B 1 130 ? 4.047 -10.492 -9.617 1 80.31 130 GLN B O 1
ATOM 3604 N N . SER B 1 131 ? 2.883 -11.523 -11.188 1 86.56 131 SER B N 1
ATOM 3605 C CA . SER B 1 131 ? 3.727 -12.711 -11.109 1 86.56 131 SER B CA 1
ATOM 3606 C C . SER B 1 131 ? 5.035 -12.516 -11.867 1 86.56 131 SER B C 1
ATOM 3608 O O . SER B 1 131 ? 5.129 -11.641 -12.727 1 86.56 131 SER B O 1
ATOM 3610 N N . ILE B 1 132 ? 6 -13.258 -11.516 1 89.81 132 ILE B N 1
ATOM 3611 C CA . ILE B 1 132 ? 7.312 -13.234 -12.156 1 89.81 132 ILE B CA 1
ATOM 3612 C C . ILE B 1 132 ? 7.188 -13.711 -13.602 1 89.81 132 ILE B C 1
ATOM 3614 O O . ILE B 1 132 ? 7.848 -13.172 -14.492 1 89.81 132 ILE B O 1
ATOM 3618 N N . LEU B 1 133 ? 6.371 -14.656 -13.781 1 89.5 133 LEU B N 1
ATOM 3619 C CA . LEU B 1 133 ? 6.164 -15.203 -15.117 1 89.5 133 LEU B CA 1
ATOM 3620 C C . LEU B 1 133 ? 5.621 -14.133 -16.062 1 89.5 133 LEU B C 1
ATOM 3622 O O . LEU B 1 133 ? 6.094 -13.992 -17.188 1 89.5 133 LEU B O 1
ATOM 3626 N N . TYR B 1 134 ? 4.652 -13.414 -15.602 1 88.25 134 TYR B N 1
ATOM 3627 C CA . TYR B 1 134 ? 4.07 -12.344 -16.406 1 88.25 134 TYR B CA 1
ATOM 3628 C C . TYR B 1 134 ? 5.105 -11.273 -16.719 1 88.25 134 TYR B C 1
ATOM 3630 O O . TYR B 1 134 ? 5.246 -10.852 -17.875 1 88.25 134 TYR B O 1
ATOM 3638 N N . LYS B 1 135 ? 5.809 -10.891 -15.742 1 88.06 135 LYS B N 1
ATOM 3639 C CA . LYS B 1 135 ? 6.82 -9.852 -15.898 1 88.06 135 LYS B CA 1
ATOM 3640 C C . LYS B 1 135 ? 7.93 -10.297 -16.844 1 88.06 135 LYS B C 1
ATOM 3642 O O . LYS B 1 135 ? 8.445 -9.492 -17.625 1 88.06 135 LYS B O 1
ATOM 3647 N N . TYR B 1 136 ? 8.266 -11.523 -16.75 1 91.06 136 TYR B N 1
ATOM 3648 C CA . TYR B 1 136 ? 9.289 -12.078 -17.625 1 91.06 136 TYR B CA 1
ATOM 3649 C C . TYR B 1 136 ? 8.82 -12.086 -19.078 1 91.06 136 TYR B C 1
ATOM 3651 O O . TYR B 1 136 ? 9.578 -11.742 -19.984 1 91.06 136 TYR B O 1
ATOM 3659 N N . ASN B 1 137 ? 7.594 -12.484 -19.281 1 89.12 137 ASN B N 1
ATOM 3660 C CA . ASN B 1 137 ? 7.043 -12.5 -20.641 1 89.12 137 ASN B CA 1
ATOM 3661 C C . ASN B 1 137 ? 6.953 -11.086 -21.219 1 89.12 137 ASN B C 1
ATOM 3663 O O . ASN B 1 137 ? 7.191 -10.891 -22.406 1 89.12 137 ASN B O 1
ATOM 3667 N N . GLN B 1 138 ? 6.617 -10.188 -20.375 1 86.88 138 GLN B N 1
ATOM 3668 C CA . GLN B 1 138 ? 6.578 -8.797 -20.797 1 86.88 138 GLN B CA 1
ATOM 3669 C C . GLN B 1 138 ? 7.977 -8.289 -21.141 1 86.88 138 GLN B C 1
ATOM 3671 O O . GLN B 1 138 ? 8.148 -7.535 -22.109 1 86.88 138 GLN B O 1
ATOM 3676 N N . MET B 1 139 ? 8.945 -8.672 -20.375 1 87.56 139 MET B N 1
ATOM 3677 C CA . MET B 1 139 ? 10.336 -8.273 -20.609 1 87.56 139 MET B CA 1
ATOM 3678 C C . MET B 1 139 ? 10.836 -8.797 -21.938 1 87.56 139 MET B C 1
ATOM 3680 O O . MET B 1 139 ? 11.555 -8.094 -22.656 1 87.56 139 MET B O 1
ATOM 3684 N N . LYS B 1 140 ? 10.43 -10.039 -22.234 1 88.81 140 LYS B N 1
ATOM 3685 C CA . LYS B 1 140 ? 10.82 -10.633 -23.516 1 88.81 140 LYS B CA 1
ATOM 3686 C C . LYS B 1 140 ? 10.227 -9.852 -24.688 1 88.81 140 LYS B C 1
ATOM 3688 O O . LYS B 1 140 ? 10.836 -9.773 -25.75 1 88.81 140 LYS B O 1
ATOM 3693 N N . ASN B 1 141 ? 9.094 -9.211 -24.438 1 88.62 141 ASN B N 1
ATOM 3694 C CA . ASN B 1 141 ? 8.445 -8.406 -25.469 1 88.62 141 ASN B CA 1
ATOM 3695 C C . ASN B 1 141 ? 8.945 -6.961 -25.438 1 88.62 141 ASN B C 1
ATOM 3697 O O . ASN B 1 141 ? 8.398 -6.098 -26.125 1 88.62 141 ASN B O 1
ATOM 3701 N N . GLY B 1 142 ? 9.891 -6.699 -24.562 1 85.5 142 GLY B N 1
ATOM 3702 C CA . GLY B 1 142 ? 10.508 -5.383 -24.531 1 85.5 142 GLY B CA 1
ATOM 3703 C C . GLY B 1 142 ? 9.914 -4.477 -23.469 1 85.5 142 GLY B C 1
ATOM 3704 O O . GLY B 1 142 ? 10.242 -3.289 -23.406 1 85.5 142 GLY B O 1
ATOM 3705 N N . ALA B 1 143 ? 9.008 -4.969 -22.75 1 84.25 143 ALA B N 1
ATOM 3706 C CA . ALA B 1 143 ? 8.383 -4.156 -21.703 1 84.25 143 ALA B CA 1
ATOM 3707 C C . ALA B 1 143 ? 9.016 -4.422 -20.344 1 84.25 143 ALA B C 1
ATOM 3709 O O . ALA B 1 143 ? 8.664 -5.383 -19.672 1 84.25 143 ALA B O 1
ATOM 3710 N N . PHE B 1 144 ? 9.922 -3.547 -20 1 85.75 144 PHE B N 1
ATOM 3711 C CA . PHE B 1 144 ? 10.602 -3.656 -18.719 1 85.75 144 PHE B CA 1
ATOM 3712 C C . PHE B 1 144 ? 9.812 -2.932 -17.625 1 85.75 144 PHE B C 1
ATOM 3714 O O . PHE B 1 144 ? 9.031 -2.029 -17.922 1 85.75 144 PHE B O 1
ATOM 3721 N N . THR B 1 145 ? 9.938 -3.371 -16.422 1 83.25 145 THR B N 1
ATOM 3722 C CA . THR B 1 145 ? 9.344 -2.67 -15.297 1 83.25 145 THR B CA 1
ATOM 3723 C C . THR B 1 145 ? 10.109 -1.391 -14.984 1 83.25 145 THR B C 1
ATOM 3725 O O . THR B 1 145 ? 9.516 -0.339 -14.75 1 83.25 145 THR B O 1
ATOM 3728 N N . TRP B 1 146 ? 11.438 -1.588 -15.016 1 88.75 146 TRP B N 1
ATOM 3729 C CA . TRP B 1 146 ? 12.281 -0.44 -14.711 1 88.75 146 TRP B CA 1
ATOM 3730 C C . TRP B 1 146 ? 12.812 0.204 -15.992 1 88.75 146 TRP B C 1
ATOM 3732 O O . TRP B 1 146 ? 13.977 0.018 -16.344 1 88.75 146 TRP B O 1
ATOM 3742 N N . THR B 1 147 ? 11.961 0.913 -16.609 1 90.38 147 THR B N 1
ATOM 3743 C CA . THR B 1 147 ? 12.336 1.79 -17.719 1 90.38 147 THR B CA 1
ATOM 3744 C C . THR B 1 147 ? 12.711 3.178 -17.203 1 90.38 147 THR B C 1
ATOM 3746 O O . THR B 1 147 ? 12.555 3.465 -16.016 1 90.38 147 THR B O 1
ATOM 3749 N N . PHE B 1 148 ? 13.219 3.982 -18.141 1 93.25 148 PHE B N 1
ATOM 3750 C CA . PHE B 1 148 ? 13.555 5.332 -17.719 1 93.25 148 PHE B CA 1
ATOM 3751 C C . PHE B 1 148 ? 12.32 6.066 -17.219 1 93.25 148 PHE B C 1
ATOM 3753 O O . PHE B 1 148 ? 12.367 6.742 -16.188 1 93.25 148 PHE B O 1
ATOM 3760 N N . GLY B 1 149 ? 11.211 5.91 -17.906 1 92 149 GLY B N 1
ATOM 3761 C CA . GLY B 1 149 ? 9.969 6.559 -17.516 1 92 149 GLY B CA 1
ATOM 3762 C C . GLY B 1 149 ? 9.461 6.09 -16.156 1 92 149 GLY B C 1
ATOM 3763 O O . GLY B 1 149 ? 9.078 6.906 -15.32 1 92 149 GLY B O 1
ATOM 3764 N N . SER B 1 150 ? 9.484 4.809 -15.945 1 89.81 150 SER B N 1
ATOM 3765 C CA . SER B 1 150 ? 9.031 4.262 -14.672 1 89.81 150 SER B CA 1
ATOM 3766 C C . SER B 1 150 ? 9.969 4.652 -13.539 1 89.81 150 SER B C 1
ATOM 3768 O O . SER B 1 150 ? 9.523 4.863 -12.406 1 89.81 150 SER B O 1
ATOM 3770 N N . ALA B 1 151 ? 11.234 4.766 -13.898 1 92.69 151 ALA B N 1
ATOM 3771 C CA . ALA B 1 151 ? 12.211 5.18 -12.891 1 92.69 151 ALA B CA 1
ATOM 3772 C C . ALA B 1 151 ? 11.984 6.629 -12.469 1 92.69 151 ALA B C 1
ATOM 3774 O O . ALA B 1 151 ? 12.094 6.961 -11.289 1 92.69 151 ALA B O 1
ATOM 3775 N N . VAL B 1 152 ? 11.742 7.41 -13.445 1 94.62 152 VAL B N 1
ATOM 3776 C CA . VAL B 1 152 ? 11.445 8.805 -13.148 1 94.62 152 VAL B CA 1
ATOM 3777 C C . VAL B 1 152 ? 10.188 8.898 -12.281 1 94.62 152 VAL B C 1
ATOM 3779 O O . VAL B 1 152 ? 10.141 9.672 -11.328 1 94.62 152 VAL B O 1
ATOM 3782 N N . PHE B 1 153 ? 9.25 8.148 -12.688 1 90.5 153 PHE B N 1
ATOM 3783 C CA . PHE B 1 153 ? 8.008 8.109 -11.914 1 90.5 153 PHE B CA 1
ATOM 3784 C C . PHE B 1 153 ? 8.281 7.711 -10.469 1 90.5 153 PHE B C 1
ATOM 3786 O O . PHE B 1 153 ? 7.742 8.312 -9.539 1 90.5 153 PHE B O 1
ATOM 3793 N N . TYR B 1 154 ? 9.07 6.73 -10.328 1 90.69 154 TYR B N 1
ATOM 3794 C CA . TYR B 1 154 ? 9.453 6.289 -8.992 1 90.69 154 TYR B CA 1
ATOM 3795 C C . TYR B 1 154 ? 10.133 7.41 -8.219 1 90.69 154 TYR B C 1
ATOM 3797 O O . TYR B 1 154 ? 9.836 7.641 -7.043 1 90.69 154 TYR B O 1
ATOM 3805 N N . ALA B 1 155 ? 10.961 8.016 -8.828 1 93 155 ALA B N 1
ATOM 3806 C CA . ALA B 1 155 ? 11.688 9.125 -8.203 1 93 155 ALA B CA 1
ATOM 3807 C C . ALA B 1 155 ? 10.719 10.211 -7.727 1 93 155 ALA B C 1
ATOM 3809 O O . ALA B 1 155 ? 10.875 10.75 -6.629 1 93 155 ALA B O 1
ATOM 3810 N N . ILE B 1 156 ? 9.805 10.516 -8.523 1 90.81 156 ILE B N 1
ATOM 3811 C CA . ILE B 1 156 ? 8.82 11.539 -8.195 1 90.81 156 ILE B CA 1
ATOM 3812 C C . ILE B 1 156 ? 8.016 11.109 -6.969 1 90.81 156 ILE B C 1
ATOM 3814 O O . ILE B 1 156 ? 7.734 11.922 -6.086 1 90.81 156 ILE B O 1
ATOM 3818 N N . THR B 1 157 ? 7.672 9.852 -6.879 1 85.19 157 THR B N 1
ATOM 3819 C CA . THR B 1 157 ? 6.891 9.359 -5.754 1 85.19 157 THR B CA 1
ATOM 3820 C C . THR B 1 157 ? 7.676 9.484 -4.449 1 85.19 157 THR B C 1
ATOM 3822 O O . THR B 1 157 ? 7.09 9.664 -3.381 1 85.19 157 THR B O 1
ATOM 3825 N N . LEU B 1 158 ? 8.969 9.445 -4.547 1 88.25 158 LEU B N 1
ATOM 3826 C CA . LEU B 1 158 ? 9.812 9.453 -3.357 1 88.25 158 LEU B CA 1
ATOM 3827 C C . LEU B 1 158 ? 9.734 10.797 -2.643 1 88.25 158 LEU B C 1
ATOM 3829 O O . LEU B 1 158 ? 9.875 10.867 -1.42 1 88.25 158 LEU B O 1
ATOM 3833 N N . PHE B 1 159 ? 9.453 11.812 -3.402 1 87.62 159 PHE B N 1
ATOM 3834 C CA . PHE B 1 159 ? 9.406 13.094 -2.709 1 87.62 159 PHE B CA 1
ATOM 3835 C C . PHE B 1 159 ? 7.996 13.672 -2.734 1 87.62 159 PHE B C 1
ATOM 3837 O O . PHE B 1 159 ? 7.77 14.797 -2.289 1 87.62 159 PHE B O 1
ATOM 3844 N N . THR B 1 160 ? 7.012 12.977 -3.201 1 79.12 160 THR B N 1
ATOM 3845 C CA . THR B 1 160 ? 5.621 13.422 -3.16 1 79.12 160 THR B CA 1
ATOM 3846 C C . THR B 1 160 ? 4.785 12.492 -2.285 1 79.12 160 THR B C 1
ATOM 3848 O O . THR B 1 160 ? 4.055 12.953 -1.402 1 79.12 160 THR B O 1
ATOM 3851 N N . THR B 1 161 ? 4.789 11.203 -2.562 1 74.75 161 THR B N 1
ATOM 3852 C CA . THR B 1 161 ? 3.971 10.195 -1.901 1 74.75 161 THR B CA 1
ATOM 3853 C C . THR B 1 161 ? 4.805 8.961 -1.569 1 74.75 161 THR B C 1
ATOM 3855 O O . THR B 1 161 ? 4.398 7.836 -1.868 1 74.75 161 THR B O 1
ATOM 3858 N N . ILE B 1 162 ? 5.906 9.281 -0.926 1 76.38 162 ILE B N 1
ATOM 3859 C CA . ILE B 1 162 ? 6.812 8.172 -0.63 1 76.38 162 ILE B CA 1
ATOM 3860 C C . ILE B 1 162 ? 6.031 7.023 -0.002 1 76.38 162 ILE B C 1
ATOM 3862 O O . ILE B 1 162 ? 5.148 7.242 0.832 1 76.38 162 ILE B O 1
ATOM 3866 N N . GLY B 1 163 ? 6.277 5.766 -0.511 1 64.44 163 GLY B N 1
ATOM 3867 C CA . GLY B 1 163 ? 5.602 4.598 0.024 1 64.44 163 GLY B CA 1
ATOM 3868 C C . GLY B 1 163 ? 4.426 4.145 -0.823 1 64.44 163 GLY B C 1
ATOM 3869 O O . GLY B 1 163 ? 3.949 3.018 -0.683 1 64.44 163 GLY B O 1
ATOM 3870 N N . TYR B 1 164 ? 3.951 5.215 -1.542 1 60.97 164 TYR B N 1
ATOM 3871 C CA . TYR B 1 164 ? 2.877 4.859 -2.463 1 60.97 164 TYR B CA 1
ATOM 3872 C C . TYR B 1 164 ? 3.439 4.395 -3.801 1 60.97 164 TYR B C 1
ATOM 3874 O O . TYR B 1 164 ? 4.559 4.754 -4.168 1 60.97 164 TYR B O 1
ATOM 3882 N N . GLY B 1 165 ? 3.295 3.283 -4.262 1 58.06 165 GLY B N 1
ATOM 3883 C CA . GLY B 1 165 ? 3.74 2.871 -5.586 1 58.06 165 GLY B CA 1
ATOM 3884 C C . GLY B 1 165 ? 3.713 1.368 -5.781 1 58.06 165 GLY B C 1
ATOM 3885 O O . GLY B 1 165 ? 3.631 0.61 -4.812 1 58.06 165 GLY B O 1
ATOM 3886 N N . THR B 1 166 ? 3.58 1.177 -6.988 1 63.09 166 THR B N 1
ATOM 3887 C CA . THR B 1 166 ? 3.555 -0.24 -7.336 1 63.09 166 THR B CA 1
ATOM 3888 C C . THR B 1 166 ? 4.965 -0.76 -7.594 1 63.09 166 THR B C 1
ATOM 3890 O O . THR B 1 166 ? 5.191 -1.972 -7.625 1 63.09 166 THR B O 1
ATOM 3893 N N . ILE B 1 167 ? 5.934 0.205 -7.777 1 73.88 167 ILE B N 1
ATOM 3894 C CA . ILE B 1 167 ? 7.309 -0.189 -8.07 1 73.88 167 ILE B CA 1
ATOM 3895 C C . ILE B 1 167 ? 8.203 0.157 -6.887 1 73.88 167 ILE B C 1
ATOM 3897 O O . ILE B 1 167 ? 8.039 1.202 -6.254 1 73.88 167 ILE B O 1
ATOM 3901 N N . ALA B 1 168 ? 8.977 -0.733 -6.48 1 76.88 168 ALA B N 1
ATOM 3902 C CA . ALA B 1 168 ? 9.906 -0.505 -5.383 1 76.88 168 ALA B CA 1
ATOM 3903 C C . ALA B 1 168 ? 11.273 -1.127 -5.684 1 76.88 168 ALA B C 1
ATOM 3905 O O . ALA B 1 168 ? 11.359 -2.131 -6.395 1 76.88 168 ALA B O 1
ATOM 3906 N N . CYS B 1 169 ? 12.273 -0.514 -5.121 1 84.44 169 CYS B N 1
ATOM 3907 C CA . CYS B 1 169 ? 13.625 -1.032 -5.312 1 84.44 169 CYS B CA 1
ATOM 3908 C C . CYS B 1 169 ? 13.812 -2.354 -4.578 1 84.44 169 CYS B C 1
ATOM 3910 O O . CYS B 1 169 ? 13.367 -2.502 -3.436 1 84.44 169 CYS B O 1
ATOM 3912 N N . ARG B 1 170 ? 14.422 -3.221 -5.27 1 81.56 170 ARG B N 1
ATOM 3913 C CA . ARG B 1 170 ? 14.672 -4.527 -4.672 1 81.56 170 ARG B CA 1
ATOM 3914 C C . ARG B 1 170 ? 16.125 -4.652 -4.219 1 81.56 170 ARG B C 1
ATOM 3916 O O . ARG B 1 170 ? 16.422 -5.316 -3.225 1 81.56 170 ARG B O 1
ATOM 3923 N N . THR B 1 171 ? 17.016 -3.943 -4.824 1 85.75 171 THR B N 1
ATOM 3924 C CA . THR B 1 171 ? 18.453 -4.051 -4.551 1 85.75 171 THR B CA 1
ATOM 3925 C C . THR B 1 171 ? 18.828 -3.242 -3.314 1 85.75 171 THR B C 1
ATOM 3927 O O . THR B 1 171 ? 18.125 -2.289 -2.953 1 85.75 171 THR B O 1
ATOM 3930 N N . THR B 1 172 ? 19.844 -3.646 -2.67 1 85.75 172 THR B N 1
ATOM 3931 C CA . THR B 1 172 ? 20.328 -2.943 -1.488 1 85.75 172 THR B CA 1
ATOM 3932 C C . THR B 1 172 ? 20.781 -1.53 -1.847 1 85.75 172 THR B C 1
ATOM 3934 O O . THR B 1 172 ? 20.484 -0.576 -1.126 1 85.75 172 THR B O 1
ATOM 3937 N N . ILE B 1 173 ? 21.438 -1.469 -2.98 1 90.62 173 ILE B N 1
ATOM 3938 C CA . ILE B 1 173 ? 21.938 -0.164 -3.414 1 90.62 173 ILE B CA 1
ATOM 3939 C C . ILE B 1 173 ? 20.75 0.757 -3.707 1 90.62 173 ILE B C 1
ATOM 3941 O O . ILE B 1 173 ? 20.781 1.939 -3.357 1 90.62 173 ILE B O 1
ATOM 3945 N N . GLY B 1 174 ? 19.734 0.223 -4.418 1 89.06 174 GLY B N 1
ATOM 3946 C CA . GLY B 1 174 ? 18.547 1.009 -4.699 1 89.06 174 GLY B CA 1
ATOM 3947 C C . GLY B 1 174 ? 17.844 1.513 -3.443 1 89.06 174 GLY B C 1
ATOM 3948 O O . GLY B 1 174 ? 17.406 2.664 -3.391 1 89.06 174 GLY B O 1
ATOM 3949 N N . LYS B 1 175 ? 17.828 0.7 -2.404 1 87.69 175 LYS B N 1
ATOM 3950 C CA . LYS B 1 175 ? 17.188 1.064 -1.145 1 87.69 175 LYS B CA 1
ATOM 3951 C C . LYS B 1 175 ? 17.969 2.16 -0.427 1 87.69 175 LYS B C 1
ATOM 3953 O O . LYS B 1 175 ? 17.375 3.082 0.14 1 87.69 175 LYS B O 1
ATOM 3958 N N . ILE B 1 176 ? 19.219 2.051 -0.448 1 90.12 176 ILE B N 1
ATOM 3959 C CA . ILE B 1 176 ? 20.062 3.07 0.164 1 90.12 176 ILE B CA 1
ATOM 3960 C C . ILE B 1 176 ? 19.891 4.395 -0.578 1 90.12 176 ILE B C 1
ATOM 3962 O O . ILE B 1 176 ? 19.766 5.449 0.045 1 90.12 176 ILE B O 1
ATOM 3966 N N . LEU B 1 177 ? 19.906 4.312 -1.887 1 92.62 177 LEU B N 1
ATOM 3967 C CA . LEU B 1 177 ? 19.75 5.504 -2.713 1 92.62 177 LEU B CA 1
ATOM 3968 C C . LEU B 1 177 ? 18.391 6.148 -2.477 1 92.62 177 LEU B C 1
ATOM 3970 O O . LEU B 1 177 ? 18.266 7.371 -2.533 1 92.62 177 LEU B O 1
ATOM 3974 N N . THR B 1 178 ? 17.359 5.297 -2.258 1 90.19 178 THR B N 1
ATOM 3975 C CA . THR B 1 178 ? 16.031 5.809 -1.961 1 90.19 178 THR B CA 1
ATOM 3976 C C . THR B 1 178 ? 16.047 6.691 -0.717 1 90.19 178 THR B C 1
ATOM 3978 O O . THR B 1 178 ? 15.453 7.77 -0.702 1 90.19 178 THR B O 1
ATOM 3981 N N . VAL B 1 179 ? 16.781 6.223 0.303 1 87.88 179 VAL B N 1
ATOM 3982 C CA . VAL B 1 179 ? 16.859 6.949 1.565 1 87.88 179 VAL B CA 1
ATOM 3983 C C . VAL B 1 179 ? 17.578 8.281 1.349 1 87.88 179 VAL B C 1
ATOM 3985 O O . VAL B 1 179 ? 17.062 9.336 1.725 1 87.88 179 VAL B O 1
ATOM 3988 N N . ILE B 1 180 ? 18.656 8.273 0.686 1 91.56 180 ILE B N 1
ATOM 3989 C CA . ILE B 1 180 ? 19.469 9.461 0.453 1 91.56 180 ILE B CA 1
ATOM 3990 C C . ILE B 1 180 ? 18.703 10.438 -0.444 1 91.56 180 ILE B C 1
ATOM 3992 O O . ILE B 1 180 ? 18.641 11.633 -0.158 1 91.56 180 ILE B O 1
ATOM 3996 N N . TYR B 1 181 ? 18.188 9.914 -1.522 1 93.81 181 TYR B N 1
ATOM 3997 C CA . TYR B 1 181 ? 17.438 10.719 -2.488 1 93.81 181 TYR B CA 1
ATOM 3998 C C . TYR B 1 181 ? 16.25 11.391 -1.832 1 93.81 181 TYR B C 1
ATOM 4000 O O . TYR B 1 181 ? 15.953 12.555 -2.111 1 93.81 181 TYR B O 1
ATOM 4008 N N . SER B 1 182 ? 15.578 10.719 -0.938 1 90.44 182 SER B N 1
ATOM 4009 C CA . SER B 1 182 ? 14.375 11.258 -0.31 1 90.44 182 SER B CA 1
ATOM 4010 C C . SER B 1 182 ? 14.719 12.352 0.69 1 90.44 182 SER B C 1
ATOM 4012 O O . SER B 1 182 ? 13.953 13.305 0.857 1 90.44 182 SER B O 1
ATOM 4014 N N . ILE B 1 183 ? 15.82 12.234 1.354 1 87.56 183 ILE B N 1
ATOM 4015 C CA . ILE B 1 183 ? 16.234 13.219 2.35 1 87.56 183 ILE B CA 1
ATOM 4016 C C . ILE B 1 183 ? 16.406 14.586 1.688 1 87.56 183 ILE B C 1
ATOM 4018 O O . ILE B 1 183 ? 16.062 15.617 2.273 1 87.56 183 ILE B O 1
ATOM 4022 N N . ILE B 1 184 ? 16.812 14.562 0.481 1 89.94 184 ILE B N 1
ATOM 4023 C CA . ILE B 1 184 ? 17.031 15.797 -0.253 1 89.94 184 ILE B CA 1
ATOM 4024 C C . ILE B 1 184 ? 15.75 16.234 -0.958 1 89.94 184 ILE B C 1
ATOM 4026 O O . ILE B 1 184 ? 15.398 17.406 -0.953 1 89.94 184 ILE B O 1
ATOM 4030 N N . GLY B 1 185 ? 15.133 15.312 -1.568 1 90 185 GLY B N 1
ATOM 4031 C CA . GLY B 1 185 ? 13.977 15.594 -2.395 1 90 185 GLY B CA 1
ATOM 4032 C C . GLY B 1 185 ? 12.781 16.094 -1.599 1 90 185 GLY B C 1
ATOM 4033 O O . GLY B 1 185 ? 12.07 17 -2.043 1 90 185 GLY B O 1
ATOM 4034 N N . ILE B 1 186 ? 12.539 15.641 -0.414 1 85.62 186 ILE B N 1
ATOM 4035 C CA . ILE B 1 186 ? 11.352 15.961 0.373 1 85.62 186 ILE B CA 1
ATOM 4036 C C . ILE B 1 186 ? 11.375 17.438 0.764 1 85.62 186 ILE B C 1
ATOM 4038 O O . ILE B 1 186 ? 10.398 18.156 0.534 1 85.62 186 ILE B O 1
ATOM 4042 N N . PRO B 1 187 ? 12.461 17.922 1.344 1 81.19 187 PRO B N 1
ATOM 4043 C CA . PRO B 1 187 ? 12.5 19.359 1.646 1 81.19 187 PRO B CA 1
ATOM 4044 C C . PRO B 1 187 ? 12.312 20.234 0.404 1 81.19 187 PRO B C 1
ATOM 4046 O O . PRO B 1 187 ? 11.68 21.281 0.473 1 81.19 187 PRO B O 1
ATOM 4049 N N . LEU B 1 188 ? 12.82 19.797 -0.655 1 84.62 188 LEU B N 1
ATOM 4050 C CA . LEU B 1 188 ? 12.656 20.531 -1.903 1 84.62 188 LEU B CA 1
ATOM 4051 C C . LEU B 1 188 ? 11.195 20.578 -2.322 1 84.62 188 LEU B C 1
ATOM 4053 O O . LEU B 1 188 ? 10.688 21.641 -2.719 1 84.62 188 LEU B O 1
ATOM 4057 N N . MET B 1 189 ? 10.57 19.5 -2.238 1 86.75 189 MET B N 1
ATOM 4058 C CA . MET B 1 189 ? 9.164 19.422 -2.604 1 86.75 189 MET B CA 1
ATOM 4059 C C . MET B 1 189 ? 8.305 20.266 -1.673 1 86.75 189 MET B C 1
ATOM 4061 O O . MET B 1 189 ? 7.363 20.938 -2.119 1 86.75 189 MET B O 1
ATOM 4065 N N . LEU B 1 190 ? 8.625 20.25 -0.465 1 77.75 190 LEU B N 1
ATOM 4066 C CA . LEU B 1 190 ? 7.863 21.016 0.509 1 77.75 190 LEU B CA 1
ATOM 4067 C C . LEU B 1 190 ? 7.98 22.516 0.231 1 77.75 190 LEU B C 1
ATOM 4069 O O . LEU B 1 190 ? 7.016 23.266 0.411 1 77.75 190 LEU B O 1
ATOM 4073 N N . ALA B 1 191 ? 9.156 22.875 -0.107 1 78.44 191 ALA B N 1
ATOM 4074 C CA . ALA B 1 191 ? 9.367 24.281 -0.457 1 78.44 191 ALA B CA 1
ATOM 4075 C C . ALA B 1 191 ? 8.492 24.688 -1.635 1 78.44 191 ALA B C 1
ATOM 4077 O O . ALA B 1 191 ? 7.891 25.766 -1.624 1 78.44 191 ALA B O 1
ATOM 4078 N N . ILE B 1 192 ? 8.383 23.875 -2.564 1 82.38 192 ILE B N 1
ATOM 4079 C CA . ILE B 1 192 ? 7.566 24.141 -3.742 1 82.38 192 ILE B CA 1
ATOM 4080 C C . ILE B 1 192 ? 6.086 24.125 -3.357 1 82.38 192 ILE B C 1
ATOM 4082 O O . ILE B 1 192 ? 5.312 24.969 -3.814 1 82.38 192 ILE B O 1
ATOM 4086 N N . LEU B 1 193 ? 5.758 23.219 -2.578 1 76.81 193 LEU B N 1
ATOM 4087 C CA . LEU B 1 193 ? 4.367 23.078 -2.164 1 76.81 193 LEU B CA 1
ATOM 4088 C C . LEU B 1 193 ? 3.898 24.328 -1.419 1 76.81 193 LEU B C 1
ATOM 4090 O O . LEU B 1 193 ? 2.748 24.734 -1.562 1 76.81 193 LEU B O 1
ATOM 4094 N N . GLN B 1 194 ? 4.758 24.828 -0.643 1 73.12 194 GLN B N 1
ATOM 4095 C CA . GLN B 1 194 ? 4.434 26.047 0.066 1 73.12 194 GLN B CA 1
ATOM 4096 C C . GLN B 1 194 ? 4.152 27.188 -0.911 1 73.12 194 GLN B C 1
ATOM 4098 O O . GLN B 1 194 ? 3.18 27.938 -0.746 1 73.12 194 GLN B O 1
ATOM 4103 N N . ASP B 1 195 ? 4.988 27.266 -1.844 1 74.19 195 ASP B N 1
ATOM 4104 C CA . ASP B 1 195 ? 4.844 28.328 -2.832 1 74.19 195 ASP B CA 1
ATOM 4105 C C . ASP B 1 195 ? 3.576 28.141 -3.66 1 74.19 195 ASP B C 1
ATOM 4107 O O . ASP B 1 195 ? 2.844 29.109 -3.91 1 74.19 195 ASP B O 1
ATOM 4111 N N . VAL B 1 196 ? 3.328 26.984 -4.113 1 76.38 196 VAL B N 1
ATOM 4112 C CA . VAL B 1 196 ? 2.15 26.672 -4.914 1 76.38 196 VAL B CA 1
ATOM 4113 C C . VAL B 1 196 ? 0.887 26.891 -4.086 1 76.38 196 VAL B C 1
ATOM 4115 O O . VAL B 1 196 ? -0.116 27.406 -4.59 1 76.38 196 VAL B O 1
ATOM 4118 N N . GLY B 1 197 ? 0.932 26.453 -2.859 1 71.94 197 GLY B N 1
ATOM 4119 C CA . GLY B 1 197 ? -0.192 26.672 -1.963 1 71.94 197 GLY B CA 1
ATOM 4120 C C . GLY B 1 197 ? -0.553 28.125 -1.798 1 71.94 197 GLY B C 1
ATOM 4121 O O . GLY B 1 197 ? -1.73 28.484 -1.84 1 71.94 197 GLY B O 1
ATOM 4122 N N . ASN B 1 198 ? 0.423 28.922 -1.611 1 71.31 198 ASN B N 1
ATOM 4123 C CA . ASN B 1 198 ? 0.208 30.359 -1.467 1 71.31 198 ASN B CA 1
ATOM 4124 C C . ASN B 1 198 ? -0.403 30.969 -2.727 1 71.31 198 ASN B C 1
ATOM 4126 O O . ASN B 1 198 ? -1.284 31.828 -2.645 1 71.31 198 ASN B O 1
ATOM 4130 N N . THR B 1 199 ? 0.112 30.547 -3.834 1 75.12 199 THR B N 1
ATOM 4131 C CA . THR B 1 199 ? -0.417 31.031 -5.102 1 75.12 199 THR B CA 1
ATOM 4132 C C . THR B 1 199 ? -1.868 30.594 -5.285 1 75.12 199 THR B C 1
ATOM 4134 O O . THR B 1 199 ? -2.707 31.391 -5.73 1 75.12 199 THR B O 1
ATOM 4137 N N . LEU B 1 200 ? -2.178 29.359 -4.957 1 75.25 200 LEU B N 1
ATOM 4138 C CA . LEU B 1 200 ? -3.539 28.844 -5.07 1 75.25 200 LEU B CA 1
ATOM 4139 C C . LEU B 1 200 ? -4.484 29.594 -4.137 1 75.25 200 LEU B C 1
ATOM 4141 O O . LEU B 1 200 ? -5.617 29.906 -4.516 1 75.25 200 LEU B O 1
ATOM 4145 N N . LEU B 1 201 ? -4.047 29.875 -3.008 1 70.94 201 LEU B N 1
ATOM 4146 C CA . LEU B 1 201 ? -4.852 30.609 -2.039 1 70.94 201 LEU B CA 1
ATOM 4147 C C . LEU B 1 201 ? -5.191 32 -2.561 1 70.94 201 LEU B C 1
ATOM 4149 O O . LEU B 1 201 ? -6.316 32.5 -2.377 1 70.94 201 LEU B O 1
ATOM 4153 N N . ARG B 1 202 ? -4.238 32.562 -3.072 1 72.38 202 ARG B N 1
ATOM 4154 C CA . ARG B 1 202 ? -4.457 33.906 -3.65 1 72.38 202 ARG B CA 1
ATOM 4155 C C . ARG B 1 202 ? -5.52 33.844 -4.742 1 72.38 202 ARG B C 1
ATOM 4157 O O . ARG B 1 202 ? -6.41 34.688 -4.789 1 72.38 202 ARG B O 1
ATOM 4164 N N . TYR B 1 203 ? -5.426 32.812 -5.551 1 78.31 203 TYR B N 1
ATOM 4165 C CA . TYR B 1 203 ? -6.398 32.656 -6.625 1 78.31 203 TYR B CA 1
ATOM 4166 C C . TYR B 1 203 ? -7.789 32.375 -6.062 1 78.31 203 TYR B C 1
ATOM 4168 O O . TYR B 1 203 ? -8.781 32.938 -6.527 1 78.31 203 TYR B O 1
ATOM 4176 N N . LEU B 1 204 ? -7.883 31.578 -5.109 1 74.31 204 LEU B N 1
ATOM 4177 C CA . LEU B 1 204 ? -9.172 31.219 -4.523 1 74.31 204 LEU B CA 1
ATOM 4178 C C . LEU B 1 204 ? -9.805 32.406 -3.828 1 74.31 204 LEU B C 1
ATOM 4180 O O . LEU B 1 204 ? -11.023 32.594 -3.895 1 74.31 204 LEU B O 1
ATOM 4184 N N . THR B 1 205 ? -9.062 33.219 -3.186 1 72.56 205 THR B N 1
ATOM 4185 C CA . THR B 1 205 ? -9.562 34.406 -2.51 1 72.56 205 THR B CA 1
ATOM 4186 C C . THR B 1 205 ? -10.047 35.438 -3.523 1 72.56 205 THR B C 1
ATOM 4188 O O . THR B 1 205 ? -11.07 36.094 -3.305 1 72.56 205 THR B O 1
ATOM 4191 N N . THR B 1 206 ? -9.32 35.5 -4.574 1 75.5 206 THR B N 1
ATOM 4192 C CA . THR B 1 206 ? -9.719 36.406 -5.629 1 75.5 206 THR B CA 1
ATOM 4193 C C . THR B 1 206 ? -11.047 35.969 -6.25 1 75.5 206 THR B C 1
ATOM 4195 O O . THR B 1 206 ? -11.914 36.812 -6.512 1 75.5 206 THR B O 1
ATOM 4198 N N . ILE B 1 207 ? -11.18 34.688 -6.449 1 77.56 207 ILE B N 1
ATOM 4199 C CA . ILE B 1 207 ? -12.406 34.125 -7.023 1 77.56 207 ILE B CA 1
ATOM 4200 C C . ILE B 1 207 ? -13.562 34.344 -6.043 1 77.56 207 ILE B C 1
ATOM 4202 O O . ILE B 1 207 ? -14.672 34.688 -6.449 1 77.56 207 ILE B O 1
ATOM 4206 N N . TYR B 1 208 ? -13.266 34.094 -4.828 1 74.88 208 TYR B N 1
ATOM 4207 C CA . TYR B 1 208 ? -14.273 34.219 -3.781 1 74.88 208 TYR B CA 1
ATOM 4208 C C . TYR B 1 208 ? -14.773 35.656 -3.676 1 74.88 208 TYR B C 1
ATOM 4210 O O . TYR B 1 208 ? -15.961 35.875 -3.43 1 74.88 208 TYR B O 1
ATOM 4218 N N . GLU B 1 209 ? -13.945 36.562 -3.854 1 72.88 209 GLU B N 1
ATOM 4219 C CA . GLU B 1 209 ? -14.305 37.969 -3.77 1 72.88 209 GLU B CA 1
ATOM 4220 C C . GLU B 1 209 ? -15.078 38.406 -5.008 1 72.88 209 GLU B C 1
ATOM 4222 O O . GLU B 1 209 ? -15.898 39.312 -4.934 1 72.88 209 GLU B O 1
ATOM 4227 N N . LEU B 1 210 ? -14.75 37.719 -6.082 1 71.19 210 LEU B N 1
ATOM 4228 C CA . LEU B 1 210 ? -15.391 38.094 -7.336 1 71.19 210 LEU B CA 1
ATOM 4229 C C . LEU B 1 210 ? -16.828 37.594 -7.371 1 71.19 210 LEU B C 1
ATOM 4231 O O . LEU B 1 210 ? -17.688 38.219 -8 1 71.19 210 LEU B O 1
ATOM 4235 N N . ILE B 1 211 ? -17.109 36.562 -6.574 1 71.69 211 ILE B N 1
ATOM 4236 C CA . ILE B 1 211 ? -18.422 35.938 -6.625 1 71.69 211 ILE B CA 1
ATOM 4237 C C . ILE B 1 211 ? -19.484 36.875 -6.078 1 71.69 211 ILE B C 1
ATOM 4239 O O . ILE B 1 211 ? -20.516 37.094 -6.707 1 71.69 211 ILE B O 1
ATOM 4243 N N . PRO B 1 212 ? -19.281 37.406 -4.844 1 63.41 212 PRO B N 1
ATOM 4244 C CA . PRO B 1 212 ? -20.312 38.344 -4.383 1 63.41 212 PRO B CA 1
ATOM 4245 C C . PRO B 1 212 ? -20.422 39.594 -5.262 1 63.41 212 PRO B C 1
ATOM 4247 O O . PRO B 1 212 ? -21.531 40.094 -5.465 1 63.41 212 PRO B O 1
ATOM 4250 N N . ASN B 1 213 ? -19.344 39.969 -5.789 1 61.56 213 ASN B N 1
ATOM 4251 C CA . ASN B 1 213 ? -19.391 41.125 -6.641 1 61.56 213 ASN B CA 1
ATOM 4252 C C . ASN B 1 213 ? -20.188 40.875 -7.918 1 61.56 213 ASN B C 1
ATOM 4254 O O . ASN B 1 213 ? -20.953 41.75 -8.359 1 61.56 213 ASN B O 1
ATOM 4258 N N . ILE B 1 214 ? -19.969 39.75 -8.422 1 60.91 214 ILE B N 1
ATOM 4259 C CA . ILE B 1 214 ? -20.719 39.406 -9.633 1 60.91 214 ILE B CA 1
ATOM 4260 C C . ILE B 1 214 ? -22.188 39.25 -9.289 1 60.91 214 ILE B C 1
ATOM 4262 O O . ILE B 1 214 ? -23.062 39.688 -10.047 1 60.91 214 ILE B O 1
ATOM 4266 N N . ALA B 1 215 ? -22.391 38.625 -8.148 1 60.03 215 ALA B N 1
ATOM 4267 C CA . ALA B 1 215 ? -23.781 38.438 -7.711 1 60.03 215 ALA B CA 1
ATOM 4268 C C . ALA B 1 215 ? -24.469 39.781 -7.461 1 60.03 215 ALA B C 1
ATOM 4270 O O . ALA B 1 215 ? -25.625 39.969 -7.816 1 60.03 215 ALA B O 1
ATOM 4271 N N . LYS B 1 216 ? -23.75 40.688 -6.785 1 62.25 216 LYS B N 1
ATOM 4272 C CA . LYS B 1 216 ? -24.297 42 -6.574 1 62.25 216 LYS B CA 1
ATOM 4273 C C . LYS B 1 216 ? -24.547 42.719 -7.902 1 62.25 216 LYS B C 1
ATOM 4275 O O . LYS B 1 216 ? -25.578 43.375 -8.078 1 62.25 216 LYS B O 1
ATOM 4280 N N . LYS B 1 217 ? -23.609 42.531 -8.734 1 60.72 217 LYS B N 1
ATOM 4281 C CA . LYS B 1 217 ? -23.766 43.156 -10.039 1 60.72 217 LYS B CA 1
ATOM 4282 C C . LYS B 1 217 ? -24.953 42.562 -10.797 1 60.72 217 LYS B C 1
ATOM 4284 O O . LYS B 1 217 ? -25.703 43.312 -11.445 1 60.72 217 LYS B O 1
ATOM 4289 N N . MET B 1 218 ? -25.047 41.312 -10.68 1 57.19 218 MET B N 1
ATOM 4290 C CA . MET B 1 218 ? -26.172 40.656 -11.344 1 57.19 218 MET B CA 1
ATOM 4291 C C . MET B 1 218 ? -27.5 41.062 -10.711 1 57.19 218 MET B C 1
ATOM 4293 O O . MET B 1 218 ? -28.5 41.219 -11.414 1 57.19 218 MET B O 1
ATOM 4297 N N . ARG B 1 219 ? -27.422 41.062 -9.383 1 55.25 219 ARG B N 1
ATOM 4298 C CA . ARG B 1 219 ? -28.625 41.5 -8.68 1 55.25 219 ARG B CA 1
ATOM 4299 C C . ARG B 1 219 ? -28.922 42.938 -8.984 1 55.25 219 ARG B C 1
ATOM 4301 O O . ARG B 1 219 ? -30.094 43.344 -9.102 1 55.25 219 ARG B O 1
ATOM 4308 N N . LEU B 1 220 ? -27.859 43.719 -8.984 1 58.84 220 LEU B N 1
ATOM 4309 C CA . LEU B 1 220 ? -28.062 45.125 -9.289 1 58.84 220 LEU B CA 1
ATOM 4310 C C . LEU B 1 220 ? -28.562 45.312 -10.719 1 58.84 220 LEU B C 1
ATOM 4312 O O . LEU B 1 220 ? -29.312 46.25 -11.008 1 58.84 220 LEU B O 1
ATOM 4316 N N . ARG B 1 221 ? -28 44.438 -11.648 1 51.19 221 ARG B N 1
ATOM 4317 C CA . ARG B 1 221 ? -28.531 44.594 -12.992 1 51.19 221 ARG B CA 1
ATOM 4318 C C . ARG B 1 221 ? -30.047 44.5 -13 1 51.19 221 ARG B C 1
ATOM 4320 O O . ARG B 1 221 ? -30.719 45.094 -13.836 1 51.19 221 ARG B O 1
ATOM 4327 N N . HIS B 1 222 ? -30.516 43.531 -12.25 1 46.09 222 HIS B N 1
ATOM 4328 C CA . HIS B 1 222 ? -31.969 43.469 -12.219 1 46.09 222 HIS B CA 1
ATOM 4329 C C . HIS B 1 222 ? -32.531 44.625 -11.367 1 46.09 222 HIS B C 1
ATOM 4331 O O . HIS B 1 222 ? -33.719 44.906 -11.445 1 46.09 222 HIS B O 1
ATOM 4337 N N . SER B 1 223 ? -32.094 44.75 -10.117 1 44.59 223 SER B N 1
ATOM 4338 C CA . SER B 1 223 ? -32.75 45.75 -9.281 1 44.59 223 SER B CA 1
ATOM 4339 C C . SER B 1 223 ? -32.156 47.156 -9.5 1 44.59 223 SER B C 1
ATOM 4341 O O . SER B 1 223 ? -30.953 47.281 -9.664 1 44.59 223 SER B O 1
ATOM 4343 N N . LYS B 1 224 ? -32.938 48.094 -10.133 1 41.91 224 LYS B N 1
ATOM 4344 C CA . LYS B 1 224 ? -32.719 49.531 -10.352 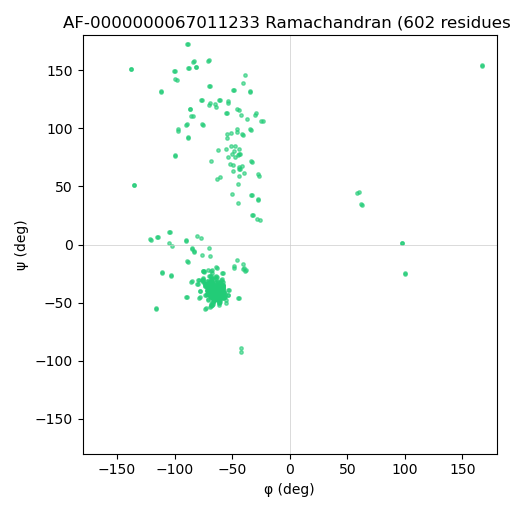1 41.91 224 LYS B CA 1
ATOM 4345 C C . LYS B 1 224 ? -32.094 50.188 -9.117 1 41.91 224 LYS B C 1
ATOM 4347 O O . LYS B 1 224 ? -32.094 51.406 -9.008 1 41.91 224 LYS B O 1
ATOM 4352 N N . ILE B 1 225 ? -32.188 49.562 -7.867 1 38.22 225 ILE B N 1
ATOM 4353 C CA . ILE B 1 225 ? -32.094 50.375 -6.656 1 38.22 225 ILE B CA 1
ATOM 4354 C C . ILE B 1 225 ? -30.703 51 -6.566 1 38.22 225 ILE B C 1
ATOM 4356 O O . ILE B 1 225 ? -29.703 50.312 -6.75 1 38.22 225 ILE B O 1
ATOM 4360 N N . SE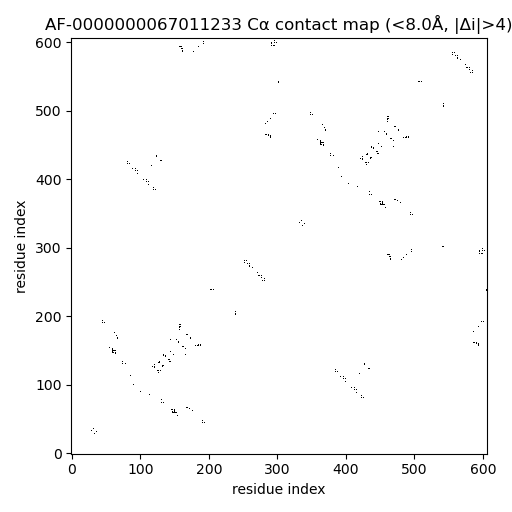R B 1 226 ? -30.641 52.344 -6.531 1 35.84 226 SER B N 1
ATOM 4361 C CA . SER B 1 226 ? -29.703 53.469 -6.543 1 35.84 226 SER B CA 1
ATOM 4362 C C . SER B 1 226 ? -28.5 53.219 -5.648 1 35.84 226 SER B C 1
ATOM 4364 O O . SER B 1 226 ? -27.359 53.375 -6.078 1 35.84 226 SER B O 1
ATOM 4366 N N . ASP B 1 227 ? -28.641 53.719 -4.246 1 35.91 227 ASP B N 1
ATOM 4367 C CA . ASP B 1 227 ? -27.719 54.375 -3.307 1 35.91 227 ASP B CA 1
ATOM 4368 C C . ASP B 1 227 ? -26.812 53.344 -2.645 1 35.91 227 ASP B C 1
ATOM 4370 O O . ASP B 1 227 ? -26.922 53.094 -1.44 1 35.91 227 ASP B O 1
ATOM 4374 N N . ILE B 1 228 ? -26.812 52.156 -3.004 1 36.94 228 ILE B N 1
ATOM 4375 C CA . ILE B 1 228 ? -26.031 51.312 -2.084 1 36.94 228 ILE B CA 1
ATOM 4376 C C . ILE B 1 228 ? -24.625 51.875 -1.944 1 36.94 228 ILE B C 1
ATOM 4378 O O . ILE B 1 228 ? -23.891 51.969 -2.928 1 36.94 228 ILE B O 1
ATOM 4382 N N . GLU B 1 229 ? -24.406 52.781 -0.896 1 37.41 229 GLU B N 1
ATOM 4383 C CA . GLU B 1 229 ? -23.203 53.375 -0.314 1 37.41 229 GLU B CA 1
ATOM 4384 C C . GLU B 1 229 ? -22.016 52.438 -0.448 1 37.41 229 GLU B C 1
ATOM 4386 O O . GLU B 1 229 ? -22.141 51.219 -0.251 1 37.41 229 GLU B O 1
ATOM 4391 N N . LYS B 1 230 ? -20.984 52.719 -1.215 1 40.72 230 LYS B N 1
ATOM 4392 C CA . LYS B 1 230 ? -19.594 52.281 -1.304 1 40.72 230 LYS B CA 1
ATOM 4393 C C . LYS B 1 230 ? -19.094 51.781 0.05 1 40.72 230 LYS B C 1
ATOM 4395 O O . LYS B 1 230 ? -18.516 52.531 0.821 1 40.72 230 LYS B O 1
ATOM 4400 N N . ASP B 1 231 ? -19.984 51.375 1.005 1 35.72 231 ASP B N 1
ATOM 4401 C CA . ASP B 1 231 ? -19.328 50.969 2.25 1 35.72 231 ASP B CA 1
ATOM 4402 C C . ASP B 1 231 ? -17.984 50.312 1.979 1 35.72 231 ASP B C 1
ATOM 4404 O O . ASP B 1 231 ? -17.781 49.719 0.92 1 35.72 231 ASP B O 1
ATOM 4408 N N . ASN B 1 232 ? -16.938 50.75 2.705 1 35.03 232 ASN B N 1
ATOM 4409 C CA . ASN B 1 232 ? -15.547 50.375 2.93 1 35.03 232 ASN B CA 1
ATOM 4410 C C . ASN B 1 232 ? -15.359 48.875 2.863 1 35.03 232 ASN B C 1
ATOM 4412 O O . ASN B 1 232 ? -15.891 48.125 3.697 1 35.03 232 ASN B O 1
ATOM 4416 N N . ILE B 1 233 ? -15.445 48.344 1.704 1 36.84 233 ILE B N 1
ATOM 4417 C CA . ILE B 1 233 ? -14.891 47 1.486 1 36.84 233 ILE B CA 1
ATOM 4418 C C . ILE B 1 233 ? -13.656 46.812 2.357 1 36.84 233 ILE B C 1
ATOM 4420 O O . ILE B 1 233 ? -12.594 47.344 2.066 1 36.84 233 ILE B O 1
ATOM 4424 N N . GLU B 1 234 ? -13.727 47.25 3.604 1 34.97 234 GLU B N 1
ATOM 4425 C CA . GLU B 1 234 ? -12.625 46.812 4.461 1 34.97 234 GLU B CA 1
ATOM 4426 C C . GLU B 1 234 ? -12.164 45.406 4.094 1 34.97 234 GLU B C 1
ATOM 4428 O O . GLU B 1 234 ? -12.984 44.5 3.951 1 34.97 234 GLU B O 1
ATOM 4433 N N . TYR B 1 235 ? -11.141 45.281 3.367 1 34.47 235 TYR B N 1
ATOM 4434 C CA . TYR B 1 235 ? -10.336 44.094 3.182 1 34.47 235 TYR B CA 1
ATOM 4435 C C . TYR B 1 235 ? -10.398 43.188 4.414 1 34.47 235 TYR B C 1
ATOM 4437 O O . TYR B 1 235 ? -9.633 43.375 5.363 1 34.47 235 TYR B O 1
ATOM 4445 N N . LYS B 1 236 ? -11.555 43.094 5.02 1 36.69 236 LYS B N 1
ATOM 4446 C CA . LYS B 1 236 ? -11.523 42.062 6.051 1 36.69 236 LYS B CA 1
ATOM 4447 C C . LYS B 1 236 ? -10.859 40.781 5.535 1 36.69 236 LYS B C 1
ATOM 4449 O O . LYS B 1 236 ? -11.07 40.375 4.387 1 36.69 236 LYS B O 1
ATOM 4454 N N . ASP B 1 237 ? -9.75 40.281 6.023 1 41.84 237 ASP B N 1
ATOM 4455 C CA . ASP B 1 237 ? -9.125 38.969 5.863 1 41.84 237 ASP B CA 1
ATOM 4456 C C . ASP B 1 237 ? -10.172 37.906 5.582 1 41.84 237 ASP B C 1
ATOM 4458 O O . ASP B 1 237 ? -10.922 37.5 6.477 1 41.84 237 ASP B O 1
ATOM 4462 N N . VAL B 1 238 ? -10.93 37.969 4.555 1 44.03 238 VAL B N 1
ATOM 4463 C CA . VAL B 1 238 ? -11.953 37 4.148 1 44.03 238 VAL B CA 1
ATOM 4464 C C . VAL B 1 238 ? -11.414 35.594 4.297 1 44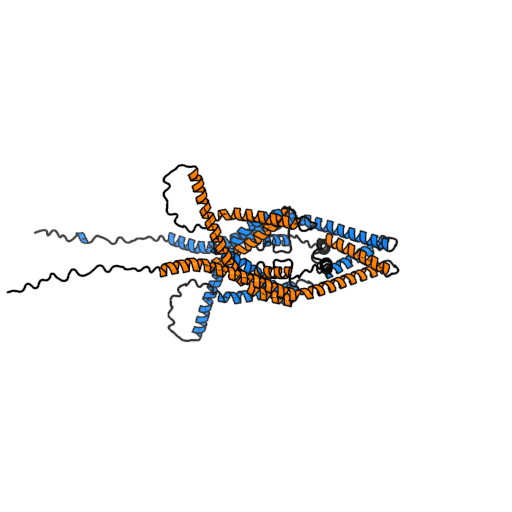.03 238 VAL B C 1
ATOM 4466 O O . VAL B 1 238 ? -10.453 35.188 3.631 1 44.03 238 VAL B O 1
ATOM 4469 N N . GLU B 1 239 ? -11.352 35.031 5.438 1 49.47 239 GLU B N 1
ATOM 4470 C CA . GLU B 1 239 ? -11.117 33.625 5.695 1 49.47 239 GLU B CA 1
ATOM 4471 C C . GLU B 1 239 ? -11.977 32.75 4.785 1 49.47 239 GLU B C 1
ATOM 4473 O O . GLU B 1 239 ? -13.148 33.031 4.551 1 49.47 239 GLU B O 1
ATOM 4478 N N . PHE B 1 240 ? -11.438 32.219 3.695 1 53.47 240 PHE B N 1
ATOM 4479 C CA . PHE B 1 240 ? -12.102 31.219 2.887 1 53.47 240 PHE B CA 1
ATOM 4480 C C . PHE B 1 240 ? -13.117 30.438 3.719 1 53.47 240 PHE B C 1
ATOM 4482 O O . PHE B 1 240 ? -12.773 29.859 4.75 1 53.47 240 PHE B O 1
ATOM 4489 N N . PRO B 1 241 ? -14.43 30.766 3.436 1 55.16 241 PRO B N 1
ATOM 4490 C CA . PRO B 1 241 ? -15.438 30.141 4.297 1 55.16 241 PRO B CA 1
ATOM 4491 C C . PRO B 1 241 ? -15.297 28.625 4.355 1 55.16 241 PRO B C 1
ATOM 4493 O O . PRO B 1 241 ? -15.094 27.984 3.322 1 55.16 241 PRO B O 1
ATOM 4496 N N . MET B 1 242 ? -15.117 28 5.434 1 61.81 242 MET B N 1
ATOM 4497 C CA . MET B 1 242 ? -15.047 26.578 5.734 1 61.81 242 MET B CA 1
ATOM 4498 C C . MET B 1 242 ? -16.219 25.828 5.098 1 61.81 242 MET B C 1
ATOM 4500 O O . MET B 1 242 ? -16.094 24.656 4.766 1 61.81 242 MET B O 1
ATOM 4504 N N . LYS B 1 243 ? -17.344 26.641 4.719 1 63.62 243 LYS B N 1
ATOM 4505 C CA . LYS B 1 243 ? -18.516 25.984 4.156 1 63.62 243 LYS B CA 1
ATOM 4506 C C . LYS B 1 243 ? -18.266 25.547 2.719 1 63.62 243 LYS B C 1
ATOM 4508 O O . LYS B 1 243 ? -18.875 24.578 2.25 1 63.62 243 LYS B O 1
ATOM 4513 N N . LEU B 1 244 ? -17.344 26.188 2.119 1 69.31 244 LEU B N 1
ATOM 4514 C CA . LEU B 1 244 ? -17.109 25.859 0.719 1 69.31 244 LEU B CA 1
ATOM 4515 C C . LEU B 1 244 ? -16.172 24.656 0.596 1 69.31 244 LEU B C 1
ATOM 4517 O O . LEU B 1 244 ? -16.062 24.062 -0.474 1 69.31 244 LEU B O 1
ATOM 4521 N N . PHE B 1 245 ? -15.703 24.188 1.686 1 70.88 245 PHE B N 1
ATOM 4522 C CA . PHE B 1 245 ? -14.758 23.078 1.661 1 70.88 245 PHE B CA 1
ATOM 4523 C C . PHE B 1 245 ? -15.461 21.781 1.31 1 70.88 245 PHE B C 1
ATOM 4525 O O . PHE B 1 245 ? -14.914 20.953 0.573 1 70.88 245 PHE B O 1
ATOM 4532 N N . ILE B 1 246 ? -16.641 21.719 1.764 1 77 246 ILE B N 1
ATOM 4533 C CA . ILE B 1 246 ? -17.359 20.453 1.602 1 77 246 ILE B CA 1
ATOM 4534 C C . ILE B 1 246 ? -17.719 20.25 0.133 1 77 246 ILE B C 1
ATOM 4536 O O . ILE B 1 246 ? -17.406 19.219 -0.457 1 77 246 ILE B O 1
ATOM 4540 N N . PRO B 1 247 ? -18.266 21.266 -0.51 1 78.69 247 PRO B N 1
ATOM 4541 C CA . PRO B 1 247 ? -18.594 21.047 -1.919 1 78.69 247 PRO B CA 1
ATOM 4542 C C . PRO B 1 247 ? -17.359 20.922 -2.805 1 78.69 247 PRO B C 1
ATOM 4544 O O . PRO B 1 247 ? -17.359 20.156 -3.768 1 78.69 247 PRO B O 1
ATOM 4547 N N . ILE B 1 248 ? -16.391 21.578 -2.484 1 78.94 248 ILE B N 1
ATOM 4548 C CA . ILE B 1 248 ? -15.18 21.5 -3.285 1 78.94 248 ILE B CA 1
ATOM 4549 C C . ILE B 1 248 ? -14.578 20.109 -3.18 1 78.94 248 ILE B C 1
ATOM 4551 O O . ILE B 1 248 ? -14.133 19.531 -4.18 1 78.94 248 ILE B O 1
ATOM 4555 N N . THR B 1 249 ? -14.586 19.547 -2.002 1 81 249 THR B N 1
ATOM 4556 C CA . THR B 1 249 ? -14.062 18.203 -1.811 1 81 249 THR B CA 1
ATOM 4557 C C . THR B 1 249 ? -14.938 17.172 -2.525 1 81 249 THR B C 1
ATOM 4559 O O . THR B 1 249 ? -14.43 16.203 -3.082 1 81 249 THR B O 1
ATOM 4562 N N . ALA B 1 250 ? -16.203 17.484 -2.498 1 83.69 250 ALA B N 1
ATOM 4563 C CA . ALA B 1 250 ? -17.125 16.578 -3.18 1 83.69 250 ALA B CA 1
ATOM 4564 C C . ALA B 1 250 ? -16.875 16.578 -4.688 1 83.69 250 ALA B C 1
ATOM 4566 O O . ALA B 1 250 ? -16.859 15.523 -5.32 1 83.69 250 ALA B O 1
ATOM 4567 N N . ILE B 1 251 ? -16.672 17.734 -5.223 1 86.06 251 ILE B N 1
ATOM 4568 C CA . ILE B 1 251 ? -16.406 17.844 -6.652 1 86.06 251 ILE B CA 1
ATOM 4569 C C . ILE B 1 251 ? -15.062 17.188 -6.984 1 86.06 251 ILE B C 1
ATOM 4571 O O . ILE B 1 251 ? -14.953 16.453 -7.977 1 86.06 251 ILE B O 1
ATOM 4575 N N . TYR B 1 252 ? -14.156 17.422 -6.207 1 85.12 252 TYR B N 1
ATOM 4576 C CA . TYR B 1 252 ? -12.852 16.797 -6.395 1 85.12 252 TYR B CA 1
ATOM 4577 C C . TYR B 1 252 ? -12.953 15.281 -6.344 1 85.12 252 TYR B C 1
ATOM 4579 O O . TYR B 1 252 ? -12.32 14.586 -7.137 1 85.12 252 TYR B O 1
ATOM 4587 N N . LEU B 1 253 ? -13.727 14.766 -5.418 1 86.88 253 LEU B N 1
ATOM 4588 C CA . LEU B 1 253 ? -13.922 13.328 -5.285 1 86.88 253 LEU B CA 1
ATOM 4589 C C . LEU B 1 253 ? -14.57 12.75 -6.539 1 86.88 253 LEU B C 1
ATOM 4591 O O . LEU B 1 253 ? -14.156 11.688 -7.02 1 86.88 253 LEU B O 1
ATOM 4595 N N . ILE B 1 254 ? -15.484 13.453 -7.043 1 88 254 ILE B N 1
ATOM 4596 C CA . ILE B 1 254 ? -16.188 12.992 -8.234 1 88 254 ILE B CA 1
ATOM 4597 C C . ILE B 1 254 ? -15.234 13.023 -9.438 1 88 254 ILE B C 1
ATOM 4599 O O . ILE B 1 254 ? -15.203 12.086 -10.234 1 88 254 ILE B O 1
ATOM 4603 N N . ILE B 1 255 ? -14.477 14 -9.539 1 88.69 255 ILE B N 1
ATOM 4604 C CA . ILE B 1 255 ? -13.531 14.117 -10.641 1 88.69 255 ILE B CA 1
ATOM 4605 C C . ILE B 1 255 ? -12.508 12.992 -10.562 1 88.69 255 ILE B C 1
ATOM 4607 O O . ILE B 1 255 ? -12.195 12.359 -11.578 1 88.69 255 ILE B O 1
ATOM 4611 N N . CYS B 1 256 ? -12.039 12.758 -9.398 1 85.06 256 CYS B N 1
ATOM 4612 C CA . CYS B 1 256 ? -11.07 11.68 -9.219 1 85.06 256 CYS B CA 1
ATOM 4613 C C . CYS B 1 256 ? -11.672 10.328 -9.586 1 85.06 256 CYS B C 1
ATOM 4615 O O . CYS B 1 256 ? -11.008 9.492 -10.203 1 85.06 256 CYS B O 1
ATOM 4617 N N . THR B 1 257 ? -12.945 10.156 -9.211 1 86 257 THR B N 1
ATOM 4618 C CA . THR B 1 257 ? -13.633 8.906 -9.516 1 86 257 THR B CA 1
ATOM 4619 C C . THR B 1 257 ? -13.797 8.727 -11.016 1 86 257 THR B C 1
ATOM 4621 O O . THR B 1 257 ? -13.578 7.637 -11.547 1 86 257 THR B O 1
ATOM 4624 N N . ILE B 1 258 ? -14.055 9.766 -11.672 1 85.56 258 ILE B N 1
ATOM 4625 C CA . ILE B 1 258 ? -14.242 9.719 -13.117 1 85.56 258 ILE B CA 1
ATOM 4626 C C . ILE B 1 258 ? -12.906 9.438 -13.805 1 85.56 258 ILE B C 1
ATOM 4628 O O . ILE B 1 258 ? -12.844 8.656 -14.758 1 85.56 258 ILE B O 1
ATOM 4632 N N . ILE B 1 259 ? -11.922 9.969 -13.359 1 83.94 259 ILE B N 1
ATOM 4633 C CA . ILE B 1 259 ? -10.602 9.773 -13.938 1 83.94 259 ILE B CA 1
ATOM 4634 C C . ILE B 1 259 ? -10.172 8.32 -13.766 1 83.94 259 ILE B C 1
ATOM 4636 O O . ILE B 1 259 ? -9.641 7.707 -14.695 1 83.94 259 ILE B O 1
ATOM 4640 N N . VAL B 1 260 ? -10.398 7.77 -12.594 1 80.06 260 VAL B N 1
ATOM 4641 C CA . VAL B 1 260 ? -10.039 6.387 -12.32 1 80.06 260 VAL B CA 1
ATOM 4642 C C . VAL B 1 260 ? -10.844 5.453 -13.227 1 80.06 260 VAL B C 1
ATOM 4644 O O . VAL B 1 260 ? -10.312 4.469 -13.742 1 80.06 260 VAL B O 1
ATOM 4647 N N . LEU B 1 261 ? -12.07 5.777 -13.453 1 80.44 261 LEU B N 1
ATOM 4648 C CA . LEU B 1 261 ? -12.93 4.969 -14.312 1 80.44 261 LEU B CA 1
ATOM 4649 C C . LEU B 1 261 ? -12.461 5.039 -15.758 1 80.44 261 LEU B C 1
ATOM 4651 O O . LEU B 1 261 ? -12.438 4.02 -16.453 1 80.44 261 LEU B O 1
ATOM 4655 N N . LEU B 1 262 ? -12.047 6.16 -16.203 1 78.38 262 LEU B N 1
ATOM 4656 C CA . LEU B 1 262 ? -11.602 6.344 -17.578 1 78.38 262 LEU B CA 1
ATOM 4657 C C . LEU B 1 262 ? -10.273 5.641 -17.828 1 78.38 262 LEU B C 1
ATOM 4659 O O . LEU B 1 262 ? -10.055 5.062 -18.891 1 78.38 262 LEU B O 1
ATOM 4663 N N . PHE B 1 263 ? -9.438 5.703 -16.875 1 73.5 263 PHE B N 1
ATOM 4664 C CA . PHE B 1 263 ? -8.133 5.07 -17.031 1 73.5 263 PHE B CA 1
ATOM 4665 C C . PHE B 1 263 ? -8.258 3.553 -16.984 1 73.5 263 PHE B C 1
ATOM 4667 O O . PHE B 1 263 ? -7.461 2.84 -17.594 1 73.5 263 PHE B O 1
ATOM 4674 N N . ASP B 1 264 ? -9.156 3.08 -16.141 1 68.12 264 ASP B N 1
ATOM 4675 C CA . ASP B 1 264 ? -9.383 1.64 -16.078 1 68.12 264 ASP B CA 1
ATOM 4676 C C . ASP B 1 264 ? -9.922 1.111 -17.406 1 68.12 264 ASP B C 1
ATOM 4678 O O . ASP B 1 264 ? -9.562 0.014 -17.844 1 68.12 264 ASP B O 1
ATOM 4682 N N . GLN B 1 265 ? -10.758 1.762 -17.969 1 64.81 265 GLN B N 1
ATOM 4683 C CA . GLN B 1 265 ? -11.336 1.362 -19.25 1 64.81 265 GLN B CA 1
ATOM 4684 C C . GLN B 1 265 ? -10.258 1.278 -20.344 1 64.81 265 GLN B C 1
ATOM 4686 O O . GLN B 1 265 ? -10.328 0.42 -21.219 1 64.81 265 GLN B O 1
ATOM 4691 N N . ASN B 1 266 ? -9.383 2.158 -20.172 1 56.66 266 ASN B N 1
ATOM 4692 C CA . ASN B 1 266 ? -8.359 2.166 -21.203 1 56.66 266 ASN B CA 1
ATOM 4693 C C . ASN B 1 266 ? -7.375 1.01 -21.031 1 56.66 266 ASN B C 1
ATOM 4695 O O . ASN B 1 266 ? -6.738 0.579 -22 1 56.66 266 ASN B O 1
ATOM 4699 N N . HIS B 1 267 ? -7.25 0.7 -19.766 1 54.59 267 HIS B N 1
ATOM 4700 C CA . HIS B 1 267 ? -6.348 -0.431 -19.594 1 54.59 267 HIS B CA 1
ATOM 4701 C C . HIS B 1 267 ? -7.102 -1.755 -19.656 1 54.59 267 HIS B C 1
ATOM 4703 O O . HIS B 1 267 ? -8.258 -1.838 -19.234 1 54.59 267 HIS B O 1
ATOM 4709 N N . SER B 1 268 ? -7.023 -2.453 -20.719 1 47.78 268 SER B N 1
ATOM 4710 C CA . SER B 1 268 ? -7.566 -3.756 -21.094 1 47.78 268 SER B CA 1
ATOM 4711 C C . SER B 1 268 ? -7.648 -4.688 -19.891 1 47.78 268 SER B C 1
ATOM 4713 O O . SER B 1 268 ? -7.297 -5.867 -20 1 47.78 268 SER B O 1
ATOM 4715 N N . MET B 1 269 ? -7.742 -4.121 -18.719 1 49.62 269 MET B N 1
ATOM 4716 C CA . MET B 1 269 ? -7.734 -5.152 -17.688 1 49.62 269 MET B CA 1
ATOM 4717 C C . MET B 1 269 ? -9.086 -5.848 -17.609 1 49.62 269 MET B C 1
ATOM 4719 O O . MET B 1 269 ? -10.133 -5.215 -17.797 1 49.62 269 MET B O 1
ATOM 4723 N N . PRO B 1 270 ? -9.047 -7.031 -17.734 1 50.06 270 PRO B N 1
ATOM 4724 C CA . PRO B 1 270 ? -10.273 -7.832 -17.75 1 50.06 270 PRO B CA 1
ATOM 4725 C C . PRO B 1 270 ? -11.25 -7.426 -16.641 1 50.06 270 PRO B C 1
ATOM 4727 O O . PRO B 1 270 ? -12.461 -7.523 -16.828 1 50.06 270 PRO B O 1
ATOM 4730 N N . SER B 1 271 ? -10.773 -7.258 -15.469 1 54.12 271 SER B N 1
ATOM 4731 C CA . SER B 1 271 ? -11.781 -7.051 -14.43 1 54.12 271 SER B CA 1
ATOM 4732 C C . SER B 1 271 ? -12.141 -5.574 -14.297 1 54.12 271 SER B C 1
ATOM 4734 O O . SER B 1 271 ? -11.281 -4.75 -13.984 1 54.12 271 SER B O 1
ATOM 4736 N N . GLN B 1 272 ? -13.172 -5.16 -15.039 1 60.38 272 GLN B N 1
ATOM 4737 C CA . GLN B 1 272 ? -13.688 -3.797 -15.062 1 60.38 272 GLN B CA 1
ATOM 4738 C C . GLN B 1 272 ? -14.039 -3.32 -13.656 1 60.38 272 GLN B C 1
ATOM 4740 O O . GLN B 1 272 ? -14.727 -4.023 -12.914 1 60.38 272 GLN B O 1
ATOM 4745 N N . MET B 1 273 ? -13.312 -2.389 -13.211 1 69.56 273 MET B N 1
ATOM 4746 C CA . MET B 1 273 ? -13.648 -1.756 -11.945 1 69.56 273 MET B CA 1
ATOM 4747 C C . MET B 1 273 ? -15.023 -1.101 -12.016 1 69.56 273 MET B C 1
ATOM 4749 O O . MET B 1 273 ? -15.359 -0.456 -13.008 1 69.56 273 MET B O 1
ATOM 4753 N N . THR B 1 274 ? -15.93 -1.434 -11.133 1 76.56 274 THR B N 1
ATOM 4754 C CA . THR B 1 274 ? -17.234 -0.803 -11.016 1 76.56 274 THR B CA 1
ATOM 4755 C C . THR B 1 274 ? -17.109 0.617 -10.477 1 76.56 274 THR B C 1
ATOM 4757 O O . THR B 1 274 ? -16.047 1.008 -9.984 1 76.56 274 THR B O 1
ATOM 4760 N N . PHE B 1 275 ? -18.109 1.346 -10.75 1 80.5 275 PHE B N 1
ATOM 4761 C CA . PHE B 1 275 ? -18.156 2.707 -10.227 1 80.5 275 PHE B CA 1
ATOM 4762 C C . PHE B 1 275 ? -17.953 2.713 -8.719 1 80.5 275 PHE B C 1
ATOM 4764 O O . PHE B 1 275 ? -17.266 3.572 -8.18 1 80.5 275 PHE B O 1
ATOM 4771 N N . GLY B 1 276 ? -18.547 1.732 -8.125 1 78.19 276 GLY B N 1
ATOM 4772 C CA . GLY B 1 276 ? -18.422 1.647 -6.684 1 78.19 276 GLY B CA 1
ATOM 4773 C C . GLY B 1 276 ? -17 1.42 -6.215 1 78.19 276 GLY B C 1
ATOM 4774 O O . GLY B 1 276 ? -16.547 2.029 -5.238 1 78.19 276 GLY B O 1
ATOM 4775 N N . ASP B 1 277 ? -16.281 0.679 -6.965 1 81.75 277 ASP B N 1
ATOM 4776 C CA . ASP B 1 277 ? -14.891 0.407 -6.621 1 81.75 277 ASP B CA 1
ATOM 4777 C C . ASP B 1 277 ? -14.016 1.645 -6.832 1 81.75 277 ASP B C 1
ATOM 4779 O O . ASP B 1 277 ? -13.148 1.943 -6.012 1 81.75 277 ASP B O 1
ATOM 4783 N N . ALA B 1 278 ? -14.352 2.299 -7.91 1 81 278 ALA B N 1
ATOM 4784 C CA . ALA B 1 278 ? -13.594 3.51 -8.203 1 81 278 ALA B CA 1
ATOM 4785 C C . ALA B 1 278 ? -13.852 4.586 -7.148 1 81 278 ALA B C 1
ATOM 4787 O O . ALA B 1 278 ? -12.922 5.281 -6.723 1 81 278 ALA B O 1
ATOM 4788 N N . PHE B 1 279 ? -15.078 4.703 -6.789 1 83.38 279 PHE B N 1
ATOM 4789 C CA . PHE B 1 279 ? -15.445 5.676 -5.766 1 83.38 279 PHE B CA 1
ATOM 4790 C C . PHE B 1 279 ? -14.789 5.332 -4.434 1 83.38 279 PHE B C 1
ATOM 4792 O O . PHE B 1 279 ? -14.266 6.211 -3.744 1 83.38 279 PHE B O 1
ATOM 4799 N N . TYR B 1 280 ? -14.891 4.09 -4.148 1 80.25 280 TYR B N 1
ATOM 4800 C CA . TYR B 1 280 ? -14.273 3.625 -2.912 1 80.25 280 TYR B CA 1
ATOM 4801 C C . TYR B 1 280 ? -12.781 3.932 -2.9 1 80.25 280 TYR B C 1
ATOM 4803 O O . TYR B 1 280 ? -12.25 4.426 -1.902 1 80.25 280 TYR B O 1
ATOM 4811 N N . PHE B 1 281 ? -12.148 3.723 -3.947 1 79.62 281 PHE B N 1
ATOM 4812 C CA . PHE B 1 281 ? -10.719 3.961 -4.07 1 79.62 281 PHE B CA 1
ATOM 4813 C C . PHE B 1 281 ? -10.398 5.445 -3.912 1 79.62 281 PHE B C 1
ATOM 4815 O O . PHE B 1 281 ? -9.477 5.812 -3.178 1 79.62 281 PHE B O 1
ATOM 4822 N N . SER B 1 282 ? -11.172 6.195 -4.598 1 80.31 282 SER B N 1
ATOM 4823 C CA . SER B 1 282 ? -10.938 7.633 -4.543 1 80.31 282 SER B CA 1
ATOM 4824 C C . SER B 1 282 ? -11.227 8.188 -3.152 1 80.31 282 SER B C 1
ATOM 4826 O O . SER B 1 282 ? -10.508 9.07 -2.672 1 80.31 282 SER B O 1
ATOM 4828 N N . PHE B 1 283 ? -12.25 7.766 -2.521 1 84.19 283 PHE B N 1
ATOM 4829 C CA . PHE B 1 283 ? -12.609 8.219 -1.181 1 84.19 283 PHE B CA 1
ATOM 4830 C C . PHE B 1 283 ? -11.508 7.875 -0.183 1 84.19 283 PHE B C 1
ATOM 4832 O O . PHE B 1 283 ? -11.109 8.719 0.618 1 84.19 283 PHE B O 1
ATOM 4839 N N . VAL B 1 284 ? -11.047 6.629 -0.189 1 79.25 284 VAL B N 1
ATOM 4840 C CA . VAL B 1 284 ? -9.992 6.184 0.718 1 79.25 284 VAL B CA 1
ATOM 4841 C C . VAL B 1 284 ? -8.727 7.012 0.491 1 79.25 284 VAL B C 1
ATOM 4843 O O . VAL B 1 284 ? -8.062 7.406 1.448 1 79.25 284 VAL B O 1
ATOM 4846 N N . PHE B 1 285 ? -8.531 7.285 -0.718 1 75.38 285 PHE B N 1
ATOM 4847 C CA . PHE B 1 285 ? -7.344 8.062 -1.058 1 75.38 285 PHE B CA 1
ATOM 4848 C C . PHE B 1 285 ? -7.438 9.477 -0.49 1 75.38 285 PHE B C 1
ATOM 4850 O O . PHE B 1 285 ? -6.477 9.984 0.091 1 75.38 285 PHE B O 1
ATOM 4857 N N . ILE B 1 286 ? -8.57 9.984 -0.634 1 77.25 286 ILE B N 1
ATOM 4858 C CA . ILE B 1 286 ? -8.766 11.359 -0.172 1 77.25 286 ILE B CA 1
ATOM 4859 C C . ILE B 1 286 ? -8.711 11.398 1.354 1 77.25 286 ILE B C 1
ATOM 4861 O O . ILE B 1 286 ? -8.117 12.305 1.936 1 77.25 286 ILE B O 1
ATOM 4865 N N . CYS B 1 287 ? -9.359 10.484 2.018 1 76.5 287 CYS B N 1
ATOM 4866 C CA . CYS B 1 287 ? -9.344 10.43 3.477 1 76.5 287 CYS B CA 1
ATOM 4867 C C . CYS B 1 287 ? -7.926 10.227 4 1 76.5 287 CYS B C 1
ATOM 4869 O O . CYS B 1 287 ? -7.543 10.812 5.012 1 76.5 287 CYS B O 1
ATOM 4871 N N . TYR B 1 288 ? -7.277 9.359 3.34 1 72 288 TYR B N 1
ATOM 4872 C CA . TYR B 1 288 ? -5.887 9.141 3.717 1 72 288 TYR B CA 1
ATOM 4873 C C . TYR B 1 288 ? -5.098 10.445 3.662 1 72 288 TYR B C 1
ATOM 4875 O O . TYR B 1 288 ? -4.336 10.758 4.586 1 72 288 TYR B O 1
ATOM 4883 N N . MET B 1 289 ? -5.371 11.109 2.67 1 66.75 289 MET B N 1
ATOM 4884 C CA . MET B 1 289 ? -4.703 12.391 2.49 1 66.75 289 MET B CA 1
ATOM 4885 C C . MET B 1 289 ? -5.148 13.391 3.553 1 66.75 289 MET B C 1
ATOM 4887 O O . MET B 1 289 ? -4.34 14.172 4.055 1 66.75 289 MET B O 1
ATOM 4891 N N . TYR B 1 290 ? -6.445 13.32 3.908 1 65.44 290 TYR B N 1
ATOM 4892 C CA . TYR B 1 290 ? -7.023 14.234 4.887 1 65.44 290 TYR B CA 1
ATOM 4893 C C . TYR B 1 290 ? -6.461 13.977 6.277 1 65.44 290 TYR B C 1
ATOM 4895 O O . TYR B 1 290 ? -6.082 14.906 6.988 1 65.44 290 TYR B O 1
ATOM 4903 N N . ILE B 1 291 ? -6.484 12.773 6.754 1 64.75 291 ILE B N 1
ATOM 4904 C CA . ILE B 1 291 ? -5.984 12.414 8.078 1 64.75 291 ILE B CA 1
ATOM 4905 C C . ILE B 1 291 ? -4.512 12.797 8.195 1 64.75 291 ILE B C 1
ATOM 4907 O O . ILE B 1 291 ? -4.082 13.344 9.211 1 64.75 291 ILE B O 1
ATOM 4911 N N . SER B 1 292 ? -3.986 12.469 7.293 1 58.44 292 SER B N 1
ATOM 4912 C CA . SER B 1 292 ? -2.57 12.828 7.281 1 58.44 292 SER B CA 1
ATOM 4913 C C . SER B 1 292 ? -2.375 14.328 7.41 1 58.44 292 SER B C 1
ATOM 4915 O O . SER B 1 292 ? -1.46 14.789 8.102 1 58.44 292 SER B O 1
ATOM 4917 N N . PHE B 1 293 ? -3.49 14.992 6.977 1 54.34 293 PHE B N 1
ATOM 4918 C CA . PHE B 1 293 ? -3.518 16.453 6.996 1 54.34 293 PHE B CA 1
ATOM 4919 C C . PHE B 1 293 ? -3.781 16.969 8.398 1 54.34 293 PHE B C 1
ATOM 4921 O O . PHE B 1 293 ? -3.133 17.922 8.852 1 54.34 293 PHE B O 1
ATOM 4928 N N . PHE B 1 294 ? -4.66 16.438 9.008 1 54.25 294 PHE B N 1
ATOM 4929 C CA . PHE B 1 294 ? -5.113 16.891 10.312 1 54.25 294 PHE B CA 1
ATOM 4930 C C . PHE B 1 294 ? -4.043 16.672 11.367 1 54.25 294 PHE B C 1
ATOM 4932 O O . PHE B 1 294 ? -3.805 17.531 12.219 1 54.25 294 PHE B O 1
ATOM 4939 N N . VAL B 1 295 ? -3.441 15.68 11.438 1 51.91 295 VAL B N 1
ATOM 4940 C CA . VAL B 1 295 ? -2.402 15.367 12.414 1 51.91 295 VAL B CA 1
ATOM 4941 C C . VAL B 1 295 ? -1.271 16.391 12.312 1 51.91 295 VAL B C 1
ATOM 4943 O O . VAL B 1 295 ? -0.769 16.875 13.336 1 51.91 295 VAL B O 1
ATOM 4946 N N . LEU B 1 296 ? -1.089 16.812 11.297 1 44.94 296 LEU B N 1
ATOM 4947 C CA . LEU B 1 296 ? -0.021 17.781 11.094 1 44.94 296 LEU B CA 1
ATOM 4948 C C . LEU B 1 296 ? -0.444 19.156 11.57 1 44.94 296 LEU B C 1
ATOM 4950 O O . LEU B 1 296 ? 0.357 19.891 12.164 1 44.94 296 LEU B O 1
ATOM 4954 N N . SER B 1 297 ? -1.689 19.469 11.289 1 44.53 297 SER B N 1
ATOM 4955 C CA . SER B 1 297 ? -2.221 20.75 11.742 1 44.53 297 SER B CA 1
ATOM 4956 C C . SER B 1 297 ? -2.129 20.891 13.258 1 44.53 297 SER B C 1
ATOM 4958 O O . SER B 1 297 ? -1.851 21.969 13.773 1 44.53 297 SER B O 1
ATOM 4960 N N . PHE B 1 298 ? -2.34 19.875 13.766 1 45.59 298 PHE B N 1
ATOM 4961 C CA . PHE B 1 298 ? -2.305 19.859 15.227 1 45.59 298 PHE B CA 1
ATOM 4962 C C . PHE B 1 298 ? -0.886 20.094 15.734 1 45.59 298 PHE B C 1
ATOM 4964 O O . PHE B 1 298 ? -0.674 20.859 16.672 1 45.59 298 PHE B O 1
ATOM 4971 N N . PHE B 1 299 ? 0.003 19.531 15.125 1 42.28 299 PHE B N 1
ATOM 4972 C CA . PHE B 1 299 ? 1.379 19.672 15.586 1 42.28 299 PHE B CA 1
ATOM 4973 C C . PHE B 1 299 ? 1.901 21.078 15.289 1 42.28 299 PHE B C 1
ATOM 4975 O O . PHE B 1 299 ? 2.715 21.609 16.031 1 42.28 299 PHE B O 1
ATOM 4982 N N . GLN B 1 300 ? 1.513 21.609 14.297 1 39.34 300 GLN B N 1
ATOM 4983 C CA . GLN B 1 300 ? 1.914 22.969 13.984 1 39.34 300 GLN B CA 1
ATOM 4984 C C . GLN B 1 300 ? 1.372 23.953 15.016 1 39.34 300 GLN B C 1
ATOM 4986 O O . GLN B 1 300 ? 2.039 24.938 15.359 1 39.34 300 GLN B O 1
ATOM 4991 N N . ASN B 1 301 ? 0.175 23.734 15.367 1 38.56 301 ASN B N 1
ATOM 4992 C CA . ASN B 1 301 ? -0.396 24.594 16.406 1 38.56 301 ASN B CA 1
ATOM 4993 C C . ASN B 1 301 ? 0.341 24.438 17.734 1 38.56 301 ASN B C 1
ATOM 4995 O O . ASN B 1 301 ? 0.284 25.328 18.578 1 38.56 301 ASN B O 1
ATOM 4999 N N . ILE B 1 302 ? 0.949 23.453 17.812 1 37.94 302 ILE B N 1
ATOM 5000 C CA . ILE B 1 302 ? 1.701 23.219 19.031 1 37.94 302 ILE B CA 1
ATOM 5001 C C . ILE B 1 302 ? 3.066 23.891 18.938 1 37.94 302 ILE B C 1
ATOM 5003 O O . ILE B 1 302 ? 3.59 24.391 19.938 1 37.94 302 ILE B O 1
ATOM 5007 N N . ILE B 1 303 ? 3.545 23.953 17.766 1 34.34 303 ILE B N 1
ATOM 5008 C CA . ILE B 1 303 ? 4.852 24.594 17.625 1 34.34 303 ILE B CA 1
ATOM 5009 C C . ILE B 1 303 ? 4.68 26.109 17.562 1 34.34 303 ILE B C 1
ATOM 5011 O O . ILE B 1 303 ? 3.848 26.609 16.812 1 34.34 303 ILE B O 1
#

Nearest PDB structures (foldseek):
  7yid-assembly1_A  TM=3.744E-01  e=4.777E-02  Homo sapiens
  6pby-assembly1_A  TM=3.704E-01  e=1.300E-01  Rattus norvegicus
  8ghf-assembly1_D  TM=3.968E-01  e=1.170E-01  Homo sapiens
  8t4m-assembly1_D  TM=3.462E-01  e=2.203E-01  Homo sapiens
  7yid-assembly1_A  TM=3.671E-01  e=5.746E-02  Homo sapiens

Solvent-accessible surface area (backbone atoms only — not comparable to full-atom values): 33554 Å² total; per-residue (Å²): 134,78,77,71,78,74,77,71,71,75,70,71,70,79,67,84,80,75,82,73,73,71,73,47,62,61,58,52,47,46,44,47,44,45,52,51,44,48,60,52,39,55,48,50,52,47,51,52,50,50,51,50,50,51,50,49,27,51,51,34,8,53,53,48,24,68,57,43,34,66,55,49,53,53,52,39,51,53,51,50,50,52,47,50,49,50,45,50,52,48,52,51,50,50,32,61,74,66,70,50,83,86,42,74,68,60,50,52,52,48,44,53,49,51,51,55,50,49,52,50,51,30,48,73,62,70,43,34,86,78,29,57,66,46,49,42,56,35,39,75,73,69,48,61,78,56,32,60,68,48,18,24,50,48,36,45,27,44,35,67,42,30,82,60,66,93,71,75,71,82,47,70,66,40,45,53,47,49,55,57,52,28,67,55,38,32,61,53,40,49,56,48,49,42,53,51,47,52,54,50,47,53,51,51,51,52,52,57,56,44,48,58,50,48,49,47,48,53,48,44,69,69,41,83,79,78,79,77,72,83,66,78,75,60,81,58,83,73,63,78,62,73,76,57,49,57,59,50,50,52,51,51,45,50,51,48,21,51,51,50,49,54,53,49,66,68,42,83,55,81,77,73,76,47,70,66,54,30,41,49,52,36,50,40,50,49,48,30,54,45,49,36,21,50,60,23,43,42,52,51,73,68,94,134,80,76,74,79,77,79,72,71,78,70,69,72,79,67,84,80,76,81,73,74,72,75,48,63,60,58,53,46,45,44,48,42,44,52,51,44,48,58,50,43,57,49,50,54,48,51,52,51,50,50,49,52,50,52,49,26,52,50,35,9,54,53,46,23,68,57,42,36,63,54,49,54,51,51,40,52,53,51,50,49,51,48,51,49,50,45,50,51,49,52,51,52,50,31,61,74,67,71,49,85,87,43,71,69,59,48,54,53,48,44,52,50,50,52,54,52,49,51,50,49,30,47,73,63,71,42,34,88,77,29,58,67,47,48,41,56,35,38,76,73,68,47,60,79,57,32,59,68,48,18,25,51,48,37,46,27,44,35,66,43,31,83,60,66,91,72,76,70,81,48,71,66,39,46,52,46,50,54,58,52,27,66,55,36,33,60,52,41,47,55,48,48,41,54,52,48,53,53,51,48,52,50,51,52,53,52,57,57,46,47,59,50,48,49,47,48,53,48,43,69,69,41,83,79,80,78,77,72,81,66,78,77,61,81,59,85,75,63,76,61,74,73,56,49,57,58,52,50,50,51,51,46,51,52,48,21,50,50,50,50,54,53,48,67,69,41,84,55,83,78,70,76,48,69,66,54,31,40,48,50,39,50,42,51,49,48,32,54,45,49,36,21,50,60,24,44,42,52,51,72,68,95

Organism: Wuchereria bancrofti (NCBI:txid6293)

Secondary structure (DSSP, 8-state):
-------GGGGTT-----------HHHHHHHHHHHHHHHHHHHHHHHHHHHHHHHHHHHHHHHHHHHHHHHHHHHHHHHHHHHHHHHHHHHHHHHHHHT----HHHHHHHHHHHHHHHHHHHHHTT-GGGSHHHHHHHHHTT--SS-HHHHHHHHHHHHHSTT--S----SHHHHHHHHHHHHHHHHHHHHHHHHHHHHHHHHHHHHHHHHHHHHHHHHHHH-------------------GGGHHHHHHHHHHHHHHHHHHHHHHTT-SS---HHHHHHHHHHHHHHHHHHHHHHHHHHHH-/--------GGGTT-----------HHHHHHHHHHHHHHHHHHHHHHHHHHHHHHHHHHHHHHHHHHHHHHHHHHHHHHHHHHHHHHHHHHHHHHHHHHT----HHHHHHHHHHHHHHHHHHHHHTT-GGGSHHHHHHHHHTT--SS-HHHHHHHHHHHHHSTT--S----SHHHHHHHHHHHHHHHHHHHHHHHHHHHHHHHHHHHHHHHHHHHHHHHHHHH-------------------GGGHHHHHHHHHHHHHHHHHHHHHHTT-SS---HHHHHHHHHHHHHHHHHHHHHHHHHHHH-